Protein AF-0000000065941665 (afdb_homodimer)

Foldseek 3Di:
DPPVVLLVVQADDDDDDDAFPAEFAPQFQQDAQDPVLVVVLVVPDDPVCQPDLDFFVDPLLLVLVVVVVVDDPDDSLQKGKALALLLVLLLVLVLAQEEEEEPVADPVNSNSCSNVVHHYYYHHADPVRADDDDDDAQRYEYEAEACGPPQQHGYDPVRVVVVLVRHHAYEYEDQQCLLQVDDPLVCQVPGQSYKYKYGCRRLVRPVVQRMIMIGGDSVVSVSSVVRGDGSRGDPSSSSSSSSCSVPVVVSSVSSVVLNVLVVVLVVLCVVLPFDWHPHRGQKTWTFDADVLQVVLQVLCVVVRYDWHDDNGGTIGGRHDPVSSVVSSVSVSVSD/DPPVVLLVVQADDDDDDDAFPAEFAPQFQQDAQDPVLVVVLVVVDDPVCQVDLDFFVDPLLLVLVVVVVVDDPDDSLQKGKALALLLVLLLVLVVAQEEEEEPVADPVNSNSCSNVVHHYYYHHAPPVRADDDDDDAQRYEYEAEACGPPQQHGYDPVRVVVVLVRHHAYEYEDQQCLLQVDDPLVCQVPGQSYKYKYGCRRLVRPVVQRMIMIGGDSVVSVSSVVRGDGSRGDPSSSSSSSSCSVVVVVSSVSSVVLNVLVVVLVVLCVVLVFDWHPHSGQKTWTFDADVLQVVLQVLCVVVRYDWHDDNGGTIGGRHDPVSSVVSSVSVSVSD

Sequence (670 aa):
MNPLDLIAKRAYPYETEKRDKTYLALNENPFPFPEDLVDEVFRRLNSDALRIYYDSPDEELIEKILSYLDTDFLSKNNVSVGNGADEIIYVMMLMFDRSVFFPPTYSCYRIFAKAVGAKFLEVPLTKDLRIPEVNVGEGDVVFIPNPNNPTGHVFEREEIERILKTGAFVALDEAYYEFHGESYVDFLKKYENLAVIRTFSKAFSLAAQRVGYVVASEKFIDAYNRVRLPFNVSYVSQMFAKVALDHREIFEERTKFIVEERERMKSALREMGYRITDSRGNFVFVFMEKEEKERLLEHLRTKNVAVRSFREGVRITIGKREENDMILRELEVFKMNPLDLIAKRAYPYETEKRDKTYLALNENPFPFPEDLVDEVFRRLNSDALRIYYDSPDEELIEKILSYLDTDFLSKNNVSVGNGADEIIYVMMLMFDRSVFFPPTYSCYRIFAKAVGAKFLEVPLTKDLRIPEVNVGEGDVVFIPNPNNPTGHVFEREEIERILKTGAFVALDEAYYEFHGESYVDFLKKYENLAVIRTFSKAFSLAAQRVGYVVASEKFIDAYNRVRLPFNVSYVSQMFAKVALDHREIFEERTKFIVEERERMKSALREMGYRITDSRGNFVFVFMEKEEKERLLEHLRTKNVAVRSFREGVRITIGKREENDMILRELEVFK

InterPro domains:
  IPR001917 Aminotransferase, class-II, pyridoxal-phosphate binding site [PS00599] (199-208)
  IPR004839 Aminotransferase, class I/classII, large domain [PF00155] (20-330)
  IPR005861 Histidinol-phosphate aminotransferase family [MF_01023] (3-335)
  IPR005861 Histidinol-phosphate aminotransferase family [TIGR01141] (20-332)
  IPR015421 Pyridoxal phosphate-dependent transferase, major domain [G3DSA:3.40.640.10] (33-247)
  IPR015422 Pyridoxal phosphate-dependent transferase, small domain [G3DSA:3.90.1150.10] (19-325)
  IPR015424 Pyridoxal phosphate-dependent transferase [SSF53383] (13-332)
  IPR050106 Histidinol-phosphate aminotransferase [PTHR43643] (19-332)

Radius of gyration: 25.73 Å; Cα contacts (8 Å, |Δi|>4): 1396; chains: 2; bounding box: 53×85×59 Å

Structure (mmCIF, N/CA/C/O backbone):
data_AF-0000000065941665-model_v1
#
loop_
_entity.id
_entity.type
_entity.pdbx_description
1 polymer 'Histidinol-phosphate aminotransferase'
#
loop_
_atom_site.group_PDB
_atom_site.id
_atom_site.type_symbol
_atom_site.label_atom_id
_atom_site.label_alt_id
_atom_site.label_comp_id
_atom_site.label_asym_id
_atom_site.label_entity_id
_atom_site.label_seq_id
_atom_site.pdbx_PDB_ins_code
_atom_site.Cartn_x
_atom_site.Cartn_y
_atom_site.Cartn_z
_atom_site.occupancy
_atom_site.B_iso_or_equiv
_atom_site.auth_seq_id
_atom_site.auth_comp_id
_atom_site.auth_asym_id
_atom_site.auth_atom_id
_atom_site.pdbx_PDB_model_num
ATOM 1 N N . MET A 1 1 ? -13.898 6.508 -25.453 1 76.81 1 MET A N 1
ATOM 2 C CA . MET A 1 1 ? -12.57 7.051 -25.203 1 76.81 1 MET A CA 1
ATOM 3 C C . MET A 1 1 ? -11.695 6.039 -24.469 1 76.81 1 MET A C 1
ATOM 5 O O . MET A 1 1 ? -12.195 5.281 -23.625 1 76.81 1 MET A O 1
ATOM 9 N N . ASN A 1 2 ? -10.531 5.992 -24.859 1 91.19 2 ASN A N 1
ATOM 10 C CA . ASN A 1 2 ? -9.555 5.117 -24.234 1 91.19 2 ASN A CA 1
ATOM 11 C C . ASN A 1 2 ? -9.422 5.418 -22.734 1 91.19 2 ASN A C 1
ATOM 13 O O . ASN A 1 2 ? -9.273 6.574 -22.344 1 91.19 2 ASN A O 1
ATOM 17 N N . PRO A 1 3 ? -9.586 4.441 -21.906 1 94.62 3 PRO A N 1
ATOM 18 C CA . PRO A 1 3 ? -9.555 4.656 -20.453 1 94.62 3 PRO A CA 1
ATOM 19 C C . PRO A 1 3 ? -8.305 5.406 -20 1 94.62 3 PRO A C 1
ATOM 21 O O . PRO A 1 3 ? -8.375 6.227 -19.078 1 94.62 3 PRO A O 1
ATOM 24 N N . LEU A 1 4 ? -7.203 5.223 -20.594 1 96.12 4 LEU A N 1
ATOM 25 C CA . LEU A 1 4 ? -5.969 5.898 -20.219 1 96.12 4 LEU A CA 1
ATOM 26 C C . LEU A 1 4 ? -6.055 7.395 -20.5 1 96.12 4 LEU A C 1
ATOM 28 O O . LEU A 1 4 ? -5.547 8.203 -19.719 1 96.12 4 LEU A O 1
ATOM 32 N N . ASP A 1 5 ? -6.664 7.688 -21.547 1 95.38 5 ASP A N 1
ATOM 33 C CA . ASP A 1 5 ? -6.855 9.094 -21.891 1 95.38 5 ASP A CA 1
ATOM 34 C C . ASP A 1 5 ? -7.793 9.773 -20.906 1 95.38 5 ASP A C 1
ATOM 36 O O . ASP A 1 5 ? -7.59 10.938 -20.547 1 95.38 5 ASP A O 1
ATOM 40 N N . LEU A 1 6 ? -8.805 9.047 -20.547 1 95.19 6 LEU A N 1
ATOM 41 C CA . LEU A 1 6 ? -9.742 9.586 -19.562 1 95.19 6 LEU A CA 1
ATOM 42 C C . LEU A 1 6 ? -9.047 9.867 -18.234 1 95.19 6 LEU A C 1
ATOM 44 O O . LEU A 1 6 ? -9.305 10.898 -17.609 1 95.19 6 LEU A O 1
ATOM 48 N N . ILE A 1 7 ? -8.156 8.992 -17.828 1 96.5 7 ILE A N 1
ATOM 49 C CA . ILE A 1 7 ? -7.41 9.164 -16.578 1 96.5 7 ILE A CA 1
ATOM 50 C C . ILE A 1 7 ? -6.492 10.383 -16.703 1 96.5 7 ILE A C 1
ATOM 52 O O . ILE A 1 7 ? -6.418 11.195 -15.773 1 96.5 7 ILE A O 1
ATOM 56 N N . ALA A 1 8 ? -5.828 10.531 -17.797 1 93.38 8 ALA A N 1
ATOM 57 C CA . ALA A 1 8 ? -4.918 11.656 -18.016 1 93.38 8 ALA A CA 1
ATOM 58 C C . ALA A 1 8 ? -5.66 12.984 -17.938 1 93.38 8 ALA A C 1
ATOM 60 O O . ALA A 1 8 ? -5.086 14 -17.547 1 93.38 8 ALA A O 1
ATOM 61 N N . LYS A 1 9 ? -6.938 12.922 -18.25 1 93.5 9 LYS A N 1
ATOM 62 C CA . LYS A 1 9 ? -7.742 14.141 -18.266 1 93.5 9 LYS A CA 1
ATOM 63 C C . LYS A 1 9 ? -8.273 14.469 -16.859 1 93.5 9 LYS A C 1
ATOM 65 O O . LYS A 1 9 ? -8.391 15.641 -16.5 1 93.5 9 LYS A O 1
ATOM 70 N N . ARG A 1 10 ? -8.484 13.43 -16.078 1 93.88 10 ARG A N 1
ATOM 71 C CA . ARG A 1 10 ? -9.211 13.68 -14.836 1 93.88 10 ARG A CA 1
ATOM 72 C C . ARG A 1 10 ? -8.266 13.727 -13.641 1 93.88 10 ARG A C 1
ATOM 74 O O . ARG A 1 10 ? -8.539 14.406 -12.648 1 93.88 10 ARG A O 1
ATOM 81 N N . ALA A 1 11 ? -7.199 12.961 -13.797 1 93.62 11 ALA A N 1
ATOM 82 C CA . ALA A 1 11 ? -6.312 12.805 -12.641 1 93.62 11 ALA A CA 1
ATOM 83 C C . ALA A 1 11 ? -4.969 13.477 -12.891 1 93.62 11 ALA A C 1
ATOM 85 O O . ALA A 1 11 ? -4.512 13.57 -14.031 1 93.62 11 ALA A O 1
ATOM 86 N N . TYR A 1 12 ? -4.367 13.938 -11.828 1 88.88 12 TYR A N 1
ATOM 87 C CA . TYR A 1 12 ? -3.037 14.531 -11.898 1 88.88 12 TYR A CA 1
ATOM 88 C C . TYR A 1 12 ? -2.088 13.852 -10.922 1 88.88 12 TYR A C 1
ATOM 90 O O . TYR A 1 12 ? -2.508 13.398 -9.852 1 88.88 12 TYR A O 1
ATOM 98 N N . PRO A 1 13 ? -0.912 13.766 -11.422 1 83.38 13 PRO A N 1
ATOM 99 C CA . PRO A 1 13 ? 0.059 13.156 -10.516 1 83.38 13 PRO A CA 1
ATOM 100 C C . PRO A 1 13 ? 0.325 14 -9.273 1 83.38 13 PRO A C 1
ATOM 102 O O . PRO A 1 13 ? 0.325 15.234 -9.344 1 83.38 13 PRO A O 1
ATOM 105 N N . TYR A 1 14 ? 0.472 13.273 -8.195 1 86.62 14 TYR A N 1
ATOM 106 C CA . TYR A 1 14 ? 0.896 13.984 -6.992 1 86.62 14 TYR A CA 1
ATOM 107 C C . TYR A 1 14 ? 2.311 14.531 -7.152 1 86.62 14 TYR A C 1
ATOM 109 O O . TYR A 1 14 ? 3.238 13.781 -7.473 1 86.62 14 TYR A O 1
ATOM 117 N N . GLU A 1 15 ? 2.438 15.789 -6.977 1 87.12 15 GLU A N 1
ATOM 118 C CA . GLU A 1 15 ? 3.734 16.453 -7.074 1 87.12 15 GLU A CA 1
ATOM 119 C C . GLU A 1 15 ? 4.051 17.234 -5.797 1 87.12 15 GLU A C 1
ATOM 121 O O . GLU A 1 15 ? 3.164 17.844 -5.203 1 87.12 15 GLU A O 1
ATOM 126 N N . THR A 1 16 ? 5.262 17.062 -5.426 1 88.81 16 THR A N 1
ATOM 127 C CA . THR A 1 16 ? 5.734 17.812 -4.266 1 88.81 16 THR A CA 1
ATOM 128 C C . THR A 1 16 ? 6.773 18.859 -4.68 1 88.81 16 THR A C 1
ATOM 130 O O . THR A 1 16 ? 7.215 18.875 -5.828 1 88.81 16 THR A O 1
ATOM 133 N N . GLU A 1 17 ? 7.031 19.766 -3.729 1 90.25 17 GLU A N 1
ATOM 134 C CA . GLU A 1 17 ? 8.141 20.688 -3.953 1 90.25 17 GLU A CA 1
ATOM 135 C C . GLU A 1 17 ? 9.461 19.938 -4.129 1 90.25 17 GLU A C 1
ATOM 137 O O . GLU A 1 17 ? 9.648 18.859 -3.564 1 90.25 17 GLU A O 1
ATOM 142 N N . LYS A 1 18 ? 10.273 20.609 -4.922 1 90.62 18 LYS A N 1
ATOM 143 C CA . LYS A 1 18 ? 11.625 20.047 -5.035 1 90.62 18 LYS A CA 1
ATOM 144 C C . LYS A 1 18 ? 12.352 20.109 -3.695 1 90.62 18 LYS A C 1
ATOM 146 O O . LYS A 1 18 ? 12.289 21.109 -2.988 1 90.62 18 LYS A O 1
ATOM 151 N N . ARG A 1 19 ? 12.891 18.969 -3.406 1 92.81 19 ARG A N 1
ATOM 152 C CA . ARG A 1 19 ? 13.648 18.953 -2.16 1 92.81 19 ARG A CA 1
ATOM 153 C C . ARG A 1 19 ? 14.891 19.844 -2.262 1 92.81 19 ARG A C 1
ATOM 155 O O . ARG A 1 19 ? 15.695 19.672 -3.176 1 92.81 19 ARG A O 1
ATOM 162 N N . ASP A 1 20 ? 14.969 20.812 -1.369 1 92.06 20 ASP A N 1
ATOM 163 C CA . ASP A 1 20 ? 16.094 21.734 -1.289 1 92.06 20 ASP A CA 1
ATOM 164 C C . ASP A 1 20 ? 16.906 21.5 -0.018 1 92.06 20 ASP A C 1
ATOM 166 O O . ASP A 1 20 ? 16.656 20.547 0.723 1 92.06 20 ASP A O 1
ATOM 170 N N . LYS A 1 21 ? 17.906 22.406 0.19 1 93.44 21 LYS A N 1
ATOM 171 C CA . LYS A 1 21 ? 18.75 22.281 1.371 1 93.44 21 LYS A CA 1
ATOM 172 C C . LYS A 1 21 ? 17.922 22.312 2.65 1 93.44 21 LYS A C 1
ATOM 174 O O . LYS A 1 21 ? 18.156 21.516 3.564 1 93.44 21 LYS A O 1
ATOM 179 N N . THR A 1 22 ? 17 23.234 2.684 1 96.19 22 THR A N 1
ATOM 180 C CA . THR A 1 22 ? 16.016 23.297 3.752 1 96.19 22 THR A CA 1
ATOM 181 C C . THR A 1 22 ? 14.617 22.984 3.213 1 96.19 22 THR A C 1
ATOM 183 O O . THR A 1 22 ? 14.094 23.734 2.381 1 96.19 22 THR A O 1
ATOM 186 N N . TYR A 1 23 ? 14.07 21.844 3.672 1 97.06 23 TYR A N 1
ATOM 187 C CA . TYR A 1 23 ? 12.789 21.391 3.135 1 97.06 23 TYR A CA 1
ATOM 188 C C . TYR A 1 23 ? 11.711 21.406 4.211 1 97.06 23 TYR A C 1
ATOM 190 O O . TYR A 1 23 ? 11.664 20.516 5.062 1 97.06 23 TYR A O 1
ATOM 198 N N . LEU A 1 24 ? 10.844 22.312 4.137 1 98.31 24 LEU A N 1
ATOM 199 C CA . LEU A 1 24 ? 9.781 22.531 5.117 1 98.31 24 LEU A CA 1
ATOM 200 C C . LEU A 1 24 ? 8.414 22.547 4.441 1 98.31 24 LEU A C 1
ATOM 202 O O . LEU A 1 24 ? 7.594 23.422 4.715 1 98.31 24 LEU A O 1
ATOM 206 N N . ALA A 1 25 ? 8.195 21.5 3.578 1 97.75 25 ALA A N 1
ATOM 207 C CA . ALA A 1 25 ? 7.012 21.578 2.723 1 97.75 25 ALA A CA 1
ATOM 208 C C . ALA A 1 25 ? 6.043 20.438 3.021 1 97.75 25 ALA A C 1
ATOM 210 O O . ALA A 1 25 ? 4.84 20.547 2.775 1 97.75 25 ALA A O 1
ATOM 211 N N . LEU A 1 26 ? 6.477 19.297 3.598 1 97.56 26 LEU A N 1
ATOM 212 C CA . LEU A 1 26 ? 5.613 18.125 3.66 1 97.56 26 LEU A CA 1
ATOM 213 C C . LEU A 1 26 ? 5.352 17.719 5.109 1 97.56 26 LEU A C 1
ATOM 215 O O . LEU A 1 26 ? 5.031 16.562 5.387 1 97.56 26 LEU A O 1
ATOM 219 N N . ASN A 1 27 ? 5.535 18.578 6.008 1 98.5 27 ASN A N 1
ATOM 220 C CA . ASN A 1 27 ? 5.234 18.359 7.422 1 98.5 27 ASN A CA 1
ATOM 221 C C . ASN A 1 27 ? 5.945 17.125 7.969 1 98.5 27 ASN A C 1
ATOM 223 O O . ASN A 1 27 ? 5.375 16.391 8.766 1 98.5 27 ASN A O 1
ATOM 227 N N . GLU A 1 28 ? 7.176 16.891 7.512 1 98.44 28 GLU A N 1
ATOM 228 C CA . GLU A 1 28 ? 8.016 15.812 8.008 1 98.44 28 GLU A CA 1
ATOM 229 C C . GLU A 1 28 ? 8.609 16.156 9.375 1 98.44 28 GLU A C 1
ATOM 231 O O . GLU A 1 28 ? 8.766 17.328 9.711 1 98.44 28 GLU A O 1
ATOM 236 N N . ASN A 1 29 ? 8.828 15.141 10.148 1 98.62 29 ASN A N 1
ATOM 237 C CA . ASN A 1 29 ? 9.5 15.344 11.43 1 98.62 29 ASN A CA 1
ATOM 238 C C . ASN A 1 29 ? 10.922 15.867 11.234 1 98.62 29 ASN A C 1
ATOM 240 O O . ASN A 1 29 ? 11.664 15.359 10.391 1 98.62 29 ASN A O 1
ATOM 244 N N . PRO A 1 30 ? 11.258 16.922 11.938 1 98.19 30 PRO A N 1
ATOM 245 C CA . PRO A 1 30 ? 12.609 17.453 11.734 1 98.19 30 PRO A CA 1
ATOM 246 C C . PRO A 1 30 ? 13.695 16.516 12.273 1 98.19 30 PRO A C 1
ATOM 248 O O . PRO A 1 30 ? 14.875 16.688 11.945 1 98.19 30 PRO A O 1
ATOM 251 N N . PHE A 1 31 ? 13.367 15.594 13.094 1 98.25 31 PHE A N 1
ATOM 252 C CA . PHE A 1 31 ? 14.344 14.688 13.695 1 98.25 31 PHE A CA 1
ATOM 253 C C . PHE A 1 31 ? 14.297 13.32 13.031 1 98.25 31 PHE A C 1
ATOM 255 O O . PHE A 1 31 ? 13.219 12.797 12.75 1 98.25 31 PHE A O 1
ATOM 262 N N . PRO A 1 32 ? 15.469 12.727 12.766 1 97.94 32 PRO A N 1
ATOM 263 C CA . PRO A 1 32 ? 15.492 11.367 12.227 1 97.94 32 PRO A CA 1
ATOM 264 C C . PRO A 1 32 ? 14.938 10.336 13.203 1 97.94 32 PRO A C 1
ATOM 266 O O . PRO A 1 32 ? 14.898 10.578 14.414 1 97.94 32 PRO A O 1
ATOM 269 N N . PHE A 1 33 ? 14.398 9.25 12.688 1 98.5 33 PHE A N 1
ATOM 270 C CA . PHE A 1 33 ? 14.109 8.125 13.562 1 98.5 33 PHE A CA 1
ATOM 271 C C . PHE A 1 33 ? 15.352 7.691 14.328 1 98.5 33 PHE A C 1
ATOM 273 O O . PHE A 1 33 ? 16.438 7.609 13.75 1 98.5 33 PHE A O 1
ATOM 280 N N . PRO A 1 34 ? 15.281 7.496 15.609 1 98.25 34 PRO A N 1
ATOM 281 C CA . PRO A 1 34 ? 16.484 7.238 16.406 1 98.25 34 PRO A CA 1
ATOM 282 C C . PRO A 1 34 ? 17.25 6.004 15.93 1 98.25 34 PRO A C 1
ATOM 284 O O . PRO A 1 34 ? 16.656 4.941 15.734 1 98.25 34 PRO A O 1
ATOM 287 N N . GLU A 1 35 ? 18.562 6.16 15.789 1 97.5 35 GLU A N 1
ATOM 288 C CA . GLU A 1 35 ? 19.406 5.086 15.289 1 97.5 35 GLU A CA 1
ATOM 289 C C . GLU A 1 35 ? 19.344 3.859 16.188 1 97.5 35 GLU A C 1
ATOM 291 O O . GLU A 1 35 ? 19.359 2.725 15.711 1 97.5 35 GLU A O 1
ATOM 296 N N . ASP A 1 36 ? 19.297 4.094 17.438 1 97.88 36 ASP A N 1
ATOM 297 C CA . ASP A 1 36 ? 19.234 2.98 18.391 1 97.88 36 ASP A CA 1
ATOM 298 C C . ASP A 1 36 ? 17.953 2.17 18.188 1 97.88 36 ASP A C 1
ATOM 300 O O . ASP A 1 36 ? 17.938 0.956 18.391 1 97.88 36 ASP A O 1
ATOM 304 N N . LEU A 1 37 ? 16.859 2.814 17.844 1 98.5 37 LEU A N 1
ATOM 305 C CA . LEU A 1 37 ? 15.602 2.117 17.594 1 98.5 37 LEU A CA 1
ATOM 306 C C . LEU A 1 37 ? 15.648 1.37 16.266 1 98.5 37 LEU A C 1
ATOM 308 O O . LEU A 1 37 ? 15.016 0.321 16.125 1 98.5 37 LEU A O 1
ATOM 312 N N . VAL A 1 38 ? 16.406 1.888 15.281 1 98.19 38 VAL A N 1
ATOM 313 C CA . VAL A 1 38 ? 16.641 1.139 14.055 1 98.19 38 VAL A CA 1
ATOM 314 C C . VAL A 1 38 ? 17.359 -0.174 14.367 1 98.19 38 VAL A C 1
ATOM 316 O O . VAL A 1 38 ? 16.953 -1.236 13.883 1 98.19 38 VAL A O 1
ATOM 319 N N . ASP A 1 39 ? 18.359 -0.045 15.219 1 97.88 39 ASP A N 1
ATOM 320 C CA . ASP A 1 39 ? 19.094 -1.231 15.656 1 97.88 39 ASP A CA 1
ATOM 321 C C . ASP A 1 39 ? 18.156 -2.238 16.328 1 97.88 39 ASP A C 1
ATOM 323 O O . ASP A 1 39 ? 18.234 -3.441 16.062 1 97.88 39 ASP A O 1
ATOM 327 N N . GLU A 1 40 ? 17.312 -1.735 17.156 1 98.38 40 GLU A N 1
ATOM 328 C CA . GLU A 1 40 ? 16.375 -2.604 17.859 1 98.38 40 GLU A CA 1
ATOM 329 C C . GLU A 1 40 ? 15.43 -3.303 16.875 1 98.38 40 GLU A C 1
ATOM 331 O O . GLU A 1 40 ? 15.148 -4.492 17.016 1 98.38 40 GLU A O 1
ATOM 336 N N . VAL A 1 41 ? 14.914 -2.596 15.891 1 98.38 41 VAL A N 1
ATOM 337 C CA . VAL A 1 41 ? 14.039 -3.172 14.875 1 98.38 41 VAL A CA 1
ATOM 338 C C . VAL A 1 41 ? 14.734 -4.355 14.203 1 98.38 41 VAL A C 1
ATOM 340 O O . VAL A 1 41 ? 14.164 -5.449 14.117 1 98.38 41 VAL A O 1
ATOM 343 N N . PHE A 1 42 ? 15.977 -4.168 13.75 1 96.44 42 PHE A N 1
ATOM 344 C CA . PHE A 1 42 ? 16.672 -5.188 12.977 1 96.44 42 PHE A CA 1
ATOM 345 C C . PHE A 1 42 ? 17.094 -6.355 13.859 1 96.44 42 PHE A C 1
ATOM 347 O O . PHE A 1 42 ? 17.125 -7.504 13.414 1 96.44 42 PHE A O 1
ATOM 354 N N . ARG A 1 43 ? 17.328 -6.059 15.133 1 96.75 43 ARG A N 1
ATOM 355 C CA . ARG A 1 43 ? 17.609 -7.133 16.078 1 96.75 43 ARG A CA 1
ATOM 356 C C . ARG A 1 43 ? 16.391 -8.008 16.297 1 96.75 43 ARG A C 1
ATOM 358 O O . ARG A 1 43 ? 16.5 -9.219 16.5 1 96.75 43 ARG A O 1
ATOM 365 N N . ARG A 1 44 ? 15.258 -7.395 16.219 1 97.25 44 ARG A N 1
ATOM 366 C CA . ARG A 1 44 ? 14.008 -8.102 16.5 1 97.25 44 ARG A CA 1
ATOM 367 C C . ARG A 1 44 ? 13.492 -8.82 15.258 1 97.25 44 ARG A C 1
ATOM 369 O O . ARG A 1 44 ? 12.617 -9.68 15.352 1 97.25 44 ARG A O 1
ATOM 376 N N . LEU A 1 45 ? 14.07 -8.5 14.094 1 97 45 LEU A N 1
ATOM 377 C CA . LEU A 1 45 ? 13.555 -9.055 12.852 1 97 45 LEU A CA 1
ATOM 378 C C . LEU A 1 45 ? 13.828 -10.555 12.766 1 97 45 LEU A C 1
ATOM 380 O O . LEU A 1 45 ? 14.898 -11.023 13.156 1 97 45 LEU A O 1
ATOM 384 N N . ASN A 1 46 ? 12.828 -11.305 12.344 1 95.69 46 ASN A N 1
ATOM 385 C CA . ASN A 1 46 ? 12.945 -12.711 11.977 1 95.69 46 ASN A CA 1
ATOM 386 C C . ASN A 1 46 ? 13.047 -12.883 10.461 1 95.69 46 ASN A C 1
ATOM 388 O O . ASN A 1 46 ? 12.062 -12.672 9.742 1 95.69 46 ASN A O 1
ATOM 392 N N . SER A 1 47 ? 14.195 -13.336 10 1 93.81 47 SER A N 1
ATOM 393 C CA . SER A 1 47 ? 14.422 -13.469 8.562 1 93.81 47 SER A CA 1
ATOM 394 C C . SER A 1 47 ? 13.414 -14.414 7.926 1 93.81 47 SER A C 1
ATOM 396 O O . SER A 1 47 ? 13.07 -14.266 6.754 1 93.81 47 SER A O 1
ATOM 398 N N . ASP A 1 48 ? 12.961 -15.383 8.648 1 96.19 48 ASP A N 1
ATOM 399 C CA . ASP A 1 48 ? 11.969 -16.312 8.125 1 96.19 48 ASP A CA 1
ATOM 400 C C . ASP A 1 48 ? 10.633 -15.617 7.879 1 96.19 48 ASP A C 1
ATOM 402 O O . ASP A 1 48 ? 9.883 -16 6.98 1 96.19 48 ASP A O 1
ATOM 406 N N . ALA A 1 49 ? 10.344 -14.57 8.633 1 97.69 49 ALA A N 1
ATOM 407 C CA . ALA A 1 49 ? 9.094 -13.836 8.469 1 97.69 49 ALA A CA 1
ATOM 408 C C . ALA A 1 49 ? 9.094 -13.031 7.172 1 97.69 49 ALA A C 1
ATOM 410 O O . ALA A 1 49 ? 8.031 -12.695 6.641 1 97.69 49 ALA A O 1
ATOM 411 N N . LEU A 1 50 ? 10.273 -12.812 6.617 1 98.5 50 LEU A N 1
ATOM 412 C CA . LEU A 1 50 ? 10.398 -12 5.41 1 98.5 50 LEU A CA 1
ATOM 413 C C . LEU A 1 50 ? 9.844 -12.742 4.199 1 98.5 50 LEU A C 1
ATOM 415 O O . LEU A 1 50 ? 9.398 -12.109 3.232 1 98.5 50 LEU A O 1
ATOM 419 N N . ARG A 1 51 ? 9.82 -14.062 4.211 1 98.06 51 ARG A N 1
ATOM 420 C CA . ARG A 1 51 ? 9.414 -14.836 3.037 1 98.06 51 ARG A CA 1
ATOM 421 C C . ARG A 1 51 ? 7.914 -15.117 3.061 1 98.06 51 ARG A C 1
ATOM 423 O O . ARG A 1 51 ? 7.355 -15.609 2.08 1 98.06 51 ARG A O 1
ATOM 430 N N . ILE A 1 52 ? 7.207 -14.844 4.184 1 97.56 52 ILE A N 1
ATOM 431 C CA . ILE A 1 52 ? 5.812 -15.266 4.285 1 97.56 52 ILE A CA 1
ATOM 432 C C . ILE A 1 52 ? 4.898 -14.055 4.117 1 97.56 52 ILE A C 1
ATOM 434 O O . ILE A 1 52 ? 5.324 -12.914 4.309 1 97.56 52 ILE A O 1
ATOM 438 N N . TYR A 1 53 ? 3.688 -14.258 3.693 1 96.88 53 TYR A N 1
ATOM 439 C CA . TYR A 1 53 ? 2.664 -13.219 3.754 1 96.88 53 TYR A CA 1
ATOM 440 C C . TYR A 1 53 ? 2.264 -12.93 5.195 1 96.88 53 TYR A C 1
ATOM 442 O O . TYR A 1 53 ? 1.501 -13.695 5.797 1 96.88 53 TYR A O 1
ATOM 450 N N . TYR A 1 54 ? 2.752 -11.82 5.676 1 96.56 54 TYR A N 1
ATOM 451 C CA . TYR A 1 54 ? 2.672 -11.469 7.086 1 96.56 54 TYR A CA 1
ATOM 452 C C . TYR A 1 54 ? 1.361 -10.758 7.398 1 96.56 54 TYR A C 1
ATOM 454 O O . TYR A 1 54 ? 0.945 -9.859 6.66 1 96.56 54 TYR A O 1
ATOM 462 N N . ASP A 1 55 ? 0.706 -11.172 8.43 1 95.94 55 ASP A N 1
ATOM 463 C CA . ASP A 1 55 ? -0.575 -10.586 8.812 1 95.94 55 ASP A CA 1
ATOM 464 C C . ASP A 1 55 ? -0.462 -9.07 8.961 1 95.94 55 ASP A C 1
ATOM 466 O O . ASP A 1 55 ? 0.495 -8.562 9.555 1 95.94 55 ASP A O 1
ATOM 470 N N . SER A 1 56 ? -1.37 -8.328 8.484 1 96.75 56 SER A N 1
ATOM 471 C CA . SER A 1 56 ? -1.425 -6.871 8.547 1 96.75 56 SER A CA 1
ATOM 472 C C . SER A 1 56 ? -2.85 -6.379 8.773 1 96.75 56 SER A C 1
ATOM 474 O O . SER A 1 56 ? -3.682 -6.426 7.867 1 96.75 56 SER A O 1
ATOM 476 N N . PRO A 1 57 ? -3.148 -5.895 10.008 1 97.75 57 PRO A N 1
ATOM 477 C CA . PRO A 1 57 ? -2.201 -5.762 11.117 1 97.75 57 PRO A CA 1
ATOM 478 C C . PRO A 1 57 ? -1.938 -7.086 11.828 1 97.75 57 PRO A C 1
ATOM 480 O O . PRO A 1 57 ? -2.814 -7.953 11.867 1 97.75 57 PRO A O 1
ATOM 483 N N . ASP A 1 58 ? -0.673 -7.195 12.297 1 97.62 58 ASP A N 1
ATOM 484 C CA . ASP A 1 58 ? -0.442 -8.352 13.164 1 97.62 58 ASP A CA 1
ATOM 485 C C . ASP A 1 58 ? -0.959 -8.094 14.578 1 97.62 58 ASP A C 1
ATOM 487 O O . ASP A 1 58 ? -1.258 -6.949 14.93 1 97.62 58 ASP A O 1
ATOM 491 N N . GLU A 1 59 ? -1.112 -9.109 15.328 1 97.69 59 GLU A N 1
ATOM 492 C CA . GLU A 1 59 ? -1.763 -9.047 16.641 1 97.69 59 GLU A CA 1
ATOM 493 C C . GLU A 1 59 ? -1.012 -8.125 17.578 1 97.69 59 GLU A C 1
ATOM 495 O O . GLU A 1 59 ? -1.629 -7.363 18.328 1 97.69 59 GLU A O 1
ATOM 500 N N . GLU A 1 60 ? 0.272 -8.18 17.594 1 98.56 60 GLU A N 1
ATOM 501 C CA . GLU A 1 60 ? 1.071 -7.355 18.5 1 98.56 60 GLU A CA 1
ATOM 502 C C . GLU A 1 60 ? 0.889 -5.871 18.188 1 98.56 60 GLU A C 1
ATOM 504 O O . GLU A 1 60 ? 0.775 -5.051 19.109 1 98.56 60 GLU A O 1
ATOM 509 N N . LEU A 1 61 ? 0.904 -5.516 16.922 1 98.81 61 LEU A N 1
ATOM 510 C CA . LEU A 1 61 ? 0.71 -4.117 16.547 1 98.81 61 LEU A CA 1
ATOM 511 C C . LEU A 1 61 ? -0.655 -3.615 17 1 98.81 61 LEU A C 1
ATOM 513 O O . LEU A 1 61 ? -0.772 -2.498 17.5 1 98.81 61 LEU A O 1
ATOM 517 N N . ILE A 1 62 ? -1.692 -4.43 16.828 1 98.62 62 ILE A N 1
ATOM 518 C CA . ILE A 1 62 ? -3.035 -4.066 17.266 1 98.62 62 ILE A CA 1
ATOM 519 C C . ILE A 1 62 ? -3.029 -3.781 18.766 1 98.62 62 ILE A C 1
ATOM 521 O O . ILE A 1 62 ? -3.574 -2.77 19.203 1 98.62 62 ILE A O 1
ATOM 525 N N . GLU A 1 63 ? -2.426 -4.668 19.516 1 98.31 63 GLU A N 1
ATOM 526 C CA . GLU A 1 63 ? -2.369 -4.52 20.969 1 98.31 63 GLU A CA 1
ATOM 527 C C . GLU A 1 63 ? -1.665 -3.225 21.359 1 98.31 63 GLU A C 1
ATOM 529 O O . GLU A 1 63 ? -2.119 -2.518 22.266 1 98.31 63 GLU A O 1
ATOM 534 N N . LYS A 1 64 ? -0.61 -2.941 20.734 1 98.69 64 LYS A N 1
ATOM 535 C CA . LYS A 1 64 ? 0.158 -1.739 21.047 1 98.69 64 LYS A CA 1
ATOM 536 C C . LYS A 1 64 ? -0.615 -0.479 20.672 1 98.69 64 LYS A C 1
ATOM 538 O O . LYS A 1 64 ? -0.538 0.535 21.359 1 98.69 64 LYS A O 1
ATOM 543 N N . ILE A 1 65 ? -1.354 -0.518 19.531 1 98.75 65 ILE A N 1
ATOM 544 C CA . ILE A 1 65 ? -2.178 0.615 19.125 1 98.75 65 ILE A CA 1
ATOM 545 C C . ILE A 1 65 ? -3.289 0.84 20.156 1 98.75 65 ILE A C 1
ATOM 547 O O . ILE A 1 65 ? -3.551 1.977 20.547 1 98.75 65 ILE A O 1
ATOM 551 N N . LEU A 1 66 ? -3.916 -0.22 20.562 1 98.44 66 LEU A N 1
ATOM 552 C CA . LEU A 1 66 ? -4.984 -0.119 21.562 1 98.44 66 LEU A CA 1
ATOM 553 C C . LEU A 1 66 ? -4.465 0.47 22.859 1 98.44 66 LEU A C 1
ATOM 555 O O . LEU A 1 66 ? -5.129 1.308 23.484 1 98.44 66 LEU A O 1
ATOM 559 N N . SER A 1 67 ? -3.303 0.007 23.266 1 98.19 67 SER A N 1
ATOM 560 C CA . SER A 1 67 ? -2.678 0.559 24.469 1 98.19 67 SER A CA 1
ATOM 561 C C . SER A 1 67 ? -2.395 2.049 24.312 1 98.19 67 SER A C 1
ATOM 563 O O . SER A 1 67 ? -2.58 2.826 25.25 1 98.19 67 SER A O 1
ATOM 565 N N . TYR A 1 68 ? -1.945 2.43 23.156 1 98.06 68 TYR A N 1
ATOM 566 C CA . TYR A 1 68 ? -1.617 3.822 22.875 1 98.06 68 TYR A CA 1
ATOM 567 C C . TYR A 1 68 ? -2.869 4.691 22.891 1 98.06 68 TYR A C 1
ATOM 569 O O . TYR A 1 68 ? -2.828 5.848 23.312 1 98.06 68 TYR A O 1
ATOM 577 N N . LEU A 1 69 ? -3.975 4.172 22.328 1 97.06 69 LEU A N 1
ATOM 578 C CA . LEU A 1 69 ? -5.25 4.879 22.328 1 97.06 69 LEU A CA 1
ATOM 579 C C . LEU A 1 69 ? -5.75 5.121 23.75 1 97.06 69 LEU A C 1
ATOM 581 O O . LEU A 1 69 ? -6.496 6.074 23.984 1 97.06 69 LEU A O 1
ATOM 585 N N . ASP A 1 70 ? -5.363 4.289 24.656 1 93.38 70 ASP A N 1
ATOM 586 C CA . ASP A 1 70 ? -5.668 4.41 26.078 1 93.38 70 ASP A CA 1
ATOM 587 C C . ASP A 1 70 ? -7.172 4.547 26.312 1 93.38 70 ASP A C 1
ATOM 589 O O . ASP A 1 70 ? -7.625 5.492 26.969 1 93.38 70 ASP A O 1
ATOM 593 N N . THR A 1 71 ? -7.922 3.729 25.688 1 91.12 71 THR A N 1
ATOM 594 C CA . THR A 1 71 ? -9.375 3.666 25.844 1 91.12 71 THR A CA 1
ATOM 595 C C . THR A 1 71 ? -9.789 2.314 26.422 1 91.12 71 THR A C 1
ATOM 597 O O . THR A 1 71 ? -9.07 1.324 26.281 1 91.12 71 THR A O 1
ATOM 600 N N . ASP A 1 72 ? -10.984 2.256 27.016 1 93.88 72 ASP A N 1
ATOM 601 C CA . ASP A 1 72 ? -11.438 1.029 27.656 1 93.88 72 ASP A CA 1
ATOM 602 C C . ASP A 1 72 ? -12.609 0.412 26.891 1 93.88 72 ASP A C 1
ATOM 604 O O . ASP A 1 72 ? -13.133 -0.63 27.297 1 93.88 72 ASP A O 1
ATOM 608 N N . PHE A 1 73 ? -13 1.002 25.797 1 96.38 73 PHE A N 1
ATOM 609 C CA . PHE A 1 73 ? -14.219 0.517 25.156 1 96.38 73 PHE A CA 1
ATOM 610 C C . PHE A 1 73 ? -13.93 -0.039 23.766 1 96.38 73 PHE A C 1
ATOM 612 O O . PHE A 1 73 ? -14.844 -0.465 23.062 1 96.38 73 PHE A O 1
ATOM 619 N N . LEU A 1 74 ? -12.703 -0.018 23.375 1 97.44 74 LEU A N 1
ATOM 620 C CA . LEU A 1 74 ? -12.312 -0.511 22.062 1 97.44 74 LEU A CA 1
ATOM 621 C C . LEU A 1 74 ? -11.664 -1.886 22.172 1 97.44 74 LEU A C 1
ATOM 623 O O . LEU A 1 74 ? -11.047 -2.209 23.188 1 97.44 74 LEU A O 1
ATOM 627 N N . SER A 1 75 ? -11.875 -2.705 21.219 1 97.81 75 SER A N 1
ATOM 628 C CA . SER A 1 75 ? -11.258 -4.023 21.078 1 97.81 75 SER A CA 1
ATOM 629 C C . SER A 1 75 ? -10.461 -4.137 19.781 1 97.81 75 SER A C 1
ATOM 631 O O . SER A 1 75 ? -10.359 -3.168 19.031 1 97.81 75 SER A O 1
ATOM 633 N N . LYS A 1 76 ? -9.867 -5.312 19.609 1 97.75 76 LYS A N 1
ATOM 634 C CA . LYS A 1 76 ? -9.062 -5.555 18.422 1 97.75 76 LYS A CA 1
ATOM 635 C C . LYS A 1 76 ? -9.891 -5.406 17.156 1 97.75 76 LYS A C 1
ATOM 637 O O . LYS A 1 76 ? -9.367 -5.051 16.094 1 97.75 76 LYS A O 1
ATOM 642 N N . ASN A 1 77 ? -11.195 -5.609 17.203 1 98.12 77 ASN A N 1
ATOM 643 C CA . ASN A 1 77 ? -12.086 -5.562 16.062 1 98.12 77 ASN A CA 1
ATOM 644 C C . ASN A 1 77 ? -12.422 -4.125 15.672 1 98.12 77 ASN A C 1
ATOM 646 O O . ASN A 1 77 ? -13.102 -3.893 14.664 1 98.12 77 ASN A O 1
ATOM 650 N N . ASN A 1 78 ? -11.906 -3.131 16.438 1 98.75 78 ASN A N 1
ATOM 651 C CA . ASN A 1 78 ? -12.156 -1.722 16.156 1 98.75 78 ASN A CA 1
ATOM 652 C C . ASN A 1 78 ? -10.953 -1.056 15.5 1 98.75 78 ASN A C 1
ATOM 654 O O . ASN A 1 78 ? -10.945 0.159 15.289 1 98.75 78 ASN A O 1
ATOM 658 N N . VAL A 1 79 ? -9.906 -1.869 15.211 1 98.75 79 VAL A N 1
ATOM 659 C CA . VAL A 1 79 ? -8.664 -1.276 14.734 1 98.75 79 VAL A CA 1
ATOM 660 C C . VAL A 1 79 ? -8.203 -1.992 13.469 1 98.75 79 VAL A C 1
ATOM 662 O O . VAL A 1 79 ? -8.297 -3.219 13.375 1 98.75 79 VAL A O 1
ATOM 665 N N . SER A 1 80 ? -7.82 -1.271 12.492 1 98.69 80 SER A N 1
ATOM 666 C CA . SER A 1 80 ? -7.113 -1.787 11.32 1 98.69 80 SER A CA 1
ATOM 667 C C . SER A 1 80 ? -5.984 -0.851 10.906 1 98.69 80 SER A C 1
ATOM 669 O O . SER A 1 80 ? -5.738 0.168 11.555 1 98.69 80 SER A O 1
ATOM 671 N N . VAL A 1 81 ? -5.176 -1.271 9.891 1 98.81 81 VAL A N 1
ATOM 672 C CA . VAL A 1 81 ? -4.023 -0.475 9.484 1 98.81 81 VAL A CA 1
ATOM 673 C C . VAL A 1 81 ? -4.078 -0.222 7.977 1 98.81 81 VAL A C 1
ATOM 675 O O . VAL A 1 81 ? -4.863 -0.852 7.266 1 98.81 81 VAL A O 1
ATOM 678 N N . GLY A 1 82 ? -3.35 0.727 7.566 1 98.75 82 GLY A N 1
ATOM 679 C CA . GLY A 1 82 ? -3.172 1.056 6.16 1 98.75 82 GLY A CA 1
ATOM 680 C C . GLY A 1 82 ? -1.739 1.412 5.809 1 98.75 82 GLY A C 1
ATOM 681 O O . GLY A 1 82 ? -0.947 1.76 6.684 1 98.75 82 GLY A O 1
ATOM 682 N N . ASN A 1 83 ? -1.392 1.207 4.52 1 98.56 83 ASN A N 1
ATOM 683 C CA . ASN A 1 83 ? -0.131 1.714 3.988 1 98.56 83 ASN A CA 1
ATOM 684 C C . ASN A 1 83 ? -0.07 3.236 4.043 1 98.56 83 ASN A C 1
ATOM 686 O O . ASN A 1 83 ? -0.138 3.904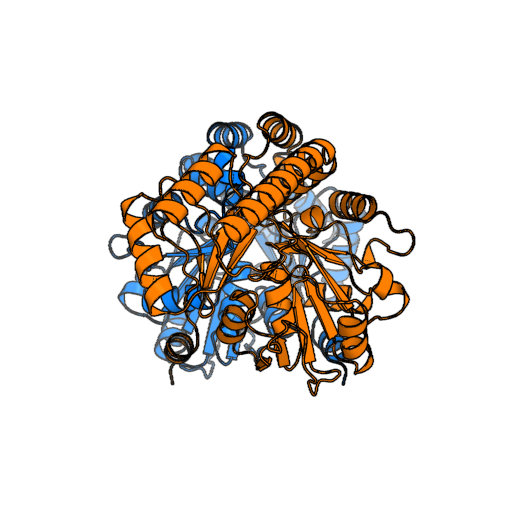 3.01 1 98.56 83 ASN A O 1
ATOM 690 N N . GLY A 1 84 ? 0.189 3.719 5.266 1 98.12 84 GLY A N 1
ATOM 691 C CA . GLY A 1 84 ? -0.059 5.117 5.586 1 98.12 84 GLY A CA 1
ATOM 692 C C . GLY A 1 84 ? -1.532 5.434 5.766 1 98.12 84 GLY A C 1
ATOM 693 O O . GLY A 1 84 ? -2.395 4.625 5.414 1 98.12 84 GLY A O 1
ATOM 694 N N . ALA A 1 85 ? -1.772 6.602 6.348 1 98.5 85 ALA A N 1
ATOM 695 C CA . ALA A 1 85 ? -3.154 7.062 6.449 1 98.5 85 ALA A CA 1
ATOM 696 C C . ALA A 1 85 ? -3.766 7.273 5.066 1 98.5 85 ALA A C 1
ATOM 698 O O . ALA A 1 85 ? -4.977 7.121 4.887 1 98.5 85 ALA A O 1
ATOM 699 N N . ASP A 1 86 ? -2.936 7.52 4.086 1 98 86 ASP A N 1
ATOM 700 C CA . ASP A 1 86 ? -3.391 7.789 2.727 1 98 86 ASP A CA 1
ATOM 701 C C . ASP A 1 86 ? -4.168 6.605 2.158 1 98 86 ASP A C 1
ATOM 703 O O . ASP A 1 86 ? -5.172 6.785 1.468 1 98 86 ASP A O 1
ATOM 707 N N . GLU A 1 87 ? -3.674 5.387 2.449 1 98.56 87 GLU A N 1
ATOM 708 C CA . GLU A 1 87 ? -4.406 4.234 1.933 1 98.56 87 GLU A CA 1
ATOM 709 C C . GLU A 1 87 ? -5.793 4.133 2.564 1 98.56 87 GLU A C 1
ATOM 711 O O . GLU A 1 87 ? -6.758 3.742 1.901 1 98.56 87 GLU A O 1
ATOM 716 N N . ILE A 1 88 ? -5.875 4.422 3.838 1 98.81 88 ILE A N 1
ATOM 717 C CA . ILE A 1 88 ? -7.156 4.379 4.531 1 98.81 88 ILE A CA 1
ATOM 718 C C . ILE A 1 88 ? -8.133 5.352 3.873 1 98.81 88 ILE A C 1
ATOM 720 O O . ILE A 1 88 ? -9.273 4.992 3.578 1 98.81 88 ILE A O 1
ATOM 724 N N . ILE A 1 89 ? -7.688 6.586 3.607 1 98.75 89 ILE A N 1
ATOM 725 C CA . ILE A 1 89 ? -8.492 7.617 2.957 1 98.75 89 ILE A CA 1
ATOM 726 C C . ILE A 1 89 ? -8.891 7.152 1.557 1 98.75 89 ILE A C 1
ATOM 728 O O . ILE A 1 89 ? -10.062 7.227 1.182 1 98.75 89 ILE A O 1
ATOM 732 N N . TYR A 1 90 ? -7.922 6.645 0.849 1 98.38 90 TYR A N 1
ATOM 733 C CA . TYR A 1 90 ? -8.102 6.152 -0.512 1 98.38 90 TYR A CA 1
ATOM 734 C C . TYR A 1 90 ? -9.18 5.074 -0.562 1 98.38 90 TYR A C 1
ATOM 736 O O . TYR A 1 90 ? -10.102 5.145 -1.374 1 98.38 90 TYR A O 1
ATOM 744 N N . VAL A 1 91 ? -9.102 4.086 0.32 1 98.5 91 VAL A N 1
ATOM 745 C CA . VAL A 1 91 ? -10.039 2.973 0.38 1 98.5 91 VAL A CA 1
ATOM 746 C C . VAL A 1 91 ? -11.422 3.482 0.772 1 98.5 91 VAL A C 1
ATOM 748 O O . VAL A 1 91 ? -12.438 3.033 0.228 1 98.5 91 VAL A O 1
ATOM 751 N N . MET A 1 92 ? -11.508 4.441 1.674 1 98.56 92 MET A N 1
ATOM 752 C CA . MET A 1 92 ? -12.789 4.988 2.105 1 98.56 92 MET A CA 1
ATOM 753 C C . MET A 1 92 ? -13.516 5.656 0.943 1 98.56 92 MET A C 1
ATOM 755 O O . MET A 1 92 ? -14.742 5.617 0.869 1 98.56 92 MET A O 1
ATOM 759 N N . MET A 1 93 ? -12.812 6.258 0.053 1 98 93 MET A N 1
ATOM 760 C CA . MET A 1 93 ? -13.438 6.91 -1.095 1 98 93 MET A CA 1
ATOM 761 C C . MET A 1 93 ? -14.109 5.887 -2 1 98 93 MET A C 1
ATOM 763 O O . MET A 1 93 ? -15.078 6.211 -2.693 1 98 93 MET A O 1
ATOM 767 N N . LEU A 1 94 ? -13.617 4.652 -1.959 1 97.88 94 LEU A N 1
ATOM 768 C CA . LEU A 1 94 ? -14.188 3.574 -2.756 1 97.88 94 LEU A CA 1
ATOM 769 C C . LEU A 1 94 ? -15.391 2.951 -2.047 1 97.88 94 LEU A C 1
ATOM 771 O O . LEU A 1 94 ? -16.203 2.264 -2.674 1 97.88 94 LEU A O 1
ATOM 775 N N . MET A 1 95 ? -15.508 3.158 -0.78 1 98.12 95 MET A N 1
ATOM 776 C CA . MET A 1 95 ? -16.5 2.482 0.045 1 98.12 95 MET A CA 1
ATOM 777 C C . MET A 1 95 ? -17.828 3.236 0.024 1 98.12 95 MET A C 1
ATOM 779 O O . MET A 1 95 ? -18.891 2.656 0.286 1 98.12 95 MET A O 1
ATOM 783 N N . PHE A 1 96 ? -17.797 4.539 -0.26 1 98.31 96 PHE A N 1
ATOM 784 C CA . PHE A 1 96 ? -18.984 5.367 -0.15 1 98.31 96 PHE A CA 1
ATOM 785 C C . PHE A 1 96 ? -19.375 5.945 -1.507 1 98.31 96 PHE A C 1
ATOM 787 O O . PHE A 1 96 ? -18.609 5.855 -2.467 1 98.31 96 PHE A O 1
ATOM 794 N N . ASP A 1 97 ? -20.578 6.582 -1.573 1 97.25 97 ASP A N 1
ATOM 795 C CA . ASP A 1 97 ? -21.109 7.078 -2.836 1 97.25 97 ASP A CA 1
ATOM 796 C C . ASP A 1 97 ? -20.484 8.422 -3.213 1 97.25 97 ASP A C 1
ATOM 798 O O . ASP A 1 97 ? -20.328 8.727 -4.395 1 97.25 97 ASP A O 1
ATOM 802 N N . ARG A 1 98 ? -20.219 9.18 -2.229 1 98 98 ARG A N 1
ATOM 803 C CA . ARG A 1 98 ? -19.734 10.539 -2.459 1 98 98 ARG A CA 1
ATOM 804 C C . ARG A 1 98 ? -18.828 11 -1.32 1 98 98 ARG A C 1
ATOM 806 O O . ARG A 1 98 ? -19.141 10.766 -0.148 1 98 98 ARG A O 1
ATOM 813 N N . SER A 1 99 ? -17.641 11.562 -1.674 1 98.69 99 SER A N 1
ATOM 814 C CA . SER A 1 99 ? -16.734 12.164 -0.708 1 98.69 99 SER A CA 1
ATOM 815 C C . SER A 1 99 ? -16.984 13.664 -0.569 1 98.69 99 SER A C 1
ATOM 817 O O . SER A 1 99 ? -17.234 14.344 -1.562 1 98.69 99 SER A O 1
ATOM 819 N N . VAL A 1 100 ? -16.922 14.133 0.688 1 98.81 100 VAL A N 1
ATOM 820 C CA . VAL A 1 100 ? -17.141 15.555 0.954 1 98.81 100 VAL A CA 1
ATOM 821 C C . VAL A 1 100 ? -15.969 16.094 1.774 1 98.81 100 VAL A C 1
ATOM 823 O O . VAL A 1 100 ? -15.531 15.469 2.736 1 98.81 100 VAL A O 1
ATOM 826 N N . PHE A 1 101 ? -15.414 17.188 1.42 1 98.44 101 PHE A N 1
ATOM 827 C CA . PHE A 1 101 ? -14.367 17.828 2.207 1 98.44 101 PHE A CA 1
ATOM 828 C C . PHE A 1 101 ? -14.422 19.344 2.047 1 98.44 101 PHE A C 1
ATOM 830 O O . PHE A 1 101 ? -15.18 19.859 1.227 1 98.44 101 PHE A O 1
ATOM 837 N N . PHE A 1 102 ? -13.664 20.172 2.855 1 98.56 102 PHE A N 1
ATOM 838 C CA . PHE A 1 102 ? -13.867 21.594 3.053 1 98.56 102 PHE A CA 1
ATOM 839 C C . PHE A 1 102 ? -12.578 22.359 2.818 1 98.56 102 PHE A C 1
ATOM 841 O O . PHE A 1 102 ? -11.844 22.656 3.764 1 98.56 102 PHE A O 1
ATOM 848 N N . PRO A 1 103 ? -12.312 22.828 1.61 1 97.94 103 PRO A N 1
ATOM 849 C CA . PRO A 1 103 ? -11.086 23.578 1.371 1 97.94 103 PRO A CA 1
ATOM 850 C C . PRO A 1 103 ? -11.102 24.953 2.049 1 97.94 103 PRO A C 1
ATOM 852 O O . PRO A 1 103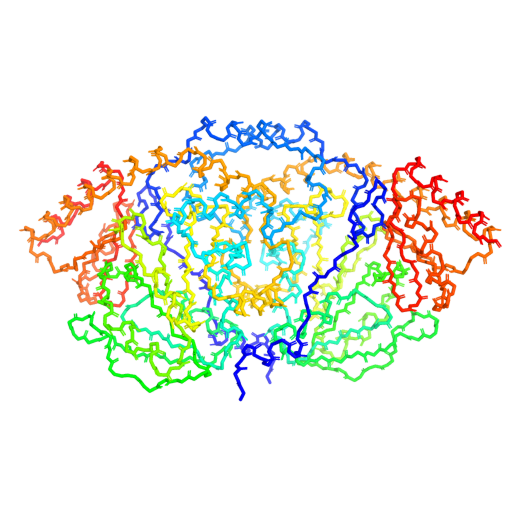 ? -12.164 25.547 2.229 1 97.94 103 PRO A O 1
ATOM 855 N N . PRO A 1 104 ? -9.875 25.547 2.346 1 97.81 104 PRO A N 1
ATOM 856 C CA . PRO A 1 104 ? -8.602 24.844 2.221 1 97.81 104 PRO A CA 1
ATOM 857 C C . PRO A 1 104 ? -8.5 23.641 3.152 1 97.81 104 PRO A C 1
ATOM 859 O O . PRO A 1 104 ? -8.906 23.719 4.316 1 97.81 104 PRO A O 1
ATOM 862 N N . THR A 1 105 ? -8.102 22.516 2.65 1 98.12 105 THR A N 1
ATOM 863 C CA . THR A 1 105 ? -7.938 21.266 3.387 1 98.12 105 THR A CA 1
ATOM 864 C C . THR A 1 105 ? -6.84 20.422 2.762 1 98.12 105 THR A C 1
ATOM 866 O O . THR A 1 105 ? -6.074 20.891 1.92 1 98.12 105 THR A O 1
ATOM 869 N N . TYR A 1 106 ? -6.684 19.266 3.258 1 97.75 106 TYR A N 1
ATOM 870 C CA . TYR A 1 106 ? -5.66 18.359 2.75 1 97.75 106 TYR A CA 1
ATOM 871 C C . TYR A 1 106 ? -5.844 18.109 1.258 1 97.75 106 TYR A C 1
ATOM 873 O O . TYR A 1 106 ? -6.871 17.578 0.834 1 97.75 106 TYR A O 1
ATOM 881 N N . SER A 1 107 ? -4.863 18.375 0.424 1 95.38 107 SER A N 1
ATOM 882 C CA . SER A 1 107 ? -4.945 18.391 -1.033 1 95.38 107 SER A CA 1
ATOM 883 C C . SER A 1 107 ? -5.188 16.984 -1.583 1 95.38 107 SER A C 1
ATOM 885 O O . SER A 1 107 ? -5.816 16.828 -2.631 1 95.38 107 SER A O 1
ATOM 887 N N . CYS A 1 108 ? -4.754 15.977 -0.848 1 96 108 CYS A N 1
ATOM 888 C CA . CYS A 1 108 ? -4.82 14.617 -1.367 1 96 108 CYS A CA 1
ATOM 889 C C . CYS A 1 108 ? -6.262 14.117 -1.396 1 96 108 CYS A C 1
ATOM 891 O O . CYS A 1 108 ? -6.582 13.172 -2.119 1 96 108 CYS A O 1
ATOM 893 N N . TYR A 1 109 ? -7.184 14.719 -0.635 1 97.81 109 TYR A N 1
ATOM 894 C CA . TYR A 1 109 ? -8.578 14.312 -0.73 1 97.81 109 TYR A CA 1
ATOM 895 C C . TYR A 1 109 ? -9.094 14.445 -2.158 1 97.81 109 TYR A C 1
ATOM 897 O O . TYR A 1 109 ? -9.633 13.492 -2.725 1 97.81 109 TYR A O 1
ATOM 905 N N . ARG A 1 110 ? -8.852 15.617 -2.721 1 97.06 110 ARG A N 1
ATOM 906 C CA . ARG A 1 110 ? -9.289 15.859 -4.094 1 97.06 110 ARG A CA 1
ATOM 907 C C . ARG A 1 110 ? -8.492 15.008 -5.074 1 97.06 110 ARG A C 1
ATOM 909 O O . ARG A 1 110 ? -9.055 14.445 -6.02 1 97.06 110 ARG A O 1
ATOM 916 N N . ILE A 1 111 ? -7.23 14.906 -4.855 1 96.75 111 ILE A N 1
ATOM 917 C CA . ILE A 1 111 ? -6.344 14.172 -5.746 1 96.75 111 ILE A CA 1
ATOM 918 C C . ILE A 1 111 ? -6.777 12.703 -5.809 1 96.75 111 ILE A C 1
ATOM 920 O O . ILE A 1 111 ? -6.91 12.141 -6.898 1 96.75 111 ILE A O 1
ATOM 924 N N . PHE A 1 112 ? -7.055 12.094 -4.633 1 97.62 112 PHE A N 1
ATOM 925 C CA . PHE A 1 112 ? -7.461 10.695 -4.578 1 97.62 112 PHE A CA 1
ATOM 926 C C . PHE A 1 112 ? -8.844 10.508 -5.188 1 97.62 112 PHE A C 1
ATOM 928 O O . PHE A 1 112 ? -9.086 9.523 -5.895 1 97.62 112 PHE A O 1
ATOM 935 N N . ALA A 1 113 ? -9.773 11.414 -4.91 1 97.88 113 ALA A N 1
ATOM 936 C CA . ALA A 1 113 ? -11.109 11.32 -5.484 1 97.88 113 ALA A CA 1
ATOM 937 C C . ALA A 1 113 ? -11.055 11.312 -7.012 1 97.88 113 ALA A C 1
ATOM 939 O O . ALA A 1 113 ? -11.688 10.477 -7.656 1 97.88 113 ALA A O 1
ATOM 940 N N . LYS A 1 114 ? -10.227 12.211 -7.559 1 97.44 114 LYS A N 1
ATOM 941 C CA . LYS A 1 114 ? -10.07 12.297 -9.008 1 97.44 114 LYS A CA 1
ATOM 942 C C . LYS A 1 114 ? -9.375 11.062 -9.555 1 97.44 114 LYS A C 1
ATOM 944 O O . LYS A 1 114 ? -9.727 10.562 -10.633 1 97.44 114 LYS A O 1
ATOM 949 N N . ALA A 1 115 ? -8.438 10.578 -8.844 1 96.38 115 ALA A N 1
ATOM 950 C CA . ALA A 1 115 ? -7.664 9.414 -9.266 1 96.38 115 ALA A CA 1
ATOM 951 C C . ALA A 1 115 ? -8.562 8.195 -9.445 1 96.38 115 ALA A C 1
ATOM 953 O O . ALA A 1 115 ? -8.484 7.508 -10.461 1 96.38 115 ALA A O 1
ATOM 954 N N . VAL A 1 116 ? -9.453 7.945 -8.477 1 95.12 116 VAL A N 1
ATOM 955 C CA . VAL A 1 116 ? -10.25 6.723 -8.5 1 95.12 116 VAL A CA 1
ATOM 956 C C . VAL A 1 116 ? -11.57 6.98 -9.211 1 95.12 116 VAL A C 1
ATOM 958 O O . VAL A 1 116 ? -12.398 6.07 -9.352 1 95.12 116 VAL A O 1
ATOM 961 N N . GLY A 1 117 ? -11.852 8.195 -9.586 1 94.69 117 GLY A N 1
ATOM 962 C CA . GLY A 1 117 ? -13.078 8.547 -10.273 1 94.69 117 GLY A CA 1
ATOM 963 C C . GLY A 1 117 ? -14.281 8.625 -9.352 1 94.69 117 GLY A C 1
ATOM 964 O O . GLY A 1 117 ? -15.414 8.414 -9.781 1 94.69 117 GLY A O 1
ATOM 965 N N . ALA A 1 118 ? -14.023 8.891 -8.109 1 94.81 118 ALA A N 1
ATOM 966 C CA . ALA A 1 118 ? -15.102 9 -7.129 1 94.81 118 ALA A CA 1
ATOM 967 C C . ALA A 1 118 ? -15.812 10.352 -7.25 1 94.81 118 ALA A C 1
ATOM 969 O O . ALA A 1 118 ? -15.18 11.367 -7.555 1 94.81 118 ALA A O 1
ATOM 970 N N . LYS A 1 119 ? -17.172 10.359 -7.066 1 97.12 119 LYS A N 1
ATOM 971 C CA . LYS A 1 119 ? -17.891 11.625 -6.898 1 97.12 119 LYS A CA 1
ATOM 972 C C . LYS A 1 119 ? -17.438 12.352 -5.641 1 97.12 119 LYS A C 1
ATOM 974 O O . LYS A 1 119 ? -17.172 11.727 -4.609 1 97.12 119 LYS A O 1
ATOM 979 N N . PHE A 1 120 ? -17.234 13.625 -5.754 1 98.12 120 PHE A N 1
ATOM 980 C CA . PHE A 1 120 ? -16.875 14.383 -4.562 1 98.12 120 PHE A CA 1
ATOM 981 C C . PHE A 1 120 ? -17.484 15.781 -4.602 1 98.12 120 PHE A C 1
ATOM 983 O O . PHE A 1 120 ? -17.891 16.25 -5.66 1 98.12 120 PHE A O 1
ATOM 990 N N . LEU A 1 121 ? -17.672 16.359 -3.422 1 98.31 121 LEU A N 1
ATOM 991 C CA . LEU A 1 121 ? -18.188 17.703 -3.211 1 98.31 121 LEU A CA 1
ATOM 992 C C . LEU A 1 121 ? -17.234 18.516 -2.344 1 98.31 121 LEU A C 1
ATOM 994 O O . LEU A 1 121 ? -16.844 18.078 -1.256 1 98.31 121 LEU A O 1
ATOM 998 N N . GLU A 1 122 ? -16.797 19.641 -2.854 1 98.12 122 GLU A N 1
ATOM 999 C CA . GLU A 1 122 ? -16.016 20.609 -2.086 1 98.12 122 GLU A CA 1
ATOM 1000 C C . GLU A 1 122 ? -16.875 21.766 -1.613 1 98.12 122 GLU A C 1
ATOM 1002 O O . GLU A 1 122 ? -17.547 22.438 -2.42 1 98.12 122 GLU A O 1
ATOM 1007 N N . VAL A 1 123 ? -16.922 21.953 -0.366 1 98.38 123 VAL A N 1
ATOM 1008 C CA . VAL A 1 123 ? -17.609 23.078 0.239 1 98.38 123 VAL A CA 1
ATOM 1009 C C . VAL A 1 123 ? -16.625 23.938 1.028 1 98.38 123 VAL A C 1
ATOM 1011 O O . VAL A 1 123 ? -16.25 23.578 2.15 1 98.38 123 VAL A O 1
ATOM 1014 N N . PRO A 1 124 ? -16.281 25.094 0.526 1 98 124 PRO A N 1
ATOM 1015 C CA . PRO A 1 124 ? -15.25 25.891 1.191 1 98 124 PRO A CA 1
ATOM 1016 C C . PRO A 1 124 ? -15.625 26.266 2.623 1 98 124 PRO A C 1
ATOM 1018 O O . PRO A 1 124 ? -16.797 26.547 2.904 1 98 124 PRO A O 1
ATOM 1021 N N . LEU A 1 125 ? -14.648 26.25 3.449 1 98.25 125 LEU A N 1
ATOM 1022 C CA . LEU A 1 125 ? -14.836 26.75 4.809 1 98.25 125 LEU A CA 1
ATOM 1023 C C . LEU A 1 125 ? -15.336 28.188 4.801 1 98.25 125 LEU A C 1
ATOM 1025 O O . LEU A 1 125 ? -15.109 28.922 3.838 1 98.25 125 LEU A O 1
ATOM 1029 N N . THR A 1 126 ? -15.992 28.625 5.902 1 97.69 126 THR A N 1
ATOM 1030 C CA . THR A 1 126 ? -16.391 30.016 6.062 1 97.69 126 THR A CA 1
ATOM 1031 C C . THR A 1 126 ? -15.156 30.906 6.246 1 97.69 126 THR A C 1
ATOM 1033 O O . THR A 1 126 ? -14.047 30.406 6.422 1 97.69 126 THR A O 1
ATOM 1036 N N . LYS A 1 127 ? -15.367 32.156 6.242 1 95.25 127 LYS A N 1
ATOM 1037 C CA . LYS A 1 127 ? -14.273 33.125 6.391 1 95.25 127 LYS A CA 1
ATOM 1038 C C . LYS A 1 127 ? -13.562 32.938 7.727 1 95.25 127 LYS A C 1
ATOM 1040 O O . LYS A 1 127 ? -12.359 33.188 7.84 1 95.25 127 LYS A O 1
ATOM 1045 N N . ASP A 1 128 ? -14.312 32.469 8.664 1 96 128 ASP A N 1
ATOM 1046 C CA . ASP A 1 128 ? -13.742 32.25 9.992 1 96 128 ASP A CA 1
ATOM 1047 C C . ASP A 1 128 ? -13.227 30.812 10.148 1 96 128 ASP A C 1
ATOM 1049 O O . ASP A 1 128 ? -13 30.359 11.266 1 96 128 ASP A O 1
ATOM 1053 N N . LEU A 1 129 ? -13.102 30.078 9.078 1 97.5 129 LEU A N 1
ATOM 1054 C CA . LEU A 1 129 ? -12.523 28.75 9.016 1 97.5 129 LEU A CA 1
ATOM 1055 C C . LEU A 1 129 ? -13.375 27.734 9.781 1 97.5 129 LEU A C 1
ATOM 1057 O O . LEU A 1 129 ? -12.844 26.891 10.508 1 97.5 129 LEU A O 1
ATOM 1061 N N . ARG A 1 130 ? -14.68 27.906 9.609 1 97.88 130 ARG A N 1
ATOM 1062 C CA . ARG A 1 130 ? -15.625 26.953 10.18 1 97.88 130 ARG A CA 1
ATOM 1063 C C . ARG A 1 130 ? -16.281 26.109 9.094 1 97.88 130 ARG A C 1
ATOM 1065 O O . ARG A 1 130 ? -16.297 26.5 7.926 1 97.88 130 ARG A O 1
ATOM 1072 N N . ILE A 1 131 ? -16.781 24.953 9.531 1 98.19 131 ILE A N 1
ATOM 1073 C CA . ILE A 1 131 ? -17.484 24.094 8.594 1 98.19 131 ILE A CA 1
ATOM 1074 C C . ILE A 1 131 ? -18.875 24.672 8.305 1 98.19 131 ILE A C 1
ATOM 1076 O O . ILE A 1 131 ? -19.672 24.859 9.219 1 98.19 131 ILE A O 1
ATOM 1080 N N . PRO A 1 132 ? -19.172 24.953 7.062 1 97.75 132 PRO A N 1
ATOM 1081 C CA . PRO A 1 132 ? -20.5 25.484 6.73 1 97.75 132 PRO A CA 1
ATOM 1082 C C . PRO A 1 132 ? -21.594 24.422 6.801 1 97.75 132 PRO A C 1
ATOM 1084 O O . PRO A 1 132 ? -21.297 23.234 7.023 1 97.75 132 PRO A O 1
ATOM 1087 N N . GLU A 1 133 ? -22.828 24.922 6.676 1 95.69 133 GLU A N 1
ATOM 1088 C CA . GLU A 1 133 ? -23.922 23.969 6.488 1 95.69 133 GLU A CA 1
ATOM 1089 C C . GLU A 1 133 ? -23.766 23.219 5.172 1 95.69 133 GLU A C 1
ATOM 1091 O O . GLU A 1 133 ? -23.406 23.797 4.148 1 95.69 133 GLU A O 1
ATOM 1096 N N . VAL A 1 134 ? -23.891 21.922 5.289 1 96.06 134 VAL A N 1
ATOM 1097 C CA . VAL A 1 134 ? -23.719 21.094 4.102 1 96.06 134 VAL A CA 1
ATOM 1098 C C . VAL A 1 134 ? -24.797 20 4.082 1 96.06 134 VAL A C 1
ATOM 1100 O O . VAL A 1 134 ? -25.156 19.469 5.125 1 96.06 134 VAL A O 1
ATOM 1103 N N . ASN A 1 135 ? -25.391 19.688 2.924 1 96.75 135 ASN A N 1
ATOM 1104 C CA . ASN A 1 135 ? -26.375 18.625 2.744 1 96.75 135 ASN A CA 1
ATOM 1105 C C . ASN A 1 135 ? -25.688 17.281 2.494 1 96.75 135 ASN A C 1
ATOM 1107 O O . ASN A 1 135 ? -25.25 17 1.379 1 96.75 135 ASN A O 1
ATOM 1111 N N . VAL A 1 136 ? -25.625 16.438 3.541 1 98 136 VAL A N 1
ATOM 1112 C CA . VAL A 1 136 ? -25 15.133 3.467 1 98 136 VAL A CA 1
ATOM 1113 C C . VAL A 1 136 ? -25.875 14.086 4.16 1 98 136 VAL A C 1
ATOM 1115 O O . VAL A 1 136 ? -26.797 14.438 4.891 1 98 136 VAL A O 1
ATOM 1118 N N . GLY A 1 137 ? -25.609 12.773 3.805 1 97.5 137 GLY A N 1
ATOM 1119 C CA . GLY A 1 137 ? -26.344 11.656 4.375 1 97.5 137 GLY A CA 1
ATOM 1120 C C . GLY A 1 137 ? -25.578 10.344 4.328 1 97.5 137 GLY A C 1
ATOM 1121 O O . GLY A 1 137 ? -24.344 10.344 4.188 1 97.5 137 GLY A O 1
ATOM 1122 N N . GLU A 1 138 ? -26.234 9.219 4.48 1 96.25 138 GLU A N 1
ATOM 1123 C CA . GLU A 1 138 ? -25.656 7.891 4.703 1 96.25 138 GLU A CA 1
ATOM 1124 C C . GLU A 1 138 ? -24.734 7.488 3.553 1 96.25 138 GLU A C 1
ATOM 1126 O O . GLU A 1 138 ? -23.781 6.738 3.75 1 96.25 138 GLU A O 1
ATOM 1131 N N . GLY A 1 139 ? -24.875 7.98 2.447 1 97.56 139 GLY A N 1
ATOM 1132 C CA . GLY A 1 139 ? -24.062 7.613 1.297 1 97.56 139 GLY A CA 1
ATOM 1133 C C . GLY A 1 139 ? -22.797 8.43 1.182 1 97.56 139 GLY A C 1
ATOM 1134 O O . GLY A 1 139 ? -21.906 8.094 0.39 1 97.56 139 GLY A O 1
ATOM 1135 N N . ASP A 1 140 ? -22.641 9.398 2.117 1 98.56 140 ASP A N 1
ATOM 1136 C CA . ASP A 1 140 ? -21.516 10.336 2.021 1 98.56 140 ASP A CA 1
ATOM 1137 C C . ASP A 1 140 ? -20.453 10.031 3.074 1 98.56 140 ASP A C 1
ATOM 1139 O O . ASP A 1 140 ? -20.781 9.609 4.188 1 98.56 140 ASP A O 1
ATOM 1143 N N . VAL A 1 141 ? -19.203 10.141 2.711 1 98.81 141 VAL A N 1
ATOM 1144 C CA . VAL A 1 141 ? -18.109 10.203 3.674 1 98.81 141 VAL A CA 1
ATOM 1145 C C . VAL A 1 141 ? -17.531 11.617 3.705 1 98.81 141 VAL A C 1
ATOM 1147 O O . VAL A 1 141 ? -17.172 12.164 2.666 1 98.81 141 VAL A O 1
ATOM 1150 N N . VAL A 1 142 ? -17.531 12.203 4.859 1 98.88 142 VAL A N 1
ATOM 1151 C CA . VAL A 1 142 ? -17.047 13.562 5.059 1 98.88 142 VAL A CA 1
ATOM 1152 C C . VAL A 1 142 ? -15.664 13.523 5.711 1 98.88 142 VAL A C 1
ATOM 1154 O O . VAL A 1 142 ? -15.516 13.062 6.848 1 98.88 142 VAL A O 1
ATOM 1157 N N . PHE A 1 143 ? -14.633 14.023 5 1 98.88 143 PHE A N 1
ATOM 1158 C CA . PHE A 1 143 ? -13.273 14.055 5.512 1 98.88 143 PHE A CA 1
ATOM 1159 C C . PHE A 1 143 ? -13.008 15.359 6.254 1 98.88 143 PHE A C 1
ATOM 1161 O O . PHE A 1 143 ? -13.164 16.453 5.691 1 98.88 143 PHE A O 1
ATOM 1168 N N . ILE A 1 144 ? -12.555 15.234 7.48 1 98.75 144 ILE A N 1
ATOM 1169 C CA . ILE A 1 144 ? -12.273 16.391 8.32 1 98.75 144 ILE A CA 1
ATOM 1170 C C . ILE A 1 144 ? -10.93 16.203 9.023 1 98.75 144 ILE A C 1
ATOM 1172 O O . ILE A 1 144 ? -10.852 15.555 10.07 1 98.75 144 ILE A O 1
ATOM 1176 N N . PRO A 1 145 ? -9.891 16.766 8.484 1 98.69 145 PRO A N 1
ATOM 1177 C CA . PRO A 1 145 ? -8.641 16.781 9.242 1 98.69 145 PRO A CA 1
ATOM 1178 C C . PRO A 1 145 ? -8.711 17.688 10.469 1 98.69 145 PRO A C 1
ATOM 1180 O O . PRO A 1 145 ? -9.156 18.844 10.367 1 98.69 145 PRO A O 1
ATOM 1183 N N . ASN A 1 146 ? -8.305 17.219 11.555 1 98.38 146 ASN A N 1
ATOM 1184 C CA . ASN A 1 146 ? -8.359 17.969 12.812 1 98.38 146 ASN A CA 1
ATOM 1185 C C . ASN A 1 146 ? -7.16 17.656 13.695 1 98.38 146 ASN A C 1
ATOM 1187 O O . ASN A 1 146 ? -7.188 16.688 14.469 1 98.38 146 ASN A O 1
ATOM 1191 N N . PRO A 1 147 ? -6.117 18.531 13.742 1 98.44 147 PRO A N 1
ATOM 1192 C CA . PRO A 1 147 ? -6.004 19.859 13.156 1 98.44 147 PRO A CA 1
ATOM 1193 C C . PRO A 1 147 ? -6.078 19.844 11.625 1 98.44 147 PRO A C 1
ATOM 1195 O O . PRO A 1 147 ? -5.613 18.891 10.992 1 98.44 147 PRO A O 1
ATOM 1198 N N . ASN A 1 148 ? -6.668 20.922 11.094 1 98.62 148 ASN A N 1
ATOM 1199 C CA . ASN A 1 148 ? -6.891 21 9.656 1 98.62 148 ASN A CA 1
ATOM 1200 C C . ASN A 1 148 ? -5.59 21.266 8.898 1 98.62 148 ASN A C 1
ATOM 1202 O O . ASN A 1 148 ? -4.855 22.188 9.234 1 98.62 148 ASN A O 1
ATOM 1206 N N . ASN A 1 149 ? -5.211 20.453 7.996 1 98.31 149 ASN A N 1
ATOM 1207 C CA . ASN A 1 149 ? -4.176 20.719 7.004 1 98.31 149 ASN A CA 1
ATOM 1208 C C . ASN A 1 149 ? -4.738 21.453 5.785 1 98.31 149 ASN A C 1
ATOM 1210 O O . ASN A 1 149 ? -5.602 20.906 5.086 1 98.31 149 ASN A O 1
ATOM 1214 N N . PRO A 1 150 ? -4.332 22.672 5.551 1 98.25 150 PRO A N 1
ATOM 1215 C CA . PRO A 1 150 ? -3.023 23.25 5.859 1 98.25 150 PRO A CA 1
ATOM 1216 C C . PRO A 1 150 ? -3.094 24.328 6.938 1 98.25 150 PRO A C 1
ATOM 1218 O O . PRO A 1 150 ? -2.064 24.891 7.332 1 98.25 150 PRO A O 1
ATOM 1221 N N . THR A 1 151 ? -4.285 24.609 7.445 1 98.38 151 THR A N 1
ATOM 1222 C CA . THR A 1 151 ? -4.438 25.812 8.242 1 98.38 151 THR A CA 1
ATOM 1223 C C . THR A 1 151 ? -4.078 25.547 9.703 1 98.38 151 THR A C 1
ATOM 1225 O O . THR A 1 151 ? -3.857 26.484 10.469 1 98.38 151 THR A O 1
ATOM 1228 N N . GLY A 1 152 ? -4.148 24.328 10.07 1 98.5 152 GLY A N 1
ATOM 1229 C CA . GLY A 1 152 ? -3.693 23.922 11.391 1 98.5 152 GLY A CA 1
ATOM 1230 C C . GLY A 1 152 ? -4.711 24.188 12.484 1 98.5 152 GLY A C 1
ATOM 1231 O O . GLY A 1 152 ? -4.543 23.75 13.617 1 98.5 152 GLY A O 1
ATOM 1232 N N . HIS A 1 153 ? -5.762 24.953 12.172 1 98 153 HIS A N 1
ATOM 1233 C CA . HIS A 1 153 ? -6.77 25.219 13.195 1 98 153 HIS A CA 1
ATOM 1234 C C . HIS A 1 153 ? -7.57 23.969 13.523 1 98 153 HIS A C 1
ATOM 1236 O O . HIS A 1 153 ? -7.516 22.984 12.789 1 98 153 HIS A O 1
ATOM 1242 N N . VAL A 1 154 ? -8.289 23.984 14.641 1 97.88 154 VAL A N 1
ATOM 1243 C CA . VAL A 1 154 ? -9.078 22.844 15.102 1 97.88 154 VAL A CA 1
ATOM 1244 C C . VAL A 1 154 ? -10.562 23.141 14.961 1 97.88 154 VAL A C 1
ATOM 1246 O O . VAL A 1 154 ? -11 24.266 15.234 1 97.88 154 VAL A O 1
ATOM 1249 N N . PHE A 1 155 ? -11.297 22.203 14.461 1 97.94 155 PHE A N 1
ATOM 1250 C CA . PHE A 1 155 ? -12.758 22.297 14.438 1 97.94 155 PHE A CA 1
ATOM 1251 C C . PHE A 1 155 ? -13.344 21.922 15.789 1 97.94 155 PHE A C 1
ATOM 1253 O O . PHE A 1 155 ? -12.852 21 16.453 1 97.94 155 PHE A O 1
ATOM 1260 N N . GLU A 1 156 ? -14.383 22.625 16.125 1 95.25 156 GLU A N 1
ATOM 1261 C CA . GLU A 1 156 ? -15.039 22.359 17.406 1 95.25 156 GLU A CA 1
ATOM 1262 C C . GLU A 1 156 ? -15.789 21.031 17.375 1 95.25 156 GLU A C 1
ATOM 1264 O O . GLU A 1 156 ? -16.219 20.578 16.312 1 95.25 156 GLU A O 1
ATOM 1269 N N . ARG A 1 157 ? -15.938 20.453 18.547 1 96.5 157 ARG A N 1
ATOM 1270 C CA . ARG A 1 157 ? -16.656 19.188 18.672 1 96.5 157 ARG A CA 1
ATOM 1271 C C . ARG A 1 157 ? -18.062 19.281 18.094 1 96.5 157 ARG A C 1
ATOM 1273 O O . ARG A 1 157 ? -18.531 18.359 17.422 1 96.5 157 ARG A O 1
ATOM 1280 N N . GLU A 1 158 ? -18.672 20.391 18.328 1 96.56 158 GLU A N 1
ATOM 1281 C CA . GLU A 1 158 ? -20.047 20.594 17.891 1 96.56 158 GLU A CA 1
ATOM 1282 C C . GLU A 1 158 ? -20.156 20.562 16.375 1 96.56 158 GLU A C 1
ATOM 1284 O O . GLU A 1 158 ? -21.156 20.109 15.812 1 96.56 158 GLU A O 1
ATOM 1289 N N . GLU A 1 159 ? -19.141 21.062 15.703 1 97.19 159 GLU A N 1
ATOM 1290 C CA . GLU A 1 159 ? -19.125 21.062 14.25 1 97.19 159 GLU A CA 1
ATOM 1291 C C . GLU A 1 159 ? -19.109 19.641 13.695 1 97.19 159 GLU A C 1
ATOM 1293 O O . GLU A 1 159 ? -19.828 19.312 12.75 1 97.19 159 GLU A O 1
ATOM 1298 N N . ILE A 1 160 ? -18.344 18.828 14.359 1 97.56 160 ILE A N 1
ATOM 1299 C CA . ILE A 1 160 ? -18.203 17.438 13.93 1 97.56 160 ILE A CA 1
ATOM 1300 C C . ILE A 1 160 ? -19.484 16.672 14.258 1 97.56 160 ILE A C 1
ATOM 1302 O O . ILE A 1 160 ? -19.984 15.906 13.422 1 97.56 160 ILE A O 1
ATOM 1306 N N . GLU A 1 161 ? -20 16.875 15.422 1 97.62 161 GLU A N 1
ATOM 1307 C CA . GLU A 1 161 ? -21.203 16.188 15.859 1 97.62 161 GLU A CA 1
ATOM 1308 C C . GLU A 1 161 ? -22.391 16.516 14.953 1 97.62 161 GLU A C 1
ATOM 1310 O O . GLU A 1 161 ? -23.219 15.656 14.672 1 97.62 161 GLU A O 1
ATOM 1315 N N . ARG A 1 162 ? -22.453 17.766 14.562 1 97.88 162 ARG A N 1
ATOM 1316 C CA . ARG A 1 162 ? -23.531 18.188 13.656 1 97.88 162 ARG A CA 1
ATOM 1317 C C . ARG A 1 162 ? -23.531 17.344 12.383 1 97.88 162 ARG A C 1
ATOM 1319 O O . ARG A 1 162 ? -24.578 16.969 11.883 1 97.88 162 ARG A O 1
ATOM 1326 N N . ILE A 1 163 ? -22.406 17.047 11.836 1 98.44 163 ILE A N 1
ATOM 1327 C CA . ILE A 1 163 ? -22.312 16.25 10.609 1 98.44 163 ILE A CA 1
ATOM 1328 C C . ILE A 1 163 ? -22.656 14.797 10.906 1 98.44 163 ILE A C 1
ATOM 1330 O O . ILE A 1 163 ? -23.375 14.156 10.141 1 98.44 163 ILE A O 1
ATOM 1334 N N . LEU A 1 164 ? -22.156 14.312 12.062 1 98.38 164 LEU A N 1
ATOM 1335 C CA . LEU A 1 164 ? -22.438 12.938 12.469 1 98.38 164 LEU A CA 1
ATOM 1336 C C . LEU A 1 164 ? -23.938 12.695 12.578 1 98.38 164 LEU A C 1
ATOM 1338 O O . LEU A 1 164 ? -24.438 11.633 12.203 1 98.38 164 LEU A O 1
ATOM 1342 N N . LYS A 1 165 ? -24.656 13.664 13.008 1 98.06 165 LYS A N 1
ATOM 1343 C CA . LYS A 1 165 ? -26.078 13.555 13.266 1 98.06 165 LYS A CA 1
ATOM 1344 C C . LYS A 1 165 ? -26.875 13.469 11.953 1 98.06 165 LYS A C 1
ATOM 1346 O O . LYS A 1 165 ? -28.031 13.047 11.945 1 98.06 165 LYS A O 1
ATOM 1351 N N . THR A 1 166 ? -26.281 13.812 10.82 1 98.06 166 THR A N 1
ATOM 1352 C CA . THR A 1 166 ? -26.953 13.742 9.523 1 98.06 166 THR A CA 1
ATOM 1353 C C . THR A 1 166 ? -27.016 12.305 9.016 1 98.06 166 THR A C 1
ATOM 1355 O O . THR A 1 166 ? -27.75 11.992 8.078 1 98.06 166 THR A O 1
ATOM 1358 N N . GLY A 1 167 ? -26.156 11.43 9.617 1 97.81 167 GLY A N 1
ATOM 1359 C CA . GLY A 1 167 ? -26.047 10.062 9.141 1 97.81 167 GLY A CA 1
ATOM 1360 C C . GLY A 1 167 ? -24.891 9.844 8.195 1 97.81 167 GLY A C 1
ATOM 1361 O O . GLY A 1 167 ? -24.516 8.703 7.902 1 97.81 167 GLY A O 1
ATOM 1362 N N . ALA A 1 168 ? -24.234 10.922 7.77 1 98.5 168 ALA A N 1
ATOM 1363 C CA . ALA A 1 168 ? -23.031 10.797 6.949 1 98.5 168 ALA A CA 1
ATOM 1364 C C . ALA A 1 168 ? -21.891 10.188 7.75 1 98.5 168 ALA A C 1
ATOM 1366 O O . ALA A 1 168 ? -21.844 10.312 8.977 1 98.5 168 ALA A O 1
ATOM 1367 N N . PHE A 1 169 ? -21.109 9.438 7.062 1 98.69 169 PHE A N 1
ATOM 1368 C CA . PHE A 1 169 ? -19.906 8.906 7.699 1 98.69 169 PHE A CA 1
ATOM 1369 C C . PHE A 1 169 ? -18.828 9.984 7.816 1 98.69 169 PHE A C 1
ATOM 1371 O O . PHE A 1 169 ? -18.609 10.742 6.871 1 98.69 169 PHE A O 1
ATOM 1378 N N . VAL A 1 170 ? -18.25 10.148 8.984 1 98.81 170 VAL A N 1
ATOM 1379 C CA . VAL A 1 170 ? -17.203 11.141 9.188 1 98.81 170 VAL A CA 1
ATOM 1380 C C . VAL A 1 170 ? -15.852 10.453 9.305 1 98.81 170 VAL A C 1
ATOM 1382 O O . VAL A 1 170 ? -15.672 9.562 10.148 1 98.81 170 VAL A O 1
ATOM 1385 N N . ALA A 1 171 ? -14.945 10.734 8.461 1 98.88 171 ALA A N 1
ATOM 1386 C CA . ALA A 1 171 ? -13.531 10.391 8.602 1 98.88 171 ALA A CA 1
ATOM 1387 C C . ALA A 1 171 ? -12.758 11.523 9.273 1 98.88 171 ALA A C 1
ATOM 1389 O O . ALA A 1 171 ? -12.375 12.5 8.625 1 98.88 171 ALA A O 1
ATOM 1390 N N . LEU A 1 172 ? -12.594 11.398 10.5 1 98.75 172 LEU A N 1
ATOM 1391 C CA . LEU A 1 172 ? -11.836 12.375 11.266 1 98.75 172 LEU A CA 1
ATOM 1392 C C . LEU A 1 172 ? -10.336 12.086 11.195 1 98.75 172 LEU A C 1
ATOM 1394 O O . LEU A 1 172 ? -9.852 11.156 11.844 1 98.75 172 LEU A O 1
ATOM 1398 N N . ASP A 1 173 ? -9.625 12.883 10.438 1 98.69 173 ASP A N 1
ATOM 1399 C CA . ASP A 1 173 ? -8.195 12.703 10.195 1 98.69 173 ASP A CA 1
ATOM 1400 C C . ASP A 1 173 ? -7.371 13.383 11.281 1 98.69 173 ASP A C 1
ATOM 1402 O O . ASP A 1 173 ? -7.203 14.609 11.266 1 98.69 173 ASP A O 1
ATOM 1406 N N . GLU A 1 174 ? -6.777 12.578 12.125 1 98.69 174 GLU A N 1
ATOM 1407 C CA . GLU A 1 174 ? -6.008 13.07 13.258 1 98.69 174 GLU A CA 1
ATOM 1408 C C . GLU A 1 174 ? -4.512 12.828 13.062 1 98.69 174 GLU A C 1
ATOM 1410 O O . GLU A 1 174 ? -3.814 12.422 13.992 1 98.69 174 GLU A O 1
ATOM 1415 N N . ALA A 1 175 ? -4.039 13.086 11.836 1 98.62 175 ALA A N 1
ATOM 1416 C CA . ALA A 1 175 ? -2.631 12.914 11.492 1 98.62 175 ALA A CA 1
ATOM 1417 C C . ALA A 1 175 ? -1.733 13.727 12.414 1 98.62 175 ALA A C 1
ATOM 1419 O O . ALA A 1 175 ? -0.571 13.375 12.633 1 98.62 175 ALA A O 1
ATOM 1420 N N . TYR A 1 176 ? -2.295 14.797 13.023 1 98.69 176 TYR A N 1
ATOM 1421 C CA . TYR A 1 176 ? -1.475 15.711 13.812 1 98.69 176 TYR A CA 1
ATOM 1422 C C . TYR A 1 176 ? -1.894 15.695 15.273 1 98.69 176 TYR A C 1
ATOM 1424 O O . TYR A 1 176 ? -1.638 16.656 16.016 1 98.69 176 TYR A O 1
ATOM 1432 N N . TYR A 1 177 ? -2.479 14.578 15.695 1 97.56 177 TYR A N 1
ATOM 1433 C CA . TYR A 1 177 ? -3.016 14.414 17.047 1 97.56 177 TYR A CA 1
ATOM 1434 C C . TYR A 1 177 ? -1.944 14.688 18.094 1 97.56 177 TYR A C 1
ATOM 1436 O O . TYR A 1 177 ? -2.199 15.375 19.078 1 97.56 177 TYR A O 1
ATOM 1444 N N . GLU A 1 178 ? -0.773 14.219 17.891 1 98.56 178 GLU A N 1
ATOM 1445 C CA . GLU A 1 178 ? 0.271 14.273 18.906 1 98.56 178 GLU A CA 1
ATOM 1446 C C . GLU A 1 178 ? 0.688 15.719 19.203 1 98.56 178 GLU A C 1
ATOM 1448 O O . GLU A 1 178 ? 1.131 16.031 20.297 1 98.56 178 GLU A O 1
ATOM 1453 N N . PHE A 1 179 ? 0.487 16.562 18.234 1 98.69 179 PHE A N 1
ATOM 1454 C CA . PHE A 1 179 ? 0.902 17.953 18.375 1 98.69 179 PHE A CA 1
ATOM 1455 C C . PHE A 1 179 ? -0.192 18.781 19.031 1 98.69 179 PHE A C 1
ATOM 1457 O O . PHE A 1 179 ? 0.075 19.859 19.578 1 98.69 179 PHE A O 1
ATOM 1464 N N . HIS A 1 180 ? -1.422 18.344 18.875 1 97.12 180 HIS A N 1
ATOM 1465 C CA . HIS A 1 180 ? -2.607 19 19.406 1 97.12 180 HIS A CA 1
ATOM 1466 C C . HIS A 1 180 ? -2.986 18.438 20.781 1 97.12 180 HIS A C 1
ATOM 1468 O O . HIS A 1 180 ? -3.387 19.188 21.672 1 97.12 180 HIS A O 1
ATOM 1474 N N . GLY A 1 181 ? -3.014 17.141 20.922 1 94.94 181 GLY A N 1
ATOM 1475 C CA . GLY A 1 181 ? -3.207 16.469 22.203 1 94.94 181 GLY A CA 1
ATOM 1476 C C . GLY A 1 181 ? -4.66 16.141 22.484 1 94.94 181 GLY A C 1
ATOM 1477 O O . GLY A 1 181 ? -4.969 15.5 23.484 1 94.94 181 GLY A O 1
ATOM 1478 N N . GLU A 1 182 ? -5.539 16.531 21.609 1 94.31 182 GLU A N 1
ATOM 1479 C CA . GLU A 1 182 ? -6.949 16.203 21.797 1 94.31 182 GLU A CA 1
ATOM 1480 C C . GLU A 1 182 ? -7.48 15.344 20.641 1 94.31 182 GLU A C 1
ATOM 1482 O O . GLU A 1 182 ? -7.184 15.609 19.484 1 94.31 182 GLU A O 1
ATOM 1487 N N . SER A 1 183 ? -8.164 14.289 21.062 1 95.06 183 SER A N 1
ATOM 1488 C CA . SER A 1 183 ? -8.789 13.391 20.094 1 95.06 183 SER A CA 1
ATOM 1489 C C . SER A 1 183 ? -10.297 13.289 20.328 1 95.06 183 SER A C 1
ATOM 1491 O O . SER A 1 183 ? -10.781 13.594 21.422 1 95.06 183 SER A O 1
ATOM 1493 N N . TYR A 1 184 ? -10.977 12.945 19.297 1 94.81 184 TYR A N 1
ATOM 1494 C CA . TYR A 1 184 ? -12.422 12.766 19.422 1 94.81 184 TYR A CA 1
ATOM 1495 C C . TYR A 1 184 ? -12.805 11.297 19.297 1 94.81 184 TYR A C 1
ATOM 1497 O O . TYR A 1 184 ? -13.914 10.977 18.859 1 94.81 184 TYR A O 1
ATOM 1505 N N . VAL A 1 185 ? -11.906 10.422 19.641 1 96.56 185 VAL A N 1
ATOM 1506 C CA . VAL A 1 185 ? -12.109 8.977 19.578 1 96.56 185 VAL A CA 1
ATOM 1507 C C . VAL A 1 185 ? -13.289 8.586 20.469 1 96.56 185 VAL A C 1
ATOM 1509 O O . VAL A 1 185 ? -14 7.625 20.172 1 96.56 185 VAL A O 1
ATOM 1512 N N . ASP A 1 186 ? -13.547 9.352 21.516 1 96.56 186 ASP A N 1
ATOM 1513 C CA . ASP A 1 186 ? -14.617 9.062 22.453 1 96.56 186 ASP A CA 1
ATOM 1514 C C . ASP A 1 186 ? -15.984 9.188 21.797 1 96.56 186 ASP A C 1
ATOM 1516 O O . ASP A 1 186 ? -16.969 8.641 22.297 1 96.56 186 ASP A O 1
ATOM 1520 N N . PHE A 1 187 ? -16.094 9.922 20.672 1 97.5 187 PHE A N 1
ATOM 1521 C CA . PHE A 1 187 ? -17.328 10.016 19.922 1 97.5 187 PHE A CA 1
ATOM 1522 C C . PHE A 1 187 ? -17.781 8.648 19.438 1 97.5 187 PHE A C 1
ATOM 1524 O O . PHE A 1 187 ? -18.953 8.438 19.141 1 97.5 187 PHE A O 1
ATOM 1531 N N . LEU A 1 188 ? -16.875 7.676 19.391 1 97.88 188 LEU A N 1
ATOM 1532 C CA . LEU A 1 188 ? -17.188 6.332 18.906 1 97.88 188 LEU A CA 1
ATOM 1533 C C . LEU A 1 188 ? -18.125 5.617 19.891 1 97.88 188 LEU A C 1
ATOM 1535 O O . LEU A 1 188 ? -18.766 4.621 19.531 1 97.88 188 LEU A O 1
ATOM 1539 N N . LYS A 1 189 ? -18.234 6.086 21.125 1 97.31 189 LYS A N 1
ATOM 1540 C CA . LYS A 1 189 ? -19.172 5.531 22.094 1 97.31 189 LYS A CA 1
ATOM 1541 C C . LYS A 1 189 ? -20.625 5.801 21.688 1 97.31 189 LYS A C 1
ATOM 1543 O O . LYS A 1 189 ? -21.531 5.047 22.047 1 97.31 189 LYS A O 1
ATOM 1548 N N . LYS A 1 190 ? -20.766 6.883 20.922 1 97.19 190 LYS A N 1
ATOM 1549 C CA . LYS A 1 190 ? -22.109 7.348 20.609 1 97.19 190 LYS A CA 1
ATOM 1550 C C . LYS A 1 190 ? -22.406 7.203 19.125 1 97.19 190 LYS A C 1
ATOM 1552 O O . LYS A 1 190 ? -23.562 7.02 18.719 1 97.19 190 LYS A O 1
ATOM 1557 N N . TYR A 1 191 ? -21.422 7.266 18.266 1 98.06 191 TYR A N 1
ATOM 1558 C CA . TYR A 1 191 ? -21.625 7.332 16.828 1 98.06 191 TYR A CA 1
ATOM 1559 C C . TYR A 1 191 ? -20.875 6.215 16.125 1 98.06 191 TYR A C 1
ATOM 1561 O O . TYR A 1 191 ? -19.641 6.195 16.109 1 98.06 191 TYR A O 1
ATOM 1569 N N . GLU A 1 192 ? -21.609 5.379 15.398 1 97.81 192 GLU A N 1
ATOM 1570 C CA . GLU A 1 192 ? -21 4.281 14.656 1 97.81 192 GLU A CA 1
ATOM 1571 C C . GLU A 1 192 ? -20.5 4.75 13.289 1 97.81 192 GLU A C 1
ATOM 1573 O O . GLU A 1 192 ? -19.719 4.051 12.633 1 97.81 192 GLU A O 1
ATOM 1578 N N . ASN A 1 193 ? -20.984 5.914 12.883 1 98.56 193 ASN A N 1
ATOM 1579 C CA . ASN A 1 193 ? -20.609 6.449 11.578 1 98.56 193 ASN A CA 1
ATOM 1580 C C . ASN A 1 193 ? -19.406 7.398 11.688 1 98.56 193 ASN A C 1
ATOM 1582 O O . ASN A 1 193 ? -19.406 8.469 11.078 1 98.56 193 ASN A O 1
ATOM 1586 N N . LEU A 1 194 ? -18.406 7.031 12.516 1 98.69 194 LEU A N 1
ATOM 1587 C CA . LEU A 1 194 ? -17.156 7.762 12.703 1 98.69 194 LEU A CA 1
ATOM 1588 C C . LEU A 1 194 ? -15.953 6.84 12.516 1 98.69 194 LEU A C 1
ATOM 1590 O O . LEU A 1 194 ? -15.961 5.703 12.992 1 98.69 194 LEU A O 1
ATOM 1594 N N . ALA A 1 195 ? -14.969 7.309 11.828 1 98.81 195 ALA A N 1
ATOM 1595 C CA . ALA A 1 195 ? -13.641 6.707 11.82 1 98.81 195 ALA A CA 1
ATOM 1596 C C . ALA A 1 195 ? -12.57 7.742 12.172 1 98.81 195 ALA A C 1
ATOM 1598 O O . ALA A 1 195 ? -12.586 8.859 11.648 1 98.81 195 ALA A O 1
ATOM 1599 N N . VAL A 1 196 ? -11.734 7.379 13.094 1 98.81 196 VAL A N 1
ATOM 1600 C CA . VAL A 1 196 ? -10.578 8.203 13.438 1 98.81 196 VAL A CA 1
ATOM 1601 C C . VAL A 1 196 ? -9.328 7.633 12.766 1 98.81 196 VAL A C 1
ATOM 1603 O O . VAL A 1 196 ? -9 6.461 12.953 1 98.81 196 VAL A O 1
ATOM 1606 N N . ILE A 1 197 ? -8.664 8.445 11.969 1 98.88 197 ILE A N 1
ATOM 1607 C CA . ILE A 1 197 ? -7.496 8.031 11.203 1 98.88 197 ILE A CA 1
ATOM 1608 C C . ILE A 1 197 ? -6.242 8.68 11.781 1 98.88 197 ILE A C 1
ATOM 1610 O O . ILE A 1 197 ? -6.215 9.891 12.016 1 98.88 197 ILE A O 1
ATOM 1614 N N . ARG A 1 198 ? -5.195 7.914 12.031 1 98.81 198 ARG A N 1
ATOM 1615 C CA . ARG A 1 198 ? -3.918 8.422 12.516 1 98.81 198 ARG A CA 1
ATOM 1616 C C . ARG A 1 198 ? -2.756 7.836 11.719 1 98.81 198 ARG A C 1
ATOM 1618 O O . ARG A 1 198 ? -2.961 7.008 10.828 1 98.81 198 ARG A O 1
ATOM 1625 N N . THR A 1 199 ? -1.542 8.375 11.93 1 98.69 199 THR A N 1
ATOM 1626 C CA . THR A 1 199 ? -0.386 7.988 11.133 1 98.69 199 THR A CA 1
ATOM 1627 C C . THR A 1 199 ? 0.881 7.977 11.984 1 98.69 199 THR A C 1
ATOM 1629 O O . THR A 1 199 ? 0.927 8.602 13.047 1 98.69 199 THR A O 1
ATOM 1632 N N . PHE A 1 200 ? 1.837 7.254 11.539 1 98.88 200 PHE A N 1
ATOM 1633 C CA . PHE A 1 200 ? 3.16 7.273 12.148 1 98.88 200 PHE A CA 1
ATOM 1634 C C . PHE A 1 200 ? 4.098 8.195 11.383 1 98.88 200 PHE A C 1
ATOM 1636 O O . PHE A 1 200 ? 5.277 8.312 11.719 1 98.88 200 PHE A O 1
ATOM 1643 N N . SER A 1 201 ? 3.617 8.898 10.406 1 98.62 201 SER A N 1
ATOM 1644 C CA . SER A 1 201 ? 4.434 9.641 9.453 1 98.62 201 SER A CA 1
ATOM 1645 C C . SER A 1 201 ? 4.969 10.93 10.07 1 98.62 201 SER A C 1
ATOM 1647 O O . SER A 1 201 ? 6.008 11.438 9.648 1 98.62 201 SER A O 1
ATOM 1649 N N . LYS A 1 202 ? 4.191 11.508 11.016 1 98.75 202 LYS A N 1
ATOM 1650 C CA . LYS A 1 202 ? 4.488 12.852 11.492 1 98.75 202 LYS A CA 1
ATOM 1651 C C . LYS A 1 202 ? 5.234 12.812 12.82 1 98.75 202 LYS A C 1
ATOM 1653 O O . LYS A 1 202 ? 6.465 12.742 12.844 1 98.75 202 LYS A O 1
ATOM 1658 N N . ALA A 1 203 ? 4.555 12.531 13.883 1 98.75 203 ALA A N 1
ATOM 1659 C CA . ALA A 1 203 ? 5.137 12.594 15.219 1 98.75 203 ALA A CA 1
ATOM 1660 C C . ALA A 1 203 ? 6.207 11.516 15.398 1 98.75 203 ALA A C 1
ATOM 1662 O O . ALA A 1 203 ? 7.188 11.727 16.125 1 98.75 203 ALA A O 1
ATOM 1663 N N . PHE A 1 204 ? 6.082 10.383 14.703 1 98.81 204 PHE A N 1
ATOM 1664 C CA . PHE A 1 204 ? 6.922 9.227 14.984 1 98.81 204 PHE A CA 1
ATOM 1665 C C . PHE A 1 204 ? 8.062 9.125 13.977 1 98.81 204 PHE A C 1
ATOM 1667 O O . PHE A 1 204 ? 8.844 8.172 14.008 1 98.81 204 PHE A O 1
ATOM 1674 N N . SER A 1 205 ? 8.172 10.039 13.031 1 98.69 205 SER A N 1
ATOM 1675 C CA . SER A 1 205 ? 9.281 10.125 12.094 1 98.69 205 SER A CA 1
ATOM 1676 C C . SER A 1 205 ? 9.352 8.883 11.211 1 98.69 205 SER A C 1
ATOM 1678 O O . SER A 1 205 ? 10.438 8.352 10.961 1 98.69 205 SER A O 1
ATOM 1680 N N . LEU A 1 206 ? 8.211 8.422 10.766 1 98.81 206 LEU A N 1
ATOM 1681 C CA . LEU A 1 206 ? 8.188 7.211 9.953 1 98.81 206 LEU A CA 1
ATOM 1682 C C . LEU A 1 206 ? 7.41 7.434 8.664 1 98.81 206 LEU A C 1
ATOM 1684 O O . LEU A 1 206 ? 6.691 6.543 8.203 1 98.81 206 LEU A O 1
ATOM 1688 N N . ALA A 1 207 ? 7.547 8.656 8.117 1 98.69 207 ALA A N 1
ATOM 1689 C CA . ALA A 1 207 ? 6.844 8.953 6.875 1 98.69 207 ALA A CA 1
ATOM 1690 C C . ALA A 1 207 ? 7.211 7.949 5.781 1 98.69 207 ALA A C 1
ATOM 1692 O O . ALA A 1 207 ? 6.359 7.547 4.988 1 98.69 207 ALA A O 1
ATOM 1693 N N . ALA A 1 208 ? 8.43 7.465 5.777 1 98.56 208 ALA A N 1
ATOM 1694 C CA . ALA A 1 208 ? 8.945 6.605 4.715 1 98.56 208 ALA A CA 1
ATOM 1695 C C . ALA A 1 208 ? 8.445 5.172 4.875 1 98.56 208 ALA A C 1
ATOM 1697 O O . ALA A 1 208 ? 8.555 4.363 3.953 1 98.56 208 ALA A O 1
ATOM 1698 N N . GLN A 1 209 ? 7.898 4.809 5.996 1 98.38 209 GLN A N 1
ATOM 1699 C CA . GLN A 1 209 ? 7.535 3.424 6.273 1 98.38 209 GLN A CA 1
ATOM 1700 C C . GLN A 1 209 ? 6.062 3.168 5.973 1 98.38 209 GLN A C 1
ATOM 1702 O O . GLN A 1 209 ? 5.625 2.018 5.922 1 98.38 209 GLN A O 1
ATOM 1707 N N . ARG A 1 210 ? 5.352 4.211 5.77 1 98.06 210 ARG A N 1
ATOM 1708 C CA . ARG A 1 210 ? 3.967 4.121 5.32 1 98.06 210 ARG A CA 1
ATOM 1709 C C . ARG A 1 210 ? 3.139 3.256 6.262 1 98.06 210 ARG A C 1
ATOM 1711 O O . ARG A 1 210 ? 2.629 2.207 5.863 1 98.06 210 ARG A O 1
ATOM 1718 N N . VAL A 1 211 ? 2.922 3.689 7.48 1 98.75 211 VAL A N 1
ATOM 1719 C CA . VAL A 1 211 ? 2.061 2.998 8.43 1 98.75 211 VAL A CA 1
ATOM 1720 C C . VAL A 1 211 ? 1.059 3.982 9.031 1 98.75 211 VAL A C 1
ATOM 1722 O O . VAL A 1 211 ? 1.447 5.012 9.586 1 98.75 211 VAL A O 1
ATOM 1725 N N . GLY A 1 212 ? -0.157 3.775 8.859 1 98.81 212 GLY A N 1
ATOM 1726 C CA . GLY A 1 212 ? -1.274 4.449 9.5 1 98.81 212 GLY A CA 1
ATOM 1727 C C . GLY A 1 212 ? -2.283 3.486 10.102 1 98.81 212 GLY A C 1
ATOM 1728 O O . GLY A 1 212 ? -2.16 2.271 9.945 1 98.81 212 GLY A O 1
ATOM 1729 N N . TYR A 1 213 ? -3.205 4.004 10.852 1 98.88 213 TYR A N 1
ATOM 1730 C CA . TYR A 1 213 ? -4.227 3.125 11.406 1 98.88 213 TYR A CA 1
ATOM 1731 C C . TYR A 1 213 ? -5.562 3.85 11.531 1 98.88 213 TYR A C 1
ATOM 1733 O O . TYR A 1 213 ? -5.613 5.082 11.484 1 98.88 213 TYR A O 1
ATOM 1741 N N . VAL A 1 214 ? -6.625 3.104 11.57 1 98.88 214 VAL A N 1
ATOM 1742 C CA . VAL A 1 214 ? -7.988 3.609 11.664 1 98.88 214 VAL A CA 1
ATOM 1743 C C . VAL A 1 214 ? -8.711 2.934 12.828 1 98.88 214 VAL A C 1
ATOM 1745 O O . VAL A 1 214 ? -8.523 1.738 13.07 1 98.88 214 VAL A O 1
ATOM 1748 N N . VAL A 1 215 ? -9.367 3.713 13.609 1 98.88 215 VAL A N 1
ATOM 1749 C CA . VAL A 1 215 ? -10.195 3.279 14.727 1 98.88 215 VAL A CA 1
ATOM 1750 C C . VAL A 1 215 ? -11.656 3.605 14.445 1 98.88 215 VAL A C 1
ATOM 1752 O O . VAL A 1 215 ? -12 4.762 14.18 1 98.88 215 VAL A O 1
ATOM 1755 N N . ALA A 1 216 ? -12.547 2.65 14.469 1 98.81 216 ALA A N 1
ATOM 1756 C CA . ALA A 1 216 ? -13.953 2.828 14.102 1 98.81 216 ALA A CA 1
ATOM 1757 C C . ALA A 1 216 ? -14.805 1.681 14.633 1 98.81 216 ALA A C 1
ATOM 1759 O O . ALA A 1 216 ? -14.336 0.865 15.43 1 98.81 216 ALA A O 1
ATOM 1760 N N . SER A 1 217 ? -16.109 1.727 14.273 1 98.5 217 SER A N 1
ATOM 1761 C CA . SER A 1 217 ? -17 0.634 14.641 1 98.5 217 SER A CA 1
ATOM 1762 C C . SER A 1 217 ? -16.547 -0.684 14.023 1 98.5 217 SER A C 1
ATOM 1764 O O . SER A 1 217 ? -15.852 -0.692 13.008 1 98.5 217 SER A O 1
ATOM 1766 N N . GLU A 1 218 ? -16.953 -1.79 14.695 1 98.12 218 GLU A N 1
ATOM 1767 C CA . GLU A 1 218 ? -16.609 -3.113 14.18 1 98.12 218 GLU A CA 1
ATOM 1768 C C . GLU A 1 218 ? -17.156 -3.311 12.766 1 98.12 218 GLU A C 1
ATOM 1770 O O . GLU A 1 218 ? -16.5 -3.92 11.922 1 98.12 218 GLU A O 1
ATOM 1775 N N . LYS A 1 219 ? -18.328 -2.764 12.531 1 97.75 219 LYS A N 1
ATOM 1776 C CA . LYS A 1 219 ? -18.969 -2.881 11.227 1 97.75 219 LYS A CA 1
ATOM 1777 C C . LYS A 1 219 ? -18.125 -2.199 10.148 1 97.75 219 LYS A C 1
ATOM 1779 O O . LYS A 1 219 ? -17.938 -2.756 9.062 1 97.75 219 LYS A O 1
ATOM 1784 N N . PHE A 1 220 ? -17.688 -1.009 10.414 1 98.5 220 PHE A N 1
ATOM 1785 C CA . PHE A 1 220 ? -16.844 -0.296 9.461 1 98.5 220 PHE A CA 1
ATOM 1786 C C . PHE A 1 220 ? -15.547 -1.053 9.211 1 98.5 220 PHE A C 1
ATOM 1788 O O . PHE A 1 220 ? -15.125 -1.206 8.062 1 98.5 220 PHE A O 1
ATOM 1795 N N . ILE A 1 221 ? -14.891 -1.526 10.297 1 98.5 221 ILE A N 1
ATOM 1796 C CA . ILE A 1 221 ? -13.594 -2.186 10.18 1 98.5 221 ILE A CA 1
ATOM 1797 C C . ILE A 1 221 ? -13.734 -3.449 9.336 1 98.5 221 ILE A C 1
ATOM 1799 O O . ILE A 1 221 ? -12.883 -3.734 8.492 1 98.5 221 ILE A O 1
ATOM 1803 N N . ASP A 1 222 ? -14.773 -4.164 9.555 1 97.81 222 ASP A N 1
ATOM 1804 C CA . ASP A 1 222 ? -15.023 -5.352 8.742 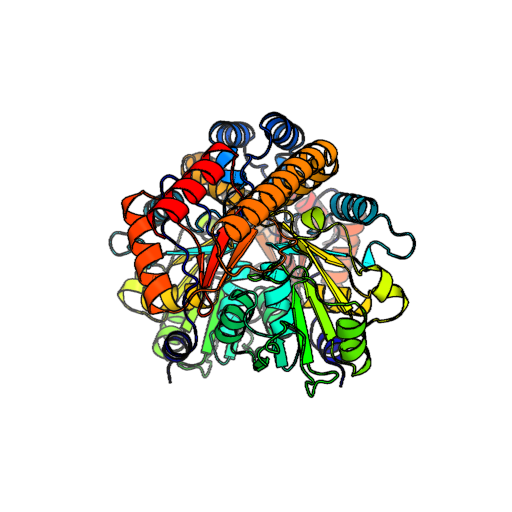1 97.81 222 ASP A CA 1
ATOM 1805 C C . ASP A 1 222 ? -15.148 -4.992 7.266 1 97.81 222 ASP A C 1
ATOM 1807 O O . ASP A 1 222 ? -14.539 -5.641 6.41 1 97.81 222 ASP A O 1
ATOM 1811 N N . ALA A 1 223 ? -15.922 -3.965 6.953 1 98.19 223 ALA A N 1
ATOM 1812 C CA . ALA A 1 223 ? -16.094 -3.518 5.574 1 98.19 223 ALA A CA 1
ATOM 1813 C C . ALA A 1 223 ? -14.781 -3.039 4.98 1 98.19 223 ALA A C 1
ATOM 1815 O O . ALA A 1 223 ? -14.438 -3.393 3.85 1 98.19 223 ALA A O 1
ATOM 1816 N N . TYR A 1 224 ? -14.047 -2.273 5.793 1 98.25 224 TYR A N 1
ATOM 1817 C CA . TYR A 1 224 ? -12.758 -1.761 5.355 1 98.25 224 TYR A CA 1
ATOM 1818 C C . TYR A 1 224 ? -11.805 -2.9 5.004 1 98.25 224 TYR A C 1
ATOM 1820 O O . TYR A 1 224 ? -11.141 -2.863 3.967 1 98.25 224 TYR A O 1
ATOM 1828 N N . ASN A 1 225 ? -11.789 -3.918 5.82 1 97.56 225 ASN A N 1
ATOM 1829 C CA . ASN A 1 225 ? -10.891 -5.051 5.625 1 97.56 225 ASN A CA 1
ATOM 1830 C C . ASN A 1 225 ? -11.266 -5.859 4.391 1 97.56 225 ASN A C 1
ATOM 1832 O O . ASN A 1 225 ? -10.422 -6.543 3.805 1 97.56 225 ASN A O 1
ATOM 1836 N N . ARG A 1 226 ? -12.5 -5.82 3.984 1 97.56 226 ARG A N 1
ATOM 1837 C CA . ARG A 1 226 ? -12.953 -6.512 2.783 1 97.56 226 ARG A CA 1
ATOM 1838 C C . ARG A 1 226 ? -12.539 -5.754 1.526 1 97.56 226 ARG A C 1
ATOM 1840 O O . ARG A 1 226 ? -12.414 -6.344 0.451 1 97.56 226 ARG A O 1
ATOM 1847 N N . VAL A 1 227 ? -12.266 -4.43 1.695 1 98.06 227 VAL A N 1
ATOM 1848 C CA . VAL A 1 227 ? -12.008 -3.596 0.526 1 98.06 227 VAL A CA 1
ATOM 1849 C C . VAL A 1 227 ? -10.508 -3.371 0.372 1 98.06 227 VAL A C 1
ATOM 1851 O O . VAL A 1 227 ? -9.977 -3.408 -0.742 1 98.06 227 VAL A O 1
ATOM 1854 N N . ARG A 1 228 ? -9.836 -3.178 1.484 1 97.25 228 ARG A N 1
ATOM 1855 C CA . ARG A 1 228 ? -8.406 -2.914 1.398 1 97.25 228 ARG A CA 1
ATOM 1856 C C . ARG A 1 228 ? -7.648 -4.148 0.917 1 97.25 228 ARG A C 1
ATOM 1858 O O . ARG A 1 228 ? -8.172 -5.262 0.971 1 97.25 228 ARG A O 1
ATOM 1865 N N . LEU A 1 229 ? -6.426 -3.93 0.42 1 95.75 229 LEU A N 1
ATOM 1866 C CA . LEU A 1 229 ? -5.562 -5.027 0.008 1 95.75 229 LEU A CA 1
ATOM 1867 C C . LEU A 1 229 ? -5.199 -5.91 1.198 1 95.75 229 LEU A C 1
ATOM 1869 O O . LEU A 1 229 ? -4.98 -5.41 2.303 1 95.75 229 LEU A O 1
ATOM 1873 N N . PRO A 1 230 ? -5.121 -7.215 0.985 1 95.19 230 PRO A N 1
ATOM 1874 C CA . PRO A 1 230 ? -4.535 -8.062 2.023 1 95.19 230 PRO A CA 1
ATOM 1875 C C . PRO A 1 230 ? -3.039 -7.832 2.207 1 95.19 230 PRO A C 1
ATOM 1877 O O . PRO A 1 230 ? -2.34 -7.5 1.245 1 95.19 230 PRO A O 1
ATOM 1880 N N . PHE A 1 231 ? -2.529 -7.934 3.406 1 97.19 231 PHE A N 1
ATOM 1881 C CA . PHE A 1 231 ? -1.109 -7.816 3.713 1 97.19 231 PHE A CA 1
ATOM 1882 C C . PHE A 1 231 ? -0.574 -6.457 3.279 1 97.19 231 PHE A C 1
ATOM 1884 O O . PHE A 1 231 ? 0.529 -6.359 2.736 1 97.19 231 PHE A O 1
ATOM 1891 N N . ASN A 1 232 ? -1.382 -5.445 3.539 1 97.88 232 ASN A N 1
ATOM 1892 C CA . ASN A 1 232 ? -1.188 -4.137 2.926 1 97.88 232 ASN A CA 1
ATOM 1893 C C . ASN A 1 232 ? -0.046 -3.371 3.588 1 97.88 232 ASN A C 1
ATOM 1895 O O . ASN A 1 232 ? 0.417 -2.357 3.059 1 97.88 232 ASN A O 1
ATOM 1899 N N . VAL A 1 233 ? 0.427 -3.738 4.738 1 98.75 233 VAL A N 1
ATOM 1900 C CA . VAL A 1 233 ? 1.561 -3.105 5.406 1 98.75 233 VAL A CA 1
ATOM 1901 C C . VAL A 1 233 ? 2.67 -4.133 5.625 1 98.75 233 VAL A C 1
ATOM 1903 O O . VAL A 1 233 ? 2.42 -5.227 6.137 1 98.75 233 VAL A O 1
ATOM 1906 N N . SER A 1 234 ? 3.879 -3.811 5.234 1 98.62 234 SER A N 1
ATOM 1907 C CA . SER A 1 234 ? 4.977 -4.77 5.258 1 98.62 234 SER A CA 1
ATOM 1908 C C . SER A 1 234 ? 5.332 -5.172 6.684 1 98.62 234 SER A C 1
ATOM 1910 O O . SER A 1 234 ? 5.055 -4.434 7.629 1 98.62 234 SER A O 1
ATOM 1912 N N . TYR A 1 235 ? 5.922 -6.309 6.801 1 98.69 235 TYR A N 1
ATOM 1913 C CA . TYR A 1 235 ? 6.398 -6.844 8.07 1 98.69 235 TYR A CA 1
ATOM 1914 C C . TYR A 1 235 ? 7.348 -5.863 8.75 1 98.69 235 TYR A C 1
ATOM 1916 O O . TYR A 1 235 ? 7.18 -5.551 9.938 1 98.69 235 TYR A O 1
ATOM 1924 N N . VAL A 1 236 ? 8.258 -5.316 8.031 1 98.81 236 VAL A N 1
ATOM 1925 C CA . VAL A 1 236 ? 9.281 -4.453 8.609 1 98.81 236 VAL A CA 1
ATOM 1926 C C . VAL A 1 236 ? 8.664 -3.109 8.992 1 98.81 236 VAL A C 1
ATOM 1928 O O . VAL A 1 236 ? 9.039 -2.516 10.008 1 98.81 236 VAL A O 1
ATOM 1931 N N . SER A 1 237 ? 7.758 -2.607 8.172 1 98.81 237 SER A N 1
ATOM 1932 C CA . SER A 1 237 ? 7.07 -1.371 8.523 1 98.81 237 SER A CA 1
ATOM 1933 C C . SER A 1 237 ? 6.297 -1.526 9.836 1 98.81 237 SER A C 1
ATOM 1935 O O . SER A 1 237 ? 6.309 -0.63 10.68 1 98.81 237 SER A O 1
ATOM 1937 N N . GLN A 1 238 ? 5.609 -2.662 10.008 1 98.88 238 GLN A N 1
ATOM 1938 C CA . GLN A 1 238 ? 4.895 -2.906 11.25 1 98.88 238 GLN A CA 1
ATOM 1939 C C . GLN A 1 238 ? 5.855 -2.99 12.43 1 98.88 238 GLN A C 1
ATOM 1941 O O . GLN A 1 238 ? 5.547 -2.518 13.531 1 98.88 238 GLN A O 1
ATOM 1946 N N . MET A 1 239 ? 7.043 -3.58 12.211 1 98.81 239 MET A N 1
ATOM 1947 C CA . MET A 1 239 ? 8.047 -3.668 13.266 1 98.81 239 MET A CA 1
ATOM 1948 C C . MET A 1 239 ? 8.508 -2.277 13.695 1 98.81 239 MET A C 1
ATOM 1950 O O . MET A 1 239 ? 8.656 -2.012 14.891 1 98.81 239 MET A O 1
ATOM 1954 N N . PHE A 1 240 ? 8.695 -1.386 12.727 1 98.88 240 PHE A N 1
ATOM 1955 C CA . PHE A 1 240 ? 9.062 -0.014 13.062 1 98.88 240 PHE A CA 1
ATOM 1956 C C . PHE A 1 240 ? 7.984 0.646 13.914 1 98.88 240 PHE A C 1
ATOM 1958 O O . PHE A 1 240 ? 8.289 1.314 14.898 1 98.88 240 PHE A O 1
ATOM 1965 N N . ALA A 1 241 ? 6.73 0.473 13.531 1 98.94 241 ALA A N 1
ATOM 1966 C CA . ALA A 1 241 ? 5.621 1.057 14.281 1 98.94 241 ALA A CA 1
ATOM 1967 C C . ALA A 1 241 ? 5.574 0.511 15.703 1 98.94 241 ALA A C 1
ATOM 1969 O O . ALA A 1 241 ? 5.391 1.268 16.656 1 98.94 241 ALA A O 1
ATOM 1970 N N . LYS A 1 242 ? 5.77 -0.822 15.891 1 98.88 242 LYS A N 1
ATOM 1971 C CA . LYS A 1 242 ? 5.746 -1.463 17.203 1 98.88 242 LYS A CA 1
ATOM 1972 C C . LYS A 1 242 ? 6.852 -0.916 18.109 1 98.88 242 LYS A C 1
ATOM 1974 O O . LYS A 1 242 ? 6.598 -0.558 19.25 1 98.88 242 LYS A O 1
ATOM 1979 N N . VAL A 1 243 ? 8.039 -0.849 17.516 1 98.88 243 VAL A N 1
ATOM 1980 C CA . VAL A 1 243 ? 9.18 -0.367 18.281 1 98.88 243 VAL A CA 1
ATOM 1981 C C . VAL A 1 243 ? 8.977 1.104 18.641 1 98.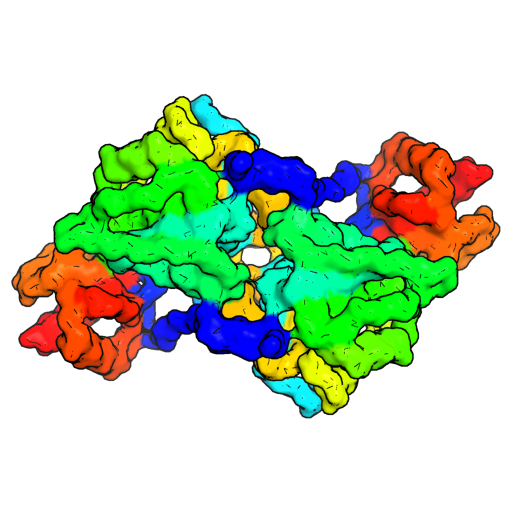88 243 VAL A C 1
ATOM 1983 O O . VAL A 1 243 ? 9.305 1.526 19.75 1 98.88 243 VAL A O 1
ATOM 1986 N N . ALA A 1 244 ? 8.453 1.932 17.734 1 98.88 244 ALA A N 1
ATOM 1987 C CA . ALA A 1 244 ? 8.156 3.332 18.016 1 98.88 244 ALA A CA 1
ATOM 1988 C C . ALA A 1 244 ? 7.188 3.457 19.188 1 98.88 244 ALA A C 1
ATOM 1990 O O . ALA A 1 244 ? 7.379 4.293 20.078 1 98.88 244 ALA A O 1
ATOM 1991 N N . LEU A 1 245 ? 6.184 2.619 19.203 1 98.81 245 LEU A N 1
ATOM 1992 C CA . LEU A 1 245 ? 5.184 2.658 20.266 1 98.81 245 LEU A CA 1
ATOM 1993 C C . LEU A 1 245 ? 5.785 2.209 21.594 1 98.81 245 LEU A C 1
ATOM 1995 O O . LEU A 1 245 ? 5.402 2.709 22.656 1 98.81 245 LEU A O 1
ATOM 1999 N N . ASP A 1 246 ? 6.707 1.245 21.578 1 98.69 246 ASP A N 1
ATOM 2000 C CA . ASP A 1 246 ? 7.391 0.783 22.781 1 98.69 246 ASP A CA 1
ATOM 2001 C C . ASP A 1 246 ? 8.219 1.904 23.406 1 98.69 246 ASP A C 1
ATOM 2003 O O . ASP A 1 246 ? 8.492 1.882 24.609 1 98.69 246 ASP A O 1
ATOM 2007 N N . HIS A 1 247 ? 8.664 2.844 22.609 1 98.62 247 HIS A N 1
ATOM 2008 C CA . HIS A 1 247 ? 9.523 3.934 23.062 1 98.62 247 HIS A CA 1
ATOM 2009 C C . HIS A 1 247 ? 8.875 5.289 22.812 1 98.62 247 HIS A C 1
ATOM 2011 O O . HIS A 1 247 ? 9.539 6.234 22.391 1 98.62 247 HIS A O 1
ATOM 2017 N N . ARG A 1 248 ? 7.578 5.355 23 1 98 248 ARG A N 1
ATOM 2018 C CA . ARG A 1 248 ? 6.801 6.527 22.609 1 98 248 ARG A CA 1
ATOM 2019 C C . ARG A 1 248 ? 7.297 7.777 23.328 1 98 248 ARG A C 1
ATOM 2021 O O . ARG A 1 248 ? 7.172 8.891 22.812 1 98 248 ARG A O 1
ATOM 2028 N N . GLU A 1 249 ? 7.965 7.645 24.484 1 98.25 249 GLU A N 1
ATOM 2029 C CA . GLU A 1 249 ? 8.422 8.781 25.281 1 98.25 249 GLU A CA 1
ATOM 2030 C C . GLU A 1 249 ? 9.445 9.609 24.516 1 98.25 249 GLU A C 1
ATOM 2032 O O . GLU A 1 249 ? 9.5 10.836 24.672 1 98.25 249 GLU A O 1
ATOM 2037 N N . ILE A 1 250 ? 10.281 8.977 23.703 1 98.56 250 ILE A N 1
ATOM 2038 C CA . ILE A 1 250 ? 11.273 9.672 22.906 1 98.56 250 ILE A CA 1
ATOM 2039 C C . ILE A 1 250 ? 10.578 10.609 21.922 1 98.56 250 ILE A C 1
ATOM 2041 O O . ILE A 1 250 ? 10.977 11.766 21.766 1 98.56 250 ILE A O 1
ATOM 2045 N N . PHE A 1 251 ? 9.531 10.141 21.344 1 98.69 251 PHE A N 1
ATOM 2046 C CA . PHE A 1 251 ? 8.805 10.914 20.328 1 98.69 251 PHE A CA 1
ATOM 2047 C C . PHE A 1 251 ? 7.949 11.984 21 1 98.69 251 PHE A C 1
ATOM 2049 O O . PHE A 1 251 ? 7.75 13.062 20.422 1 98.69 251 PHE A O 1
ATOM 2056 N N . GLU A 1 252 ? 7.426 11.711 22.172 1 98.38 252 GLU A N 1
ATOM 2057 C CA . GLU A 1 252 ? 6.676 12.711 22.922 1 98.38 252 GLU A CA 1
ATOM 2058 C C . GLU A 1 252 ? 7.551 13.914 23.266 1 98.38 252 GLU A C 1
ATOM 2060 O O . GLU A 1 252 ? 7.098 15.055 23.172 1 98.38 252 GLU A O 1
ATOM 2065 N N . GLU A 1 253 ? 8.789 13.664 23.609 1 98.56 253 GLU A N 1
ATOM 2066 C CA . GLU A 1 253 ? 9.719 14.75 23.891 1 98.56 253 GLU A CA 1
ATOM 2067 C C . GLU A 1 253 ? 10 15.578 22.641 1 98.56 253 GLU A C 1
ATOM 2069 O O . GLU A 1 253 ? 10.047 16.812 22.703 1 98.56 253 GLU A O 1
ATOM 2074 N N . ARG A 1 254 ? 10.188 14.945 21.562 1 98.62 254 ARG A N 1
ATOM 2075 C CA . ARG A 1 254 ? 10.422 15.625 20.297 1 98.62 254 ARG A CA 1
ATOM 2076 C C . ARG A 1 254 ? 9.203 16.438 19.875 1 98.62 254 ARG A C 1
ATOM 2078 O O . ARG A 1 254 ? 9.344 17.547 19.344 1 98.62 254 ARG A O 1
ATOM 2085 N N . THR A 1 255 ? 8.055 15.859 20.125 1 98.75 255 THR A N 1
ATOM 2086 C CA . THR A 1 255 ? 6.809 16.562 19.828 1 98.75 255 THR A CA 1
ATOM 2087 C C . THR A 1 255 ? 6.699 17.828 20.672 1 98.75 255 THR A C 1
ATOM 2089 O O . THR A 1 255 ? 6.254 18.875 20.188 1 98.75 255 THR A O 1
ATOM 2092 N N . LYS A 1 256 ? 7.098 17.766 21.922 1 98.62 256 LYS A N 1
ATOM 2093 C CA . LYS A 1 256 ? 7.098 18.953 22.797 1 98.62 256 LYS A CA 1
ATOM 2094 C C . LYS A 1 256 ? 7.984 20.047 22.219 1 98.62 256 LYS A C 1
ATOM 2096 O O . LYS A 1 256 ? 7.602 21.219 22.219 1 98.62 256 LYS A O 1
ATOM 2101 N N . PHE A 1 257 ? 9.141 19.641 21.781 1 98.69 257 PHE A N 1
ATOM 2102 C CA . PHE A 1 257 ? 10.047 20.594 21.141 1 98.69 257 PHE A CA 1
ATOM 2103 C C . PHE A 1 257 ? 9.383 21.25 19.938 1 98.69 257 PHE A C 1
ATOM 2105 O O . PHE A 1 257 ? 9.438 22.469 19.781 1 98.69 257 PHE A O 1
ATOM 2112 N N . ILE A 1 258 ? 8.773 20.438 19.094 1 98.88 258 ILE A N 1
ATOM 2113 C CA . ILE A 1 258 ? 8.148 20.922 17.859 1 98.88 258 ILE A CA 1
ATOM 2114 C C . ILE A 1 258 ? 7.023 21.891 18.203 1 98.88 258 ILE A C 1
ATOM 2116 O O . ILE A 1 258 ? 6.871 22.938 17.562 1 98.88 258 ILE A O 1
ATOM 2120 N N . VAL A 1 259 ? 6.27 21.578 19.234 1 98.81 259 VAL A N 1
ATOM 2121 C CA . VAL A 1 259 ? 5.176 22.438 19.672 1 98.81 259 VAL A CA 1
ATOM 2122 C C . VAL A 1 259 ? 5.73 23.75 20.203 1 98.81 259 VAL A C 1
ATOM 2124 O O . VAL A 1 259 ? 5.188 24.828 19.906 1 98.81 259 VAL A O 1
ATOM 2127 N N . GLU A 1 260 ? 6.789 23.672 20.953 1 98.75 260 GLU A N 1
ATOM 2128 C CA . GLU A 1 260 ? 7.43 24.891 21.453 1 98.75 260 GLU A CA 1
ATOM 2129 C C . GLU A 1 260 ? 7.918 25.766 20.297 1 98.75 260 GLU A C 1
ATOM 2131 O O . GLU A 1 260 ? 7.738 26.984 20.328 1 98.75 260 GLU A O 1
ATOM 2136 N N . GLU A 1 261 ? 8.547 25.125 19.328 1 98.81 261 GLU A N 1
ATOM 2137 C CA . GLU A 1 261 ? 9.031 25.859 18.172 1 98.81 261 GLU A CA 1
ATOM 2138 C C . GLU A 1 261 ? 7.871 26.438 17.359 1 98.81 261 GLU A C 1
ATOM 2140 O O . GLU A 1 261 ? 7.984 27.531 16.797 1 98.81 261 GLU A O 1
ATOM 2145 N N . ARG A 1 262 ? 6.789 25.719 17.234 1 98.81 262 ARG A N 1
ATOM 2146 C CA . ARG A 1 262 ? 5.598 26.219 16.562 1 98.81 262 ARG A CA 1
ATOM 2147 C C . ARG A 1 262 ? 5.102 27.5 17.203 1 98.81 262 ARG A C 1
ATOM 2149 O O . ARG A 1 262 ? 4.805 28.469 16.516 1 98.81 262 ARG A O 1
ATOM 2156 N N . GLU A 1 263 ? 5.02 27.5 18.531 1 98.75 263 GLU A N 1
ATOM 2157 C CA . GLU A 1 263 ? 4.547 28.688 19.266 1 98.75 263 GLU A CA 1
ATOM 2158 C C . GLU A 1 263 ? 5.5 29.859 19.078 1 98.75 263 GLU A C 1
ATOM 2160 O O . GLU A 1 263 ? 5.062 31 18.938 1 98.75 263 GLU A O 1
ATOM 2165 N N . ARG A 1 264 ? 6.777 29.516 19.094 1 98.75 264 ARG A N 1
ATOM 2166 C CA . ARG A 1 264 ? 7.773 30.562 18.844 1 98.75 264 ARG A CA 1
ATOM 2167 C C . ARG A 1 264 ? 7.605 31.172 17.469 1 98.75 264 ARG A C 1
ATOM 2169 O O . ARG A 1 264 ? 7.645 32.406 17.312 1 98.75 264 ARG A O 1
ATOM 2176 N N . MET A 1 265 ? 7.445 30.359 16.484 1 98.69 265 MET A N 1
ATOM 2177 C CA . MET A 1 265 ? 7.258 30.812 15.102 1 98.69 265 MET A CA 1
ATOM 2178 C C . MET A 1 265 ? 5.988 31.656 14.969 1 98.69 265 MET A C 1
ATOM 2180 O O . MET A 1 265 ? 5.992 32.688 14.312 1 98.69 265 MET A O 1
ATOM 2184 N N . LYS A 1 266 ? 4.898 31.156 15.562 1 98.69 266 LYS A N 1
ATOM 2185 C CA . LYS A 1 266 ? 3.643 31.891 15.508 1 98.69 266 LYS A CA 1
ATOM 2186 C C . LYS A 1 266 ? 3.809 33.281 16.094 1 98.69 266 LYS A C 1
ATOM 2188 O O . LYS A 1 266 ? 3.354 34.281 15.508 1 98.69 266 LYS A O 1
ATOM 2193 N N . SER A 1 267 ? 4.402 33.344 17.234 1 98.62 267 SER A N 1
ATOM 2194 C CA . SER A 1 267 ? 4.621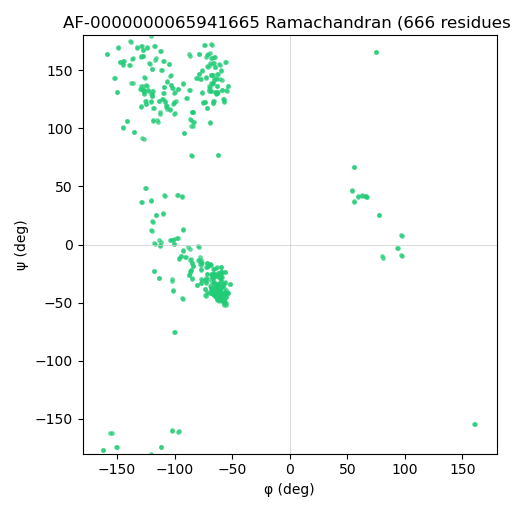 34.625 17.891 1 98.62 267 SER A CA 1
ATOM 2195 C C . SER A 1 267 ? 5.449 35.562 17.016 1 98.62 267 SER A C 1
ATOM 2197 O O . SER A 1 267 ? 5.102 36.719 16.859 1 98.62 267 SER A O 1
ATOM 2199 N N . ALA A 1 268 ? 6.504 35.062 16.453 1 98.56 268 ALA A N 1
ATOM 2200 C CA . ALA A 1 268 ? 7.383 35.875 15.602 1 98.56 268 ALA A CA 1
ATOM 2201 C C . ALA A 1 268 ? 6.645 36.344 14.367 1 98.56 268 ALA A C 1
ATOM 2203 O O . ALA A 1 268 ? 6.793 37.531 13.969 1 98.56 268 ALA A O 1
ATOM 2204 N N . LEU A 1 269 ? 5.93 35.531 13.727 1 98.5 269 LEU A N 1
ATOM 2205 C CA . LEU A 1 269 ? 5.199 35.906 12.516 1 98.5 269 LEU A CA 1
ATOM 2206 C C . LEU A 1 269 ? 4.152 36.969 12.805 1 98.5 269 LEU A C 1
ATOM 2208 O O . LEU A 1 269 ? 3.961 37.875 12.008 1 98.5 269 LEU A O 1
ATOM 2212 N N . ARG A 1 270 ? 3.477 36.812 13.961 1 97.94 270 ARG A N 1
ATOM 2213 C CA . ARG A 1 270 ? 2.508 37.812 14.375 1 97.94 270 ARG A CA 1
ATOM 2214 C C . ARG A 1 270 ? 3.184 39.188 14.602 1 97.94 270 ARG A C 1
ATOM 2216 O O . ARG A 1 270 ? 2.66 40.219 14.195 1 97.94 270 ARG A O 1
ATOM 2223 N N . GLU A 1 271 ? 4.262 39.094 15.227 1 97.75 271 GLU A N 1
ATOM 2224 C CA . GLU A 1 271 ? 5.008 40.312 15.5 1 97.75 271 GLU A CA 1
ATOM 2225 C C . GLU A 1 271 ? 5.441 41 14.211 1 97.75 271 GLU A C 1
ATOM 2227 O O . GLU A 1 271 ? 5.5 42.25 14.141 1 97.75 271 GLU A O 1
ATOM 2232 N N . MET A 1 272 ? 5.738 40.219 13.195 1 97.25 272 MET A N 1
ATOM 2233 C CA . MET A 1 272 ? 6.152 40.75 11.906 1 97.25 272 MET A CA 1
ATOM 2234 C C . MET A 1 272 ? 4.953 41.25 11.125 1 97.25 272 MET A C 1
ATOM 2236 O O . MET A 1 272 ? 5.113 41.906 10.094 1 97.25 272 MET A O 1
ATOM 2240 N N . GLY A 1 273 ? 3.715 40.938 11.594 1 96.94 273 GLY A N 1
ATOM 2241 C CA . GLY A 1 273 ? 2.51 41.469 10.977 1 96.94 273 GLY A CA 1
ATOM 2242 C C . GLY A 1 273 ? 1.88 40.531 9.977 1 96.94 273 GLY A C 1
ATOM 2243 O O . GLY A 1 273 ? 0.966 40.906 9.242 1 96.94 273 GLY A O 1
ATOM 2244 N N . TYR A 1 274 ? 2.355 39.312 9.891 1 97.31 274 TYR A N 1
ATOM 2245 C CA . TYR A 1 274 ? 1.757 38.312 8.984 1 97.31 274 TYR A CA 1
ATOM 2246 C C . TYR A 1 274 ? 0.413 37.844 9.523 1 97.31 274 TYR A C 1
ATOM 2248 O O . TYR A 1 274 ? 0.233 37.719 10.734 1 97.31 274 TYR A O 1
ATOM 2256 N N . ARG A 1 275 ? -0.47 37.625 8.602 1 97.19 275 ARG A N 1
ATOM 2257 C CA . ARG A 1 275 ? -1.738 37 8.945 1 97.19 275 ARG A CA 1
ATOM 2258 C C . ARG A 1 275 ? -1.599 35.469 8.984 1 97.19 275 ARG A C 1
ATOM 2260 O O . ARG A 1 275 ? -1.36 34.844 7.949 1 97.19 275 ARG A O 1
ATOM 2267 N N . ILE A 1 276 ? -1.767 34.906 10.203 1 97.94 276 ILE A N 1
ATOM 2268 C CA . ILE A 1 276 ? -1.553 33.469 10.336 1 97.94 276 ILE A CA 1
ATOM 2269 C C . ILE A 1 276 ? -2.75 32.844 11.039 1 97.94 276 ILE A C 1
ATOM 2271 O O . ILE A 1 276 ? -3.541 33.531 11.68 1 97.94 276 ILE A O 1
ATOM 2275 N N . THR A 1 277 ? -2.879 31.547 10.898 1 96.94 277 THR A N 1
ATOM 2276 C CA . THR A 1 277 ? -3.865 30.766 11.648 1 96.94 277 THR A CA 1
ATOM 2277 C C . THR A 1 277 ? -3.301 30.328 13 1 96.94 277 THR A C 1
ATOM 2279 O O . THR A 1 277 ? -2.098 30.453 13.242 1 96.94 277 THR A O 1
ATOM 2282 N N . ASP A 1 278 ? -4.203 29.953 13.859 1 97.06 278 ASP A N 1
ATOM 2283 C CA . ASP A 1 278 ? -3.781 29.328 15.117 1 97.06 278 ASP A CA 1
ATOM 2284 C C . ASP A 1 278 ? -3.547 27.828 14.938 1 97.06 278 ASP A C 1
ATOM 2286 O O . ASP A 1 278 ? -4.312 27.016 15.453 1 97.06 278 ASP A O 1
ATOM 2290 N N . SER A 1 279 ? -2.453 27.547 14.352 1 98.38 279 SER A N 1
ATOM 2291 C CA . SER A 1 279 ? -2.137 26.172 13.992 1 98.38 279 SER A CA 1
ATOM 2292 C C . SER A 1 279 ? -1.893 25.312 15.234 1 98.38 279 SER A C 1
ATOM 2294 O O . SER A 1 279 ? -1.26 25.766 16.188 1 98.38 279 SER A O 1
ATOM 2296 N N . ARG A 1 280 ? -2.43 24.094 15.164 1 98.69 280 ARG A N 1
ATOM 2297 C CA . ARG A 1 280 ? -2.203 23.109 16.219 1 98.69 280 ARG A CA 1
ATOM 2298 C C . ARG A 1 280 ? -1.52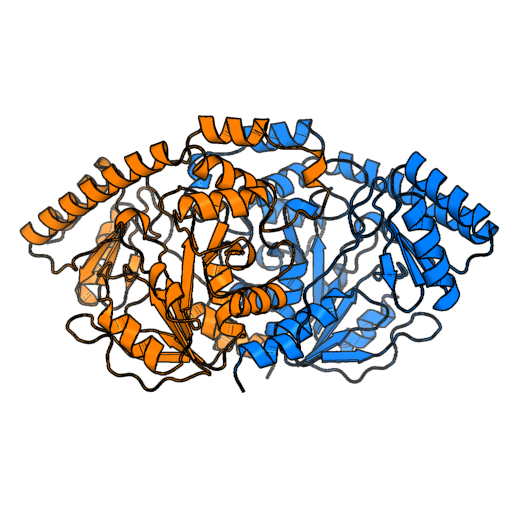4 21.859 15.672 1 98.69 280 ARG A C 1
ATOM 2300 O O . ARG A 1 280 ? -1.52 20.812 16.328 1 98.69 280 ARG A O 1
ATOM 2307 N N . GLY A 1 281 ? -0.997 21.859 14.453 1 98.62 281 GLY A N 1
ATOM 2308 C CA . GLY A 1 281 ? -0.184 20.812 13.867 1 98.62 281 GLY A CA 1
ATOM 2309 C C . GLY A 1 281 ? 1.306 21.078 13.977 1 98.62 281 GLY A C 1
ATOM 2310 O O . GLY A 1 281 ? 1.743 21.859 14.82 1 98.62 281 GLY A O 1
ATOM 2311 N N . ASN A 1 282 ? 2.119 20.422 13.172 1 98.88 282 ASN A N 1
ATOM 2312 C CA . ASN A 1 282 ? 3.555 20.688 13.156 1 98.88 282 ASN A CA 1
ATOM 2313 C C . ASN A 1 282 ? 3.938 21.641 12.031 1 98.88 282 ASN A C 1
ATOM 2315 O O . ASN A 1 282 ? 4.926 21.422 11.328 1 98.88 282 ASN A O 1
ATOM 2319 N N . PHE A 1 283 ? 3.148 22.656 11.859 1 98.94 283 PHE A N 1
ATOM 2320 C CA . PHE A 1 283 ? 3.322 23.656 10.812 1 98.94 283 PHE A CA 1
ATOM 2321 C C . PHE A 1 283 ? 2.609 24.953 11.172 1 98.94 283 PHE A C 1
ATOM 2323 O O . PHE A 1 283 ? 1.801 24.984 12.102 1 98.94 283 PHE A O 1
ATOM 2330 N N . VAL A 1 284 ? 2.934 26.031 10.492 1 98.81 284 VAL A N 1
ATOM 2331 C CA . VAL A 1 284 ? 2.199 27.281 10.531 1 98.81 284 VAL A CA 1
ATOM 2332 C C . VAL A 1 284 ? 1.691 27.641 9.133 1 98.81 284 VAL A C 1
ATOM 2334 O O . VAL A 1 284 ? 2.244 27.172 8.133 1 98.81 284 VAL A O 1
ATOM 2337 N N . PHE A 1 285 ? 0.619 28.328 9.094 1 98.75 285 PHE A N 1
ATOM 2338 C CA . PHE A 1 285 ? 0.034 28.734 7.828 1 98.75 285 PHE A CA 1
ATOM 2339 C C . PHE A 1 285 ? -0.057 30.25 7.742 1 98.75 285 PHE A C 1
ATOM 2341 O O . PHE A 1 285 ? -0.666 30.891 8.602 1 98.75 285 PHE A O 1
ATOM 2348 N N . VAL A 1 286 ? 0.529 30.875 6.746 1 98.44 286 VAL A N 1
ATOM 2349 C CA . VAL A 1 286 ? 0.523 32.312 6.508 1 98.44 286 VAL A CA 1
ATOM 2350 C C . VAL A 1 286 ? -0.399 32.656 5.336 1 98.44 286 VAL A C 1
ATOM 2352 O O . VAL A 1 286 ? -0.149 32.219 4.207 1 98.44 286 VAL A O 1
ATOM 2355 N N . PHE A 1 287 ? -1.442 33.406 5.609 1 97.75 287 PHE A N 1
ATOM 2356 C CA . PHE A 1 287 ? -2.318 33.844 4.539 1 97.75 287 PHE A CA 1
ATOM 2357 C C . PHE A 1 287 ? -1.605 34.875 3.662 1 97.75 287 PHE A C 1
ATOM 2359 O O . PHE A 1 287 ? -0.953 35.781 4.172 1 97.75 287 PHE A O 1
ATOM 2366 N N . MET A 1 288 ? -1.735 34.656 2.402 1 96.88 288 MET A N 1
ATOM 2367 C CA . MET A 1 288 ? -1.091 35.562 1.462 1 96.88 288 MET A CA 1
ATOM 2368 C C . MET A 1 288 ? -1.828 35.594 0.127 1 96.88 288 MET A C 1
ATOM 2370 O O . MET A 1 288 ? -2.283 34.531 -0.35 1 96.88 288 MET A O 1
ATOM 2374 N N . GLU A 1 289 ? -1.87 36.781 -0.479 1 96.38 289 GLU A N 1
ATOM 2375 C CA . GLU A 1 289 ? -2.422 36.875 -1.826 1 96.38 289 GLU A CA 1
ATOM 2376 C C . GLU A 1 289 ? -1.477 36.281 -2.861 1 96.38 289 GLU A C 1
ATOM 2378 O O . GLU A 1 289 ? -0.278 36.156 -2.609 1 96.38 289 GLU A O 1
ATOM 2383 N N . LYS A 1 290 ? -2.027 36 -3.963 1 96.69 290 LYS A N 1
ATOM 2384 C CA . LYS A 1 290 ? -1.331 35.25 -4.992 1 96.69 290 LYS A CA 1
ATOM 2385 C C . LYS A 1 290 ? -0.01 35.906 -5.371 1 96.69 290 LYS A C 1
ATOM 2387 O O . LYS A 1 290 ? 1.04 35.281 -5.363 1 96.69 290 LYS A O 1
ATOM 2392 N N . GLU A 1 291 ? -0.036 37.156 -5.695 1 96.88 291 GLU A N 1
ATOM 2393 C CA . GLU A 1 291 ? 1.158 37.875 -6.164 1 96.88 291 GLU A CA 1
ATOM 2394 C C . GLU A 1 291 ? 2.244 37.875 -5.094 1 96.88 291 GLU A C 1
ATOM 2396 O O . GLU A 1 291 ? 3.416 37.625 -5.387 1 96.88 291 GLU A O 1
ATOM 2401 N N . GLU A 1 292 ? 1.841 38.219 -3.924 1 96.81 292 GLU A N 1
ATOM 2402 C CA . GLU A 1 292 ? 2.785 38.25 -2.811 1 96.81 292 GLU A CA 1
ATOM 2403 C C . GLU A 1 292 ? 3.355 36.844 -2.555 1 96.81 292 GLU A C 1
ATOM 2405 O O . GLU A 1 292 ? 4.555 36.688 -2.301 1 96.81 292 GLU A O 1
ATOM 2410 N N . LYS A 1 293 ? 2.5 35.844 -2.566 1 97.31 293 LYS A N 1
ATOM 2411 C CA . LYS A 1 293 ? 2.898 34.469 -2.342 1 97.31 293 LYS A CA 1
ATOM 2412 C C . LYS A 1 293 ? 3.943 34.031 -3.363 1 97.31 293 LYS A C 1
ATOM 2414 O O . LYS A 1 293 ? 4.949 33.406 -3.002 1 97.31 293 LYS A O 1
ATOM 2419 N N . GLU A 1 294 ? 3.695 34.312 -4.613 1 97.31 294 GLU A N 1
ATOM 2420 C CA . GLU A 1 294 ? 4.617 33.938 -5.68 1 97.31 294 GLU A CA 1
ATOM 2421 C C . GLU A 1 294 ? 5.98 34.594 -5.492 1 97.31 294 GLU A C 1
ATOM 2423 O O . GLU A 1 294 ? 7.016 33.969 -5.715 1 97.31 294 GLU A O 1
ATOM 2428 N N . ARG A 1 295 ? 5.965 35.844 -5.09 1 97.75 295 ARG A N 1
ATOM 2429 C CA . ARG A 1 295 ? 7.215 36.562 -4.824 1 97.75 295 ARG A CA 1
ATOM 2430 C C . ARG A 1 295 ? 7.969 35.906 -3.66 1 97.75 295 ARG A C 1
ATOM 2432 O O . ARG A 1 295 ? 9.195 35.781 -3.699 1 97.75 295 ARG A O 1
ATOM 2439 N N . LEU A 1 296 ? 7.238 35.625 -2.652 1 97.69 296 LEU A N 1
ATOM 2440 C CA . LEU A 1 296 ? 7.863 34.969 -1.499 1 97.69 296 LEU A CA 1
ATOM 2441 C C . LEU A 1 296 ? 8.484 33.656 -1.888 1 97.69 296 LEU A C 1
ATOM 2443 O O . LEU A 1 296 ? 9.609 33.344 -1.476 1 97.69 296 LEU A O 1
ATOM 2447 N N . LEU A 1 297 ? 7.754 32.812 -2.625 1 97.38 297 LEU A N 1
ATOM 2448 C CA . LEU A 1 297 ? 8.242 31.516 -3.039 1 97.38 297 LEU A CA 1
ATOM 2449 C C . LEU A 1 297 ? 9.516 31.641 -3.863 1 97.38 297 LEU A C 1
ATOM 2451 O O . LEU A 1 297 ? 10.453 30.859 -3.703 1 97.38 297 LEU A O 1
ATOM 2455 N N . GLU A 1 298 ? 9.547 32.562 -4.734 1 97.12 298 GLU A N 1
ATOM 2456 C CA . GLU A 1 298 ? 10.75 32.812 -5.523 1 97.12 298 GLU A CA 1
ATOM 2457 C C . GLU A 1 298 ? 11.914 33.219 -4.629 1 97.12 298 GLU A C 1
ATOM 2459 O O . GLU A 1 298 ? 13.039 32.75 -4.812 1 97.12 298 GLU A O 1
ATOM 2464 N N . HIS A 1 299 ? 11.633 34.094 -3.729 1 97.44 299 HIS A N 1
ATOM 2465 C CA . HIS A 1 299 ? 12.656 34.531 -2.781 1 97.44 299 HIS A CA 1
ATOM 2466 C C . HIS A 1 299 ? 13.227 33.344 -1.999 1 97.44 299 HIS A C 1
ATOM 2468 O O . HIS A 1 299 ? 14.445 33.188 -1.896 1 97.44 299 HIS A O 1
ATOM 2474 N N . LEU A 1 300 ? 12.344 32.531 -1.45 1 97.38 300 LEU A N 1
ATOM 2475 C CA . LEU A 1 300 ? 12.773 31.375 -0.664 1 97.38 300 LEU A CA 1
ATOM 2476 C C . LEU A 1 300 ? 13.555 30.391 -1.526 1 97.38 300 LEU A C 1
ATOM 2478 O O . LEU A 1 300 ? 14.508 29.766 -1.056 1 97.38 300 LEU A O 1
ATOM 2482 N N . ARG A 1 301 ? 13.109 30.203 -2.723 1 95.75 301 ARG A N 1
ATOM 2483 C CA . ARG A 1 301 ? 13.805 29.312 -3.652 1 95.75 301 ARG A CA 1
ATOM 2484 C C . ARG A 1 301 ? 15.25 29.75 -3.85 1 95.75 301 ARG A C 1
ATOM 2486 O O . ARG A 1 301 ? 16.156 28.906 -3.918 1 95.75 301 ARG A O 1
ATOM 2493 N N . THR A 1 302 ? 15.547 31.047 -4 1 96.56 302 THR A N 1
ATOM 2494 C CA . THR A 1 302 ? 16.891 31.578 -4.18 1 96.56 302 THR A CA 1
ATOM 2495 C C . THR A 1 302 ? 17.75 31.297 -2.951 1 96.56 302 THR A C 1
ATOM 2497 O O . THR A 1 302 ? 18.984 31.344 -3.025 1 96.56 302 THR A O 1
ATOM 2500 N N . LYS A 1 303 ? 17.078 31.031 -1.87 1 96.19 303 LYS A N 1
ATOM 2501 C CA . LYS A 1 303 ? 17.781 30.719 -0.627 1 96.19 303 LYS A CA 1
ATOM 2502 C C . LYS A 1 303 ? 17.797 29.219 -0.36 1 96.19 303 LYS A C 1
ATOM 2504 O O . LYS A 1 303 ? 18.188 28.781 0.727 1 96.19 303 LYS A O 1
ATOM 2509 N N . ASN A 1 304 ? 17.312 28.391 -1.21 1 96.44 304 ASN A N 1
ATOM 2510 C CA . ASN A 1 304 ? 17.266 26.922 -1.125 1 96.44 304 ASN A CA 1
ATOM 2511 C C . ASN A 1 304 ? 16.359 26.453 0.003 1 96.44 304 ASN A C 1
ATOM 2513 O O . ASN A 1 304 ? 16.734 25.594 0.795 1 96.44 304 ASN A O 1
ATOM 2517 N N . VAL A 1 305 ? 15.227 27.141 0.099 1 97.06 305 VAL A N 1
ATOM 2518 C CA . VAL A 1 305 ? 14.203 26.766 1.069 1 97.06 305 VAL A CA 1
ATOM 2519 C C . VAL A 1 305 ? 12.898 26.422 0.342 1 97.06 305 VAL A C 1
ATOM 2521 O O . VAL A 1 305 ? 12.438 27.188 -0.503 1 97.06 305 VAL A O 1
ATOM 2524 N N . ALA A 1 306 ? 12.352 25.25 0.648 1 97.69 306 ALA A N 1
ATOM 2525 C CA . ALA A 1 306 ? 11.078 24.844 0.061 1 97.69 306 ALA A CA 1
ATOM 2526 C C . ALA A 1 306 ? 9.969 24.844 1.106 1 97.69 306 ALA A C 1
ATOM 2528 O O . ALA A 1 306 ? 10.141 24.297 2.201 1 97.69 306 ALA A O 1
ATOM 2529 N N . VAL A 1 307 ? 8.906 25.531 0.865 1 98.12 307 VAL A N 1
ATOM 2530 C CA . VAL A 1 307 ? 7.68 25.516 1.656 1 98.12 307 VAL A CA 1
ATOM 2531 C C . VAL A 1 307 ? 6.492 25.156 0.763 1 98.12 307 VAL A C 1
ATOM 2533 O O . VAL A 1 307 ? 6.625 25.094 -0.461 1 98.12 307 VAL A O 1
ATOM 2536 N N . ARG A 1 308 ? 5.398 24.906 1.349 1 97.44 308 ARG A N 1
ATOM 2537 C CA . ARG A 1 308 ? 4.254 24.422 0.58 1 97.44 308 ARG A CA 1
ATOM 2538 C C . ARG A 1 308 ? 3.311 25.562 0.234 1 97.44 308 ARG A C 1
ATOM 2540 O O . ARG A 1 308 ? 2.945 26.359 1.104 1 97.44 308 ARG A O 1
ATOM 2547 N N . SER A 1 309 ? 2.914 25.562 -1.039 1 96.69 309 SER A N 1
ATOM 2548 C CA . SER A 1 309 ? 2.051 26.625 -1.554 1 96.69 309 SER A CA 1
ATOM 2549 C C . SER A 1 309 ? 0.604 26.141 -1.657 1 96.69 309 SER A C 1
ATOM 2551 O O . SER A 1 309 ? 0.34 25.016 -2.086 1 96.69 309 SER A O 1
ATOM 2553 N N . PHE A 1 310 ? -0.289 26.969 -1.209 1 96.31 310 PHE A N 1
ATOM 2554 C CA . PHE A 1 310 ? -1.726 26.797 -1.39 1 96.31 310 PHE A CA 1
ATOM 2555 C C . PHE A 1 310 ? -2.35 28.047 -1.994 1 96.31 310 PHE A C 1
ATOM 2557 O O . PHE A 1 310 ? -1.7 29.078 -2.082 1 96.31 310 PHE A O 1
ATOM 2564 N N . ARG A 1 311 ? -3.574 27.891 -2.436 1 95.06 311 ARG A N 1
ATOM 2565 C CA . ARG A 1 311 ? -4.27 29.031 -3.023 1 95.06 311 ARG A CA 1
ATOM 2566 C C . ARG A 1 311 ? -4.352 30.188 -2.039 1 95.06 311 ARG A C 1
ATOM 2568 O O . ARG A 1 311 ? -4.191 31.359 -2.424 1 95.06 311 ARG A O 1
ATOM 2575 N N . GLU A 1 312 ? -4.48 29.844 -0.761 1 96.44 312 GLU A N 1
ATOM 2576 C CA . GLU A 1 312 ? -4.777 30.844 0.258 1 96.44 312 GLU A CA 1
ATOM 2577 C C . GLU A 1 312 ? -3.498 31.359 0.918 1 96.44 312 GLU A C 1
ATOM 2579 O O . GLU A 1 312 ? -3.523 32.344 1.654 1 96.44 312 GLU A O 1
ATOM 2584 N N . GLY A 1 313 ? -2.396 30.703 0.618 1 97.56 313 GLY A N 1
ATOM 2585 C CA . GLY A 1 313 ? -1.174 31.109 1.29 1 97.56 313 GLY A CA 1
ATOM 2586 C C . GLY A 1 313 ? -0.089 30.047 1.261 1 97.56 313 GLY A C 1
ATOM 2587 O O . GLY A 1 313 ? 0.011 29.281 0.301 1 97.56 313 GLY A O 1
ATOM 2588 N N . VAL A 1 314 ? 0.805 30.156 2.295 1 98.12 314 VAL A N 1
ATOM 2589 C CA . VAL A 1 314 ? 1.957 29.266 2.371 1 98.12 314 VAL A CA 1
ATOM 2590 C C . VAL A 1 314 ? 1.946 28.516 3.705 1 98.12 314 VAL A C 1
ATOM 2592 O O . VAL A 1 314 ? 1.635 29.109 4.746 1 98.12 314 VAL A O 1
ATOM 2595 N N . ARG A 1 315 ? 2.145 27.25 3.627 1 98.69 315 ARG A N 1
ATOM 2596 C CA . ARG A 1 315 ? 2.33 26.438 4.828 1 98.69 315 ARG A CA 1
ATOM 2597 C C . ARG A 1 315 ? 3.807 26.141 5.07 1 98.69 315 ARG A C 1
ATOM 2599 O O . ARG A 1 315 ? 4.52 25.719 4.156 1 98.69 315 ARG A O 1
ATOM 2606 N N . ILE A 1 316 ? 4.25 26.375 6.254 1 98.75 316 ILE A N 1
ATOM 2607 C CA . ILE A 1 316 ? 5.648 26.172 6.625 1 98.75 316 ILE A CA 1
ATOM 2608 C C . ILE A 1 316 ? 5.746 25.109 7.723 1 98.75 316 ILE A C 1
ATOM 2610 O O . ILE A 1 316 ? 5.258 25.312 8.836 1 98.75 316 ILE A O 1
ATOM 2614 N N . THR A 1 317 ? 6.402 24.031 7.434 1 98.81 317 THR A N 1
ATOM 2615 C CA . THR A 1 317 ? 6.645 22.984 8.414 1 98.81 317 THR A CA 1
ATOM 2616 C C . THR A 1 317 ? 7.582 23.469 9.516 1 98.81 317 THR A C 1
ATOM 2618 O O . THR A 1 317 ? 8.547 24.188 9.242 1 98.81 317 THR A O 1
ATOM 2621 N N . ILE A 1 318 ? 7.277 23.109 10.727 1 98.88 318 ILE A N 1
ATOM 2622 C CA . ILE A 1 318 ? 8.203 23.422 11.812 1 98.88 318 ILE A CA 1
ATOM 2623 C C . ILE A 1 318 ? 9.445 22.531 11.711 1 98.88 318 ILE A C 1
ATOM 2625 O O . ILE A 1 318 ? 9.344 21.312 11.75 1 98.88 318 ILE A O 1
ATOM 2629 N N . GLY A 1 319 ? 10.602 23.125 11.508 1 98.31 319 GLY A N 1
ATOM 2630 C CA . GLY A 1 319 ? 11.859 22.406 11.414 1 98.31 319 GLY A CA 1
ATOM 2631 C C . GLY A 1 319 ? 12.688 22.5 12.688 1 98.31 319 GLY A C 1
ATOM 2632 O O . GLY A 1 319 ? 12.133 22.641 13.781 1 98.31 319 GLY A O 1
ATOM 2633 N N . LYS A 1 320 ? 13.922 22.25 12.586 1 97.81 320 LYS A N 1
ATOM 2634 C CA . LYS A 1 320 ? 14.852 22.531 13.68 1 97.81 320 LYS A CA 1
ATOM 2635 C C . LYS A 1 320 ? 14.953 24.031 13.953 1 97.81 320 LYS A C 1
ATOM 2637 O O . LYS A 1 320 ? 14.547 24.844 13.125 1 97.81 320 LYS A O 1
ATOM 2642 N N . ARG A 1 321 ? 15.461 24.297 15.164 1 98 321 ARG A N 1
ATOM 2643 C CA . ARG A 1 321 ? 15.531 25.688 15.57 1 98 321 ARG A CA 1
ATOM 2644 C C . ARG A 1 321 ? 16.266 26.531 14.539 1 98 321 ARG A C 1
ATOM 2646 O O . ARG A 1 321 ? 15.812 27.625 14.188 1 98 321 ARG A O 1
ATOM 2653 N N . GLU A 1 322 ? 17.391 26 13.984 1 97.88 322 GLU A N 1
ATOM 2654 C CA . GLU A 1 322 ? 18.188 26.734 13.016 1 97.88 322 GLU A CA 1
ATOM 2655 C C . GLU A 1 322 ? 17.422 26.953 11.719 1 97.88 322 GLU A C 1
ATOM 2657 O O . GLU A 1 322 ? 17.562 28 11.07 1 97.88 322 GLU A O 1
ATOM 2662 N N . GLU A 1 323 ? 16.688 25.969 11.297 1 97.94 323 GLU A N 1
ATOM 2663 C CA . GLU A 1 323 ? 15.859 26.094 10.094 1 97.94 323 GLU A CA 1
ATOM 2664 C C . GLU A 1 323 ? 14.75 27.109 10.297 1 97.94 323 GLU A C 1
ATOM 2666 O O . GLU A 1 323 ? 14.469 27.922 9.406 1 97.94 323 GLU A O 1
ATOM 2671 N N . ASN A 1 324 ? 14.125 27.078 11.492 1 98.12 324 ASN A N 1
ATOM 2672 C CA . ASN A 1 324 ? 13.078 28.047 11.828 1 98.12 324 ASN A CA 1
ATOM 2673 C C . ASN A 1 324 ? 13.633 29.469 11.859 1 98.12 324 ASN A C 1
ATOM 2675 O O . ASN A 1 324 ? 12.992 30.391 11.352 1 98.12 324 ASN A O 1
ATOM 2679 N N . ASP A 1 325 ? 14.797 29.594 12.461 1 97.94 325 ASP A N 1
ATOM 2680 C CA . ASP A 1 325 ? 15.438 30.906 12.516 1 97.94 325 ASP A CA 1
ATOM 2681 C C . ASP A 1 325 ? 15.719 31.438 11.109 1 97.94 325 ASP A C 1
ATOM 2683 O O . ASP A 1 325 ? 15.523 32.625 10.844 1 97.94 325 ASP A O 1
ATOM 2687 N N . MET A 1 326 ? 16.203 30.562 10.281 1 96.88 326 MET A N 1
ATOM 2688 C CA . MET A 1 326 ? 16.516 30.953 8.914 1 96.88 326 MET A CA 1
ATOM 2689 C C . MET A 1 326 ? 15.273 31.438 8.18 1 96.88 326 MET A C 1
ATOM 2691 O O . MET A 1 326 ? 15.305 32.5 7.531 1 96.88 326 MET A O 1
ATOM 2695 N N . ILE A 1 327 ? 14.18 30.75 8.281 1 96.94 327 ILE A N 1
ATOM 2696 C CA . ILE A 1 327 ? 12.961 31.125 7.57 1 96.94 327 ILE A CA 1
ATOM 2697 C C . ILE A 1 327 ? 12.422 32.438 8.133 1 96.94 327 ILE A C 1
ATOM 2699 O O . ILE A 1 327 ? 11.906 33.281 7.387 1 96.94 327 ILE A O 1
ATOM 2703 N N . LEU A 1 328 ? 12.477 32.656 9.438 1 97.5 328 LEU A N 1
ATOM 2704 C CA . LEU A 1 328 ? 12.016 33.906 10.055 1 97.5 328 LEU A CA 1
ATOM 2705 C C . LEU A 1 328 ? 12.836 35.094 9.562 1 97.5 328 LEU A C 1
ATOM 2707 O O . LEU A 1 328 ? 12.289 36.156 9.289 1 97.5 328 LEU A O 1
ATOM 2711 N N . ARG A 1 329 ? 14.133 34.875 9.445 1 97.38 329 ARG A N 1
ATOM 2712 C CA . ARG A 1 329 ? 15 35.906 8.93 1 97.38 329 ARG A CA 1
ATOM 2713 C C . ARG A 1 329 ? 14.625 36.281 7.5 1 97.38 329 ARG A C 1
ATOM 2715 O O . ARG A 1 329 ? 14.547 37.469 7.152 1 97.38 329 ARG A O 1
ATOM 2722 N N . GLU A 1 330 ? 14.406 35.25 6.684 1 97 330 GLU A N 1
ATOM 2723 C CA . GLU A 1 330 ? 14.07 35.5 5.285 1 97 330 GLU A CA 1
ATOM 2724 C C . GLU A 1 330 ? 12.711 36.188 5.152 1 97 330 GLU A C 1
ATOM 2726 O O . GLU A 1 330 ? 12.5 37 4.25 1 97 330 GLU A O 1
ATOM 2731 N N . LEU A 1 331 ? 11.789 35.875 6.051 1 96.81 331 LEU A N 1
ATOM 2732 C CA . LEU A 1 331 ? 10.469 36.5 6.035 1 96.81 331 LEU A CA 1
ATOM 2733 C C . LEU A 1 331 ? 10.547 37.938 6.496 1 96.81 331 LEU A C 1
ATOM 2735 O O . LEU A 1 331 ? 9.781 38.781 6.031 1 96.81 331 LEU A O 1
ATOM 2739 N N . GLU A 1 332 ? 11.445 38.188 7.375 1 95.69 332 GLU A N 1
ATOM 2740 C CA . GLU A 1 332 ? 11.664 39.562 7.82 1 95.69 332 GLU A CA 1
ATOM 2741 C C . GLU A 1 332 ? 12.219 40.438 6.691 1 95.69 332 GLU A C 1
ATOM 2743 O O . GLU A 1 332 ? 11.766 41.562 6.48 1 95.69 332 GLU A O 1
ATOM 2748 N N . VAL A 1 333 ? 13.172 39.844 5.949 1 94.56 333 VAL A N 1
ATOM 2749 C CA . VAL A 1 333 ? 13.781 40.531 4.824 1 94.56 333 VAL A CA 1
ATOM 2750 C C . VAL A 1 333 ? 12.75 40.75 3.721 1 94.56 333 VAL A C 1
ATOM 2752 O O . VAL A 1 333 ? 12.719 41.812 3.076 1 94.56 333 VAL A O 1
ATOM 2755 N N . PHE A 1 334 ? 11.961 39.812 3.523 1 94.12 334 PHE A N 1
ATOM 2756 C CA . PHE A 1 334 ? 10.961 39.812 2.467 1 94.12 334 PHE A CA 1
ATOM 2757 C C . PHE A 1 334 ? 9.914 40.906 2.736 1 94.12 334 PHE A C 1
ATOM 2759 O O . PHE A 1 334 ? 9.383 41.5 1.802 1 94.12 334 PHE A O 1
ATOM 2766 N N . LYS A 1 335 ? 9.656 41.125 3.969 1 86.25 335 LYS A N 1
ATOM 2767 C CA . LYS A 1 335 ? 8.664 42.125 4.336 1 86.25 335 LYS A CA 1
ATOM 2768 C C . LYS A 1 335 ? 9.188 43.531 4.086 1 86.25 335 LYS A C 1
ATOM 2770 O O . LYS A 1 335 ? 8.43 44.438 3.705 1 86.25 335 LYS A O 1
ATOM 2775 N N . MET B 1 1 ? -29.562 1.888 0.635 1 76.75 1 MET B N 1
ATOM 2776 C CA . MET B 1 1 ? -28.891 0.949 1.525 1 76.75 1 MET B CA 1
ATOM 2777 C C . MET B 1 1 ? -27.562 1.53 2.023 1 76.75 1 MET B C 1
ATOM 2779 O O . MET B 1 1 ? -26.891 2.248 1.293 1 76.75 1 MET B O 1
ATOM 2783 N N . ASN B 1 2 ? -27.328 1.313 3.201 1 91.25 2 ASN B N 1
ATOM 2784 C CA . ASN B 1 2 ? -26.078 1.749 3.824 1 91.25 2 ASN B CA 1
ATOM 2785 C C . ASN B 1 2 ? -24.859 1.178 3.104 1 91.25 2 ASN B C 1
ATOM 2787 O O . ASN B 1 2 ? -24.812 -0.021 2.824 1 91.25 2 ASN B O 1
ATOM 2791 N N . PRO B 1 3 ? -23.953 2 2.686 1 94.69 3 PRO B N 1
ATOM 2792 C CA . PRO B 1 3 ? -22.797 1.546 1.913 1 94.69 3 PRO B CA 1
ATOM 2793 C C . PRO B 1 3 ? -22.047 0.396 2.586 1 94.69 3 PRO B C 1
ATOM 2795 O O . PRO B 1 3 ? -21.562 -0.512 1.907 1 94.69 3 PRO B O 1
ATOM 2798 N N . LEU B 1 4 ? -21.984 0.343 3.846 1 96.12 4 LEU B N 1
ATOM 2799 C CA . LEU B 1 4 ? -21.281 -0.717 4.562 1 96.12 4 LEU B CA 1
ATOM 2800 C C . LEU B 1 4 ? -21.984 -2.053 4.391 1 96.12 4 LEU B C 1
ATOM 2802 O O . LEU B 1 4 ? -21.344 -3.096 4.266 1 96.12 4 LEU B O 1
ATOM 2806 N N . ASP B 1 5 ? -23.25 -1.969 4.402 1 95.44 5 ASP B N 1
ATOM 2807 C CA . ASP B 1 5 ? -24.031 -3.18 4.188 1 95.44 5 ASP B CA 1
ATOM 2808 C C . ASP B 1 5 ? -23.844 -3.713 2.77 1 95.44 5 ASP B C 1
ATOM 2810 O O . ASP B 1 5 ? -23.797 -4.926 2.559 1 95.44 5 ASP B O 1
ATOM 2814 N N . LEU B 1 6 ? -23.812 -2.789 1.857 1 95.19 6 LEU B N 1
ATOM 2815 C CA . LEU B 1 6 ? -23.609 -3.182 0.468 1 95.19 6 LEU B CA 1
ATOM 2816 C C . LEU B 1 6 ? -22.25 -3.873 0.294 1 95.19 6 LEU B C 1
ATOM 2818 O O . LEU B 1 6 ? -22.156 -4.871 -0.423 1 95.19 6 LEU B O 1
ATOM 2822 N N . ILE B 1 7 ? -21.234 -3.379 0.964 1 96.5 7 ILE B N 1
ATOM 2823 C CA . ILE B 1 7 ? -19.891 -3.963 0.895 1 96.5 7 ILE B CA 1
ATOM 2824 C C . ILE B 1 7 ? -19.906 -5.359 1.512 1 96.5 7 ILE B C 1
ATOM 2826 O O . ILE B 1 7 ? -19.344 -6.301 0.952 1 96.5 7 ILE B O 1
ATOM 2830 N N . ALA B 1 8 ? -20.562 -5.508 2.619 1 93.44 8 ALA B N 1
ATOM 2831 C CA . ALA B 1 8 ? -20.641 -6.793 3.305 1 93.44 8 ALA B CA 1
ATOM 2832 C C . ALA B 1 8 ? -21.312 -7.844 2.422 1 93.44 8 ALA B C 1
ATOM 2834 O O . ALA B 1 8 ? -21.016 -9.031 2.518 1 93.44 8 ALA B O 1
ATOM 2835 N N . LYS B 1 9 ? -22.172 -7.363 1.538 1 93.56 9 LYS B N 1
ATOM 2836 C CA . LYS B 1 9 ? -22.906 -8.273 0.672 1 93.56 9 LYS B CA 1
ATOM 2837 C C . LYS B 1 9 ? -22.094 -8.641 -0.564 1 93.56 9 LYS B C 1
ATOM 2839 O O . LYS B 1 9 ? -22.172 -9.773 -1.049 1 93.56 9 LYS B O 1
ATOM 2844 N N . ARG B 1 10 ? -21.234 -7.73 -0.982 1 93.94 10 ARG B N 1
ATOM 2845 C CA . ARG B 1 10 ? -20.625 -7.945 -2.287 1 93.94 10 ARG B CA 1
ATOM 2846 C C . ARG B 1 10 ? -19.203 -8.469 -2.143 1 93.94 10 ARG B C 1
ATOM 2848 O O . ARG B 1 10 ? -18.703 -9.188 -3.014 1 93.94 10 ARG B O 1
ATOM 2855 N N . ALA B 1 11 ? -18.578 -8.039 -1.055 1 93.81 11 ALA B N 1
ATOM 2856 C CA . ALA B 1 11 ? -17.156 -8.336 -0.901 1 93.81 11 ALA B CA 1
ATOM 2857 C C . ALA B 1 11 ? -16.938 -9.328 0.234 1 93.81 11 ALA B C 1
ATOM 2859 O O . ALA B 1 11 ? -17.703 -9.375 1.194 1 93.81 11 ALA B O 1
ATOM 2860 N N . TYR B 1 12 ? -15.891 -10.102 0.093 1 89.06 12 TYR B N 1
ATOM 2861 C CA . TYR B 1 12 ? -15.492 -11.039 1.141 1 89.06 12 TYR B CA 1
ATOM 2862 C C . TYR B 1 12 ? -14.031 -10.844 1.515 1 89.06 12 TYR B C 1
ATOM 2864 O O . TYR B 1 12 ? -13.211 -10.469 0.672 1 89.06 12 TYR B O 1
ATOM 2872 N N . PRO B 1 13 ? -13.852 -11.031 2.779 1 83.44 13 PRO B N 1
ATOM 2873 C CA . PRO B 1 13 ? -12.461 -10.891 3.205 1 83.44 13 PRO B CA 1
ATOM 2874 C C . PRO B 1 13 ? -11.547 -11.969 2.629 1 83.44 13 PRO B C 1
ATOM 2876 O O . PRO B 1 13 ? -11.977 -13.117 2.465 1 83.44 13 PRO B O 1
ATOM 2879 N N . TYR B 1 14 ? -10.367 -11.516 2.303 1 86.56 14 TYR B N 1
ATOM 2880 C CA . TYR B 1 14 ? -9.375 -12.508 1.905 1 86.56 14 TYR B CA 1
ATOM 2881 C C . TYR B 1 14 ? -9 -13.398 3.082 1 86.56 14 TYR B C 1
ATOM 2883 O O . TYR B 1 14 ? -8.594 -12.906 4.137 1 86.56 14 TYR B O 1
ATOM 2891 N N . GLU B 1 15 ? -9.164 -14.648 2.896 1 86.94 15 GLU B N 1
ATOM 2892 C CA . GLU B 1 15 ? -8.828 -15.633 3.918 1 86.94 15 GLU B CA 1
ATOM 2893 C C . GLU B 1 15 ? -7.852 -16.672 3.375 1 86.94 15 GLU B C 1
ATOM 2895 O O . GLU B 1 15 ? -7.973 -17.109 2.225 1 86.94 15 GLU B O 1
ATOM 2900 N N . THR B 1 16 ? -6.926 -16.938 4.207 1 88.69 16 THR B N 1
ATOM 2901 C CA . THR B 1 16 ? -5.961 -17.969 3.857 1 88.69 16 THR B CA 1
ATOM 2902 C C . THR B 1 16 ? -6.117 -19.188 4.77 1 88.69 16 THR B C 1
ATOM 2904 O O . THR B 1 16 ? -6.879 -19.141 5.738 1 88.69 16 THR B O 1
ATOM 2907 N N . GLU B 1 17 ? -5.473 -20.266 4.328 1 90.06 17 GLU B N 1
ATOM 2908 C CA . GLU B 1 17 ? -5.406 -21.422 5.215 1 90.06 17 GLU B CA 1
ATOM 2909 C C . GLU B 1 17 ? -4.719 -21.078 6.531 1 90.06 17 GLU B C 1
ATOM 2911 O O . GLU B 1 17 ? -3.852 -20.203 6.57 1 90.06 17 GLU B O 1
ATOM 2916 N N . LYS B 1 18 ? -5.188 -21.812 7.52 1 90.62 18 LYS B N 1
ATOM 2917 C CA . LYS B 1 18 ? -4.484 -21.672 8.789 1 90.62 18 LYS B CA 1
ATOM 2918 C C . LYS B 1 18 ? -3.041 -22.156 8.68 1 90.62 18 LYS B C 1
ATOM 2920 O O . LYS B 1 18 ? -2.777 -23.203 8.086 1 90.62 18 LYS B O 1
ATOM 2925 N N . ARG B 1 19 ? -2.219 -21.297 9.148 1 92.81 19 ARG B N 1
ATOM 2926 C CA . ARG B 1 19 ? -0.817 -21.703 9.117 1 92.81 19 ARG B CA 1
ATOM 2927 C C . ARG B 1 19 ? -0.57 -22.875 10.062 1 92.81 19 ARG B C 1
ATOM 2929 O O . ARG B 1 19 ? -0.91 -22.812 11.242 1 92.81 19 ARG B O 1
ATOM 2936 N N . ASP B 1 20 ? -0.073 -23.953 9.492 1 92.12 20 ASP B N 1
ATOM 2937 C CA . ASP B 1 20 ? 0.262 -25.156 10.242 1 92.12 20 ASP B CA 1
ATOM 2938 C C . ASP B 1 20 ? 1.771 -25.391 10.273 1 92.12 20 ASP B C 1
ATOM 2940 O O . ASP B 1 20 ? 2.541 -24.531 9.82 1 92.12 20 ASP B O 1
ATOM 2944 N N . LYS B 1 21 ? 2.15 -26.578 10.852 1 93.44 21 LYS B N 1
ATOM 2945 C CA . LYS B 1 21 ? 3.57 -26.891 10.953 1 93.44 21 LYS B CA 1
ATOM 2946 C C . LYS B 1 21 ? 4.234 -26.891 9.578 1 93.44 21 LYS B C 1
ATOM 2948 O O . LYS B 1 21 ? 5.332 -26.359 9.406 1 93.44 21 LYS B O 1
ATOM 2953 N N . THR B 1 22 ? 3.57 -27.5 8.641 1 96.19 22 THR B N 1
ATOM 2954 C CA . THR B 1 22 ? 3.969 -27.453 7.242 1 96.19 22 THR B CA 1
ATOM 2955 C C . THR B 1 22 ? 2.949 -26.672 6.414 1 96.19 22 THR B C 1
ATOM 2957 O O . THR B 1 22 ? 1.794 -27.078 6.297 1 96.19 22 THR B O 1
ATOM 2960 N N . TYR B 1 23 ? 3.402 -25.5 5.914 1 97.06 23 TYR B N 1
ATOM 2961 C CA . TYR B 1 23 ? 2.486 -24.609 5.215 1 97.06 23 TYR B CA 1
ATOM 2962 C C . TYR B 1 23 ? 2.867 -24.484 3.744 1 97.06 23 TYR B C 1
ATOM 2964 O O . TYR B 1 23 ? 3.809 -23.766 3.4 1 97.06 23 TYR B O 1
ATOM 2972 N N . LEU B 1 24 ? 2.129 -25.094 2.904 1 98.31 24 LEU B N 1
ATOM 2973 C CA . LEU B 1 24 ? 2.381 -25.141 1.469 1 98.31 24 LEU B CA 1
ATOM 2974 C C . LEU B 1 24 ? 1.169 -24.641 0.688 1 98.31 24 LEU B C 1
ATOM 2976 O O . LEU B 1 24 ? 0.753 -25.266 -0.289 1 98.31 24 LEU B O 1
ATOM 2980 N N . ALA B 1 25 ? 0.653 -23.438 1.142 1 97.75 25 ALA B N 1
ATOM 2981 C CA . ALA B 1 25 ? -0.64 -23.031 0.602 1 97.75 25 ALA B CA 1
ATOM 2982 C C . ALA B 1 25 ? -0.521 -21.719 -0.168 1 97.75 25 ALA B C 1
ATOM 2984 O O . ALA B 1 25 ? -1.334 -21.438 -1.049 1 97.75 25 ALA B O 1
ATOM 2985 N N . LEU B 1 26 ? 0.494 -20.859 0.072 1 97.56 26 LEU B N 1
ATOM 2986 C CA . LEU B 1 26 ? 0.485 -19.516 -0.484 1 97.56 26 LEU B CA 1
ATOM 2987 C C . LEU B 1 26 ? 1.681 -19.297 -1.406 1 97.56 26 LEU B C 1
ATOM 2989 O O . LEU B 1 26 ? 2.102 -18.156 -1.626 1 97.56 26 LEU B O 1
ATOM 2993 N N . ASN B 1 27 ? 2.262 -20.312 -1.869 1 98.5 27 ASN B N 1
ATOM 2994 C CA . ASN B 1 27 ? 3.354 -20.266 -2.836 1 98.5 27 ASN B CA 1
ATOM 2995 C C . ASN B 1 27 ? 4.508 -19.406 -2.334 1 98.5 27 ASN B C 1
ATOM 2997 O O . ASN B 1 27 ? 5.121 -18.672 -3.107 1 98.5 27 ASN B O 1
ATOM 3001 N N . GLU B 1 28 ? 4.77 -19.469 -1.026 1 98.44 28 GLU B N 1
ATOM 3002 C CA . GLU B 1 28 ? 5.898 -18.781 -0.41 1 98.44 28 GLU B CA 1
ATOM 3003 C C . GLU B 1 28 ? 7.211 -19.5 -0.698 1 98.44 28 GLU B C 1
ATOM 3005 O O . GLU B 1 28 ? 7.219 -20.703 -0.942 1 98.44 28 GLU B O 1
ATOM 3010 N N . ASN B 1 29 ? 8.266 -18.734 -0.762 1 98.62 29 ASN B N 1
ATOM 3011 C CA . ASN B 1 29 ? 9.586 -19.328 -0.913 1 98.62 29 ASN B CA 1
ATOM 3012 C C . ASN B 1 29 ? 9.945 -20.203 0.285 1 98.62 29 ASN B C 1
ATOM 3014 O O . ASN B 1 29 ? 9.742 -19.812 1.433 1 98.62 29 ASN B O 1
ATOM 3018 N N . PRO B 1 30 ? 10.383 -21.406 0.022 1 98.25 30 PRO B N 1
ATOM 3019 C CA . PRO B 1 30 ? 10.695 -22.266 1.166 1 98.25 30 PRO B CA 1
ATOM 3020 C C . PRO B 1 30 ? 11.922 -21.797 1.941 1 98.25 30 PRO B C 1
ATOM 3022 O O . PRO B 1 30 ? 12.156 -22.25 3.066 1 98.25 30 PRO B O 1
ATOM 3025 N N . PHE B 1 31 ? 12.719 -20.969 1.394 1 98.31 31 PHE B N 1
ATOM 3026 C CA . PHE B 1 31 ? 13.945 -20.5 2.037 1 98.31 31 PHE B CA 1
ATOM 3027 C C . PHE B 1 31 ? 13.773 -19.094 2.578 1 98.31 31 PHE B C 1
ATOM 3029 O O . PHE B 1 31 ? 13.188 -18.234 1.913 1 98.31 31 PHE B O 1
ATOM 3036 N N . PRO B 1 32 ? 14.281 -18.844 3.789 1 98 32 PRO B N 1
ATOM 3037 C CA . PRO B 1 32 ? 14.242 -17.469 4.32 1 98 32 PRO B CA 1
ATOM 3038 C C . PRO B 1 32 ? 15.094 -16.5 3.51 1 98 32 PRO B C 1
ATOM 3040 O O . PRO B 1 32 ? 16.016 -16.922 2.797 1 98 32 PRO B O 1
ATOM 3043 N N . PHE B 1 33 ? 14.734 -15.242 3.527 1 98.5 33 PHE B N 1
ATOM 3044 C CA . PHE B 1 33 ? 15.648 -14.234 3 1 98.5 33 PHE B CA 1
ATOM 3045 C C . PHE B 1 33 ? 17 -14.32 3.691 1 98.5 33 PHE B C 1
ATOM 3047 O O . PHE B 1 33 ? 17.078 -14.477 4.914 1 98.5 33 PHE B O 1
ATOM 3054 N N . PRO B 1 34 ? 18.078 -14.312 2.979 1 98.31 34 PRO B N 1
ATOM 3055 C CA . PRO B 1 34 ? 19.391 -14.547 3.588 1 98.31 34 PRO B CA 1
ATOM 3056 C C . PRO B 1 34 ? 19.719 -13.531 4.68 1 98.31 34 PRO B C 1
ATOM 3058 O O . PRO B 1 34 ? 19.594 -12.32 4.465 1 98.31 34 PRO B O 1
ATOM 3061 N N . GLU B 1 35 ? 20.188 -14.039 5.816 1 97.56 35 GLU B N 1
ATOM 3062 C CA . GLU B 1 35 ? 20.484 -13.195 6.969 1 97.56 35 GLU B CA 1
ATOM 3063 C C . GLU B 1 35 ? 21.578 -12.18 6.641 1 97.56 35 GLU B C 1
ATOM 3065 O O . GLU B 1 35 ? 21.516 -11.031 7.094 1 97.56 35 GLU B O 1
ATOM 3070 N N . ASP B 1 36 ? 22.516 -12.594 5.891 1 97.88 36 ASP B N 1
ATOM 3071 C CA . ASP B 1 36 ? 23.594 -11.68 5.512 1 97.88 36 ASP B CA 1
ATOM 3072 C C . ASP B 1 36 ? 23.062 -10.508 4.699 1 97.88 36 ASP B C 1
ATOM 3074 O O . ASP B 1 36 ? 23.594 -9.398 4.781 1 97.88 36 ASP B O 1
ATOM 3078 N N . LEU B 1 37 ? 22.078 -10.742 3.863 1 98.5 37 LEU B N 1
ATOM 3079 C CA . LEU B 1 37 ? 21.484 -9.672 3.074 1 98.5 37 LEU B CA 1
ATOM 3080 C C . LEU B 1 37 ? 20.625 -8.766 3.953 1 98.5 37 LEU B C 1
ATOM 3082 O O . LEU B 1 37 ? 20.5 -7.566 3.688 1 98.5 37 LEU B O 1
ATOM 3086 N N . VAL B 1 38 ? 20.031 -9.305 5.031 1 98.19 38 VAL B N 1
ATOM 3087 C CA . VAL B 1 38 ? 19.344 -8.469 6.012 1 98.19 38 VAL B CA 1
ATOM 3088 C C . VAL B 1 38 ? 20.328 -7.5 6.648 1 98.19 38 VAL B C 1
ATOM 3090 O O . VAL B 1 38 ? 20.047 -6.305 6.77 1 98.19 38 VAL B O 1
ATOM 3093 N N . ASP B 1 39 ? 21.469 -8.031 6.988 1 97.81 39 ASP B N 1
ATOM 3094 C CA . ASP B 1 39 ? 22.531 -7.199 7.562 1 97.81 39 ASP B CA 1
ATOM 3095 C C . ASP B 1 39 ? 22.953 -6.102 6.59 1 97.81 39 ASP B C 1
ATOM 3097 O O . ASP B 1 39 ? 23.203 -4.965 7 1 97.81 39 ASP B O 1
ATOM 3101 N N . GLU B 1 40 ? 23.062 -6.484 5.359 1 98.38 40 GLU B N 1
ATOM 3102 C CA . GLU B 1 40 ? 23.453 -5.504 4.348 1 98.38 40 GLU B CA 1
ATOM 3103 C C . GLU B 1 40 ? 22.406 -4.398 4.223 1 98.38 40 GLU B C 1
ATOM 3105 O O . GLU B 1 40 ? 22.75 -3.223 4.109 1 98.38 40 GLU B O 1
ATOM 3110 N N . VAL B 1 41 ? 21.141 -4.75 4.23 1 98.31 41 VAL B N 1
ATOM 3111 C CA . VAL B 1 41 ? 20.062 -3.766 4.199 1 98.31 41 VAL B CA 1
ATOM 3112 C C . VAL B 1 41 ? 20.219 -2.793 5.367 1 98.31 41 VAL B C 1
ATOM 3114 O O . VAL B 1 41 ? 20.172 -1.575 5.176 1 98.31 41 VAL B O 1
ATOM 3117 N N . PHE B 1 42 ? 20.406 -3.379 6.578 1 96.81 42 PHE B N 1
ATOM 3118 C CA . PHE B 1 42 ? 20.562 -2.578 7.789 1 96.81 42 PHE B CA 1
ATOM 3119 C C . PHE B 1 42 ? 21.734 -1.621 7.652 1 96.81 42 PHE B C 1
ATOM 3121 O O . PHE B 1 42 ? 21.609 -0.434 7.965 1 96.81 42 PHE B O 1
ATOM 3128 N N . ARG B 1 43 ? 22.781 -2.049 7.125 1 97 43 ARG B N 1
ATOM 3129 C CA . ARG B 1 43 ? 23.984 -1.243 7 1 97 43 ARG B CA 1
ATOM 3130 C C . ARG B 1 43 ? 23.812 -0.126 5.98 1 97 43 ARG B C 1
ATOM 3132 O O . ARG B 1 43 ? 24.359 0.966 6.141 1 97 43 ARG B O 1
ATOM 3139 N N . ARG B 1 44 ? 23 -0.38 5.02 1 97.25 44 ARG B N 1
ATOM 3140 C CA . ARG B 1 44 ? 22.828 0.582 3.938 1 97.25 44 ARG B CA 1
ATOM 3141 C C . ARG B 1 44 ? 21.766 1.613 4.297 1 97.25 44 ARG B C 1
ATOM 3143 O O . ARG B 1 44 ? 21.672 2.662 3.654 1 97.25 44 ARG B O 1
ATOM 3150 N N . LEU B 1 45 ? 21 1.354 5.336 1 96.75 45 LEU B N 1
ATOM 3151 C CA . LEU B 1 45 ? 19.875 2.221 5.676 1 96.75 45 LEU B CA 1
ATOM 3152 C C . LEU B 1 45 ? 20.375 3.566 6.195 1 96.75 45 LEU B C 1
ATOM 3154 O O 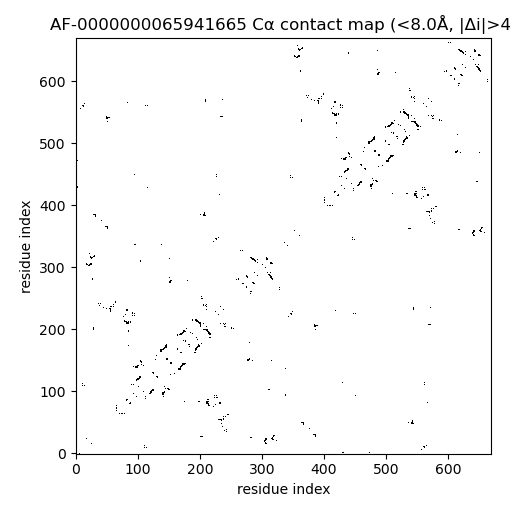. LEU B 1 45 ? 21.344 3.629 6.945 1 96.75 45 LEU B O 1
ATOM 3158 N N . ASN B 1 46 ? 19.75 4.621 5.738 1 95.5 46 ASN B N 1
ATOM 3159 C CA . ASN B 1 46 ? 19.891 5.973 6.27 1 95.5 46 ASN B CA 1
ATOM 3160 C C . ASN B 1 46 ? 18.734 6.348 7.188 1 95.5 46 ASN B C 1
ATOM 3162 O O . ASN B 1 46 ? 17.609 6.555 6.723 1 95.5 46 ASN B O 1
ATOM 3166 N N . SER B 1 47 ? 19.031 6.492 8.453 1 93.75 47 SER B N 1
ATOM 3167 C CA . SER B 1 47 ? 17.984 6.773 9.43 1 93.75 47 SER B CA 1
ATOM 3168 C C . SER B 1 47 ? 17.25 8.078 9.102 1 93.75 47 SER B C 1
ATOM 3170 O O . SER B 1 47 ? 16.062 8.227 9.406 1 93.75 47 SER B O 1
ATOM 3172 N N . ASP B 1 48 ? 17.922 9.008 8.508 1 96.12 48 ASP B N 1
ATOM 3173 C CA . ASP B 1 48 ? 17.297 10.273 8.133 1 96.12 48 ASP B CA 1
ATOM 3174 C C . ASP B 1 48 ? 16.25 10.062 7.043 1 96.12 48 ASP B C 1
ATOM 3176 O O . ASP B 1 48 ? 15.266 10.805 6.969 1 96.12 48 ASP B O 1
ATOM 3180 N N . ALA B 1 49 ? 16.422 9.039 6.223 1 97.69 49 ALA B N 1
ATOM 3181 C CA . ALA B 1 49 ? 15.477 8.758 5.148 1 97.69 49 ALA B CA 1
ATOM 3182 C C . ALA B 1 49 ? 14.156 8.227 5.703 1 97.69 49 ALA B C 1
ATOM 3184 O O . ALA B 1 49 ? 13.117 8.328 5.047 1 97.69 49 ALA B O 1
ATOM 3185 N N . LEU B 1 50 ? 14.18 7.762 6.938 1 98.5 50 LEU B N 1
ATOM 3186 C CA . LEU B 1 50 ? 12.984 7.16 7.535 1 98.5 50 LEU B CA 1
ATOM 3187 C C . LEU B 1 50 ? 11.938 8.227 7.836 1 98.5 50 LEU B C 1
ATOM 3189 O O . LEU B 1 50 ? 10.742 7.93 7.863 1 98.5 50 LEU B O 1
ATOM 3193 N N . ARG B 1 51 ? 12.336 9.477 8.039 1 98.06 51 ARG B N 1
ATOM 3194 C CA . ARG B 1 51 ? 11.391 10.516 8.453 1 98.06 51 ARG B CA 1
ATOM 3195 C C . ARG B 1 51 ? 10.789 11.211 7.238 1 98.06 51 ARG B C 1
ATOM 3197 O O . ARG B 1 51 ? 9.852 12.008 7.375 1 98.06 51 ARG B O 1
ATOM 3204 N N . ILE B 1 52 ? 11.312 10.984 6.012 1 97.56 52 ILE B N 1
ATOM 3205 C CA . ILE B 1 52 ? 10.859 11.766 4.867 1 97.56 52 ILE B CA 1
ATOM 3206 C C . ILE B 1 52 ? 9.93 10.914 3.996 1 97.56 52 ILE B C 1
ATOM 3208 O O . ILE B 1 52 ? 9.961 9.688 4.062 1 97.56 52 ILE B O 1
ATOM 3212 N N . TYR B 1 53 ? 9.062 11.531 3.248 1 96.94 53 TYR B N 1
ATOM 3213 C CA . TYR B 1 53 ? 8.328 10.836 2.193 1 96.94 53 TYR B CA 1
ATOM 3214 C C . TYR B 1 53 ? 9.258 10.445 1.051 1 96.94 53 TYR B C 1
ATOM 3216 O O . TYR B 1 53 ? 9.633 11.289 0.231 1 96.94 53 TYR B O 1
ATOM 3224 N N . TYR B 1 54 ? 9.555 9.18 1.015 1 96.56 54 TYR B N 1
ATOM 3225 C CA . TYR B 1 54 ? 10.594 8.633 0.139 1 96.56 54 TYR B CA 1
ATOM 3226 C C . TYR B 1 54 ? 10.023 8.297 -1.233 1 96.56 54 TYR B C 1
ATOM 3228 O O . TYR B 1 54 ? 8.945 7.703 -1.337 1 96.56 54 TYR B O 1
ATOM 3236 N N . ASP B 1 55 ? 10.688 8.703 -2.26 1 95.94 55 ASP B N 1
ATOM 3237 C CA . ASP B 1 55 ? 10.234 8.461 -3.625 1 95.94 55 ASP B CA 1
ATOM 3238 C C . ASP B 1 55 ? 9.961 6.977 -3.859 1 95.94 55 ASP B C 1
ATOM 3240 O O . ASP B 1 55 ? 10.766 6.125 -3.463 1 95.94 55 ASP B O 1
ATOM 3244 N N . SER B 1 56 ? 8.93 6.629 -4.48 1 96.75 56 SER B N 1
ATOM 3245 C CA . SER B 1 56 ? 8.531 5.262 -4.805 1 96.75 56 SER B CA 1
ATOM 3246 C C . SER B 1 56 ? 7.906 5.18 -6.191 1 96.75 56 SER B C 1
ATOM 3248 O O . SER B 1 56 ? 6.77 5.617 -6.395 1 96.75 56 SER B O 1
ATOM 3250 N N . PRO B 1 57 ? 8.648 4.609 -7.184 1 97.75 57 PRO B N 1
ATOM 3251 C CA . PRO B 1 57 ? 9.977 4.02 -7 1 97.75 57 PRO B CA 1
ATOM 3252 C C . PRO B 1 57 ? 11.086 5.066 -6.941 1 97.75 57 PRO B C 1
ATOM 3254 O O . PRO B 1 57 ? 10.961 6.137 -7.543 1 97.75 57 PRO B O 1
ATOM 3257 N N . ASP B 1 58 ? 12.102 4.715 -6.109 1 97.62 58 ASP B N 1
ATOM 3258 C CA . ASP B 1 58 ? 13.266 5.59 -6.184 1 97.62 58 ASP B CA 1
ATOM 3259 C C . ASP B 1 58 ? 14.125 5.258 -7.406 1 97.62 58 ASP B C 1
ATOM 3261 O O . ASP B 1 58 ? 13.945 4.215 -8.031 1 97.62 58 ASP B O 1
ATOM 3265 N N . GLU B 1 59 ? 14.977 6.141 -7.762 1 97.69 59 GLU B N 1
ATOM 3266 C CA . GLU B 1 59 ? 15.742 6.059 -9 1 97.69 59 GLU B CA 1
ATOM 3267 C C . GLU B 1 59 ? 16.609 4.805 -9.031 1 97.69 59 GLU B C 1
ATOM 3269 O O . GLU B 1 59 ? 16.719 4.145 -10.07 1 97.69 59 GLU B O 1
ATOM 3274 N N . GLU B 1 60 ? 17.25 4.492 -7.961 1 98.56 60 GLU B N 1
ATOM 3275 C CA . GLU B 1 60 ? 18.125 3.328 -7.906 1 98.56 60 GLU B CA 1
ATOM 3276 C C . GLU B 1 60 ? 17.359 2.035 -8.141 1 98.56 60 GLU B C 1
ATOM 3278 O O . GLU B 1 60 ? 17.828 1.146 -8.859 1 98.56 60 GLU B O 1
ATOM 3283 N N . LEU B 1 61 ? 16.188 1.905 -7.516 1 98.81 61 LEU B N 1
ATOM 3284 C CA . LEU B 1 61 ? 15.383 0.709 -7.711 1 98.81 61 LEU B CA 1
ATOM 3285 C C . LEU B 1 61 ? 14.969 0.561 -9.172 1 98.81 61 LEU B C 1
ATOM 3287 O O . LEU B 1 61 ? 15.008 -0.542 -9.719 1 98.81 61 LEU B O 1
ATOM 3291 N N . ILE B 1 62 ? 14.57 1.661 -9.805 1 98.62 62 ILE B N 1
ATOM 3292 C CA . ILE B 1 62 ? 14.188 1.641 -11.211 1 98.62 62 ILE B CA 1
ATOM 3293 C C . ILE B 1 62 ? 15.359 1.124 -12.055 1 98.62 62 ILE B C 1
ATOM 3295 O O . ILE B 1 62 ? 15.18 0.254 -12.906 1 98.62 62 ILE B O 1
ATOM 3299 N N . GLU B 1 63 ? 16.531 1.658 -11.805 1 98.31 63 GLU B N 1
ATOM 3300 C CA . GLU B 1 63 ? 17.719 1.263 -12.555 1 98.31 63 GLU B CA 1
ATOM 3301 C C . GLU B 1 63 ? 18 -0.228 -12.391 1 98.31 63 GLU B C 1
ATOM 3303 O O . GLU B 1 63 ? 18.328 -0.912 -13.359 1 98.31 63 GLU B O 1
ATOM 3308 N N . LYS B 1 64 ? 17.906 -0.702 -11.227 1 98.62 64 LYS B N 1
ATOM 3309 C CA . LYS B 1 64 ? 18.172 -2.109 -10.953 1 98.62 64 LYS B CA 1
ATOM 3310 C C . LYS B 1 64 ? 17.125 -3.01 -11.602 1 98.62 64 LYS B C 1
ATOM 3312 O O . LYS B 1 64 ? 17.438 -4.102 -12.078 1 98.62 64 LYS B O 1
ATOM 3317 N N . ILE B 1 65 ? 15.844 -2.564 -11.609 1 98.75 65 ILE B N 1
ATOM 3318 C CA . ILE B 1 65 ? 14.781 -3.322 -12.266 1 98.75 65 ILE B CA 1
ATOM 3319 C C . ILE B 1 65 ? 15.039 -3.381 -13.766 1 98.75 65 ILE B C 1
ATOM 3321 O O . ILE B 1 65 ? 14.922 -4.441 -14.383 1 98.75 65 ILE B O 1
ATOM 3325 N N . LEU B 1 66 ? 15.406 -2.273 -14.336 1 98.38 66 LEU B N 1
ATOM 3326 C CA . LEU B 1 66 ? 15.695 -2.221 -15.766 1 98.38 66 LEU B CA 1
ATOM 3327 C C . LEU B 1 66 ? 16.859 -3.145 -16.125 1 98.38 66 LEU B C 1
ATOM 3329 O O . LEU B 1 66 ? 16.812 -3.846 -17.141 1 98.38 66 LEU B O 1
ATOM 3333 N N . SER B 1 67 ? 17.875 -3.113 -15.297 1 98.12 67 SER B N 1
ATOM 3334 C CA . SER B 1 67 ? 19 -4.016 -15.5 1 98.12 67 SER B CA 1
ATOM 3335 C C . SER B 1 67 ? 18.562 -5.473 -15.422 1 98.12 67 SER B C 1
ATOM 3337 O O . SER B 1 67 ? 19.031 -6.309 -16.203 1 98.12 67 SER B O 1
ATOM 3339 N N . TYR B 1 68 ? 17.719 -5.77 -14.508 1 98.06 68 TYR B N 1
ATOM 3340 C CA . TYR B 1 68 ? 17.234 -7.133 -14.305 1 98.06 68 TYR B CA 1
ATOM 3341 C C . TYR B 1 68 ? 16.391 -7.586 -15.492 1 98.06 68 TYR B C 1
ATOM 3343 O O . TYR B 1 68 ? 16.422 -8.758 -15.875 1 98.06 68 TYR B O 1
ATOM 3351 N N . LEU B 1 69 ? 15.562 -6.688 -16.047 1 97 69 LEU B N 1
ATOM 3352 C CA . LEU B 1 69 ? 14.742 -6.984 -17.219 1 97 69 LEU B CA 1
ATOM 3353 C C . LEU B 1 69 ? 15.617 -7.309 -18.422 1 97 69 LEU B C 1
ATOM 3355 O O . LEU B 1 69 ? 15.188 -8.023 -19.328 1 97 69 LEU B O 1
ATOM 3359 N N . ASP B 1 70 ? 16.812 -6.793 -18.453 1 93.25 70 ASP B N 1
ATOM 3360 C CA . ASP B 1 70 ? 17.812 -7.059 -19.484 1 93.25 70 ASP B CA 1
ATOM 3361 C C . ASP B 1 70 ? 17.266 -6.781 -20.875 1 93.25 70 ASP B C 1
ATOM 3363 O O . ASP B 1 70 ? 17.297 -7.648 -21.75 1 93.25 70 ASP B O 1
ATOM 3367 N N . THR B 1 71 ? 16.625 -5.684 -21.016 1 90.88 71 THR B N 1
ATOM 3368 C CA . THR B 1 71 ? 16.109 -5.223 -22.297 1 90.88 71 THR B CA 1
ATOM 3369 C C . THR B 1 71 ? 16.781 -3.926 -22.734 1 90.88 71 THR B C 1
ATOM 3371 O O . THR B 1 71 ? 17.312 -3.193 -21.891 1 90.88 71 THR B O 1
ATOM 3374 N N . ASP B 1 72 ? 16.719 -3.609 -24.031 1 93.69 72 ASP B N 1
ATOM 3375 C CA . ASP B 1 72 ? 17.406 -2.428 -24.531 1 93.69 72 ASP B CA 1
ATOM 3376 C C . ASP B 1 72 ? 16.406 -1.376 -25.016 1 93.69 72 ASP B C 1
ATOM 3378 O O . ASP B 1 72 ? 16.797 -0.306 -25.484 1 93.69 72 ASP B O 1
ATOM 3382 N N . PHE B 1 73 ? 15.125 -1.635 -24.844 1 96.31 73 PHE B N 1
ATOM 3383 C CA . PHE B 1 73 ? 14.172 -0.713 -25.453 1 96.31 73 PHE B CA 1
ATOM 3384 C C . PHE B 1 73 ? 13.312 -0.042 -24.391 1 96.31 73 PHE B C 1
ATOM 3386 O O . PHE B 1 73 ? 12.43 0.755 -24.703 1 96.31 73 PHE B O 1
ATOM 3393 N N . LEU B 1 74 ? 13.555 -0.354 -23.172 1 97.44 74 LEU B N 1
ATOM 3394 C CA . LEU B 1 74 ? 12.781 0.215 -22.062 1 97.44 74 LEU B CA 1
ATOM 3395 C C . LEU B 1 74 ? 13.586 1.298 -21.344 1 97.44 74 LEU B C 1
ATOM 3397 O O . LEU B 1 74 ? 14.812 1.25 -21.312 1 97.44 74 LEU B O 1
ATOM 3401 N N . SER B 1 75 ? 12.93 2.301 -20.875 1 97.81 75 SER B N 1
ATOM 3402 C CA . SER B 1 75 ? 13.5 3.381 -20.078 1 97.81 75 SER B CA 1
ATOM 3403 C C . SER B 1 75 ? 12.828 3.473 -18.703 1 97.81 75 SER B C 1
ATOM 3405 O O . SER B 1 75 ? 11.969 2.652 -18.375 1 97.81 75 SER B O 1
ATOM 3407 N N . LYS B 1 76 ? 13.305 4.438 -17.938 1 97.75 76 LYS B N 1
ATOM 3408 C CA . LYS B 1 76 ? 12.766 4.625 -16.594 1 97.75 76 LYS B CA 1
ATOM 3409 C C . LYS B 1 76 ? 11.273 4.941 -16.641 1 97.75 76 LYS B C 1
ATOM 3411 O O . LYS B 1 76 ? 10.539 4.629 -15.703 1 97.75 76 LYS B O 1
ATOM 3416 N N . ASN B 1 77 ? 10.773 5.496 -17.719 1 98.06 77 ASN B N 1
ATOM 3417 C CA . ASN B 1 77 ? 9.375 5.902 -17.859 1 98.06 77 ASN B CA 1
ATOM 3418 C C . ASN B 1 77 ? 8.477 4.711 -18.172 1 98.06 77 ASN B C 1
ATOM 3420 O O . ASN B 1 77 ? 7.254 4.852 -18.234 1 98.06 77 ASN B O 1
ATOM 3424 N N . ASN B 1 78 ? 9.07 3.494 -18.297 1 98.75 78 ASN B N 1
ATOM 3425 C CA . ASN B 1 78 ? 8.305 2.285 -18.594 1 98.75 78 ASN B CA 1
ATOM 3426 C C . ASN B 1 78 ? 8.133 1.413 -17.359 1 98.75 78 ASN B C 1
ATOM 3428 O O . ASN B 1 78 ? 7.613 0.3 -17.438 1 98.75 78 ASN B O 1
ATOM 3432 N N . VAL B 1 79 ? 8.633 1.928 -16.203 1 98.75 79 VAL B N 1
ATOM 3433 C CA . VAL B 1 79 ? 8.648 1.085 -15.016 1 98.75 79 VAL B CA 1
ATOM 3434 C C . VAL B 1 79 ? 8.016 1.833 -13.844 1 98.75 79 VAL B C 1
ATOM 3436 O O . VAL B 1 79 ? 8.242 3.031 -13.672 1 98.75 79 VAL B O 1
ATOM 3439 N N . SER B 1 80 ? 7.164 1.204 -13.133 1 98.69 80 SER B N 1
ATOM 3440 C CA . SER B 1 80 ? 6.672 1.675 -11.844 1 98.69 80 SER B CA 1
ATOM 3441 C C . SER B 1 80 ? 6.578 0.532 -10.836 1 98.69 80 SER B C 1
ATOM 3443 O O . SER B 1 80 ? 6.934 -0.606 -11.148 1 98.69 80 SER B O 1
ATOM 3445 N N . VAL B 1 81 ? 6.238 0.858 -9.555 1 98.81 81 VAL B N 1
ATOM 3446 C CA . VAL B 1 81 ? 6.207 -0.16 -8.508 1 98.81 81 VAL B CA 1
ATOM 3447 C C . VAL B 1 81 ? 4.855 -0.131 -7.797 1 98.81 81 VAL B C 1
ATOM 3449 O O . VAL B 1 81 ? 4.074 0.807 -7.973 1 98.81 81 VAL B O 1
ATOM 3452 N N . GLY B 1 82 ? 4.582 -1.171 -7.125 1 98.75 82 GLY B N 1
ATOM 3453 C CA . GLY B 1 82 ? 3.402 -1.297 -6.285 1 98.75 82 GLY B CA 1
ATOM 3454 C C . GLY B 1 82 ? 3.68 -1.997 -4.969 1 98.75 82 GLY B C 1
ATOM 3455 O O . GLY B 1 82 ? 4.676 -2.709 -4.836 1 98.75 82 GLY B O 1
ATOM 3456 N N . ASN B 1 83 ? 2.832 -1.688 -3.965 1 98.56 83 ASN B N 1
ATOM 3457 C CA . ASN B 1 83 ? 2.834 -2.447 -2.719 1 98.56 83 ASN B CA 1
ATOM 3458 C C . ASN B 1 83 ? 2.467 -3.91 -2.953 1 98.56 83 ASN B C 1
ATOM 3460 O O . ASN B 1 83 ? 1.377 -4.348 -2.582 1 98.56 83 ASN B O 1
ATOM 3464 N N . GLY B 1 84 ? 3.471 -4.645 -3.463 1 98.12 84 GLY B N 1
ATOM 3465 C CA . GLY B 1 84 ? 3.211 -5.941 -4.07 1 98.12 84 GLY B CA 1
ATOM 3466 C C . GLY B 1 84 ? 2.572 -5.84 -5.441 1 98.12 84 GLY B C 1
ATOM 3467 O O . GLY B 1 84 ? 2.113 -4.766 -5.84 1 98.12 84 GLY B O 1
ATOM 3468 N N . ALA B 1 85 ? 2.596 -6.973 -6.145 1 98.5 85 ALA B N 1
ATOM 3469 C CA . ALA B 1 85 ? 1.894 -7.02 -7.426 1 98.5 85 ALA B CA 1
ATOM 3470 C C . ALA B 1 85 ? 0.394 -6.805 -7.234 1 98.5 85 ALA B C 1
ATOM 3472 O O . ALA B 1 85 ? -0.282 -6.281 -8.125 1 98.5 85 ALA B O 1
ATOM 3473 N N . ASP B 1 86 ? -0.104 -7.113 -6.062 1 98 86 ASP B N 1
ATOM 3474 C CA . ASP B 1 86 ? -1.529 -7.012 -5.762 1 98 86 ASP B CA 1
ATOM 3475 C C . ASP B 1 86 ? -2.021 -5.574 -5.914 1 98 86 ASP B C 1
ATOM 3477 O O . ASP B 1 86 ? -3.123 -5.34 -6.414 1 98 86 ASP B O 1
ATOM 3481 N N . GLU B 1 87 ? -1.184 -4.617 -5.461 1 98.56 87 GLU B N 1
ATOM 3482 C CA . GLU B 1 87 ? -1.621 -3.232 -5.609 1 98.56 87 GLU B CA 1
ATOM 3483 C C . GLU B 1 87 ? -1.724 -2.84 -7.078 1 98.56 87 GLU B C 1
ATOM 3485 O O . GLU B 1 87 ? -2.615 -2.078 -7.461 1 98.56 87 GLU B O 1
ATOM 3490 N N . ILE B 1 88 ? -0.793 -3.295 -7.867 1 98.81 88 ILE B N 1
ATOM 3491 C CA . ILE B 1 88 ? -0.809 -2.992 -9.297 1 98.81 88 ILE B CA 1
ATOM 3492 C C . ILE B 1 88 ? -2.1 -3.52 -9.914 1 98.81 88 ILE B C 1
ATOM 3494 O O . ILE B 1 88 ? -2.779 -2.799 -10.648 1 98.81 88 ILE B O 1
ATOM 3498 N N . ILE B 1 89 ? -2.465 -4.762 -9.617 1 98.75 89 ILE B N 1
ATOM 3499 C CA . ILE B 1 89 ? -3.684 -5.395 -10.109 1 98.75 89 ILE B CA 1
ATOM 3500 C C . ILE B 1 89 ? -4.902 -4.609 -9.625 1 98.75 89 ILE B C 1
ATOM 3502 O O . ILE B 1 89 ? -5.789 -4.277 -10.414 1 98.75 89 ILE B O 1
ATOM 3506 N N . TYR B 1 90 ? -4.887 -4.301 -8.359 1 98.31 90 TYR B N 1
ATOM 3507 C CA . TYR B 1 90 ? -5.965 -3.561 -7.711 1 98.31 90 TYR B CA 1
ATOM 3508 C C . TYR B 1 90 ? -6.199 -2.221 -8.398 1 98.31 90 TYR B C 1
ATOM 3510 O O . TYR B 1 90 ? -7.332 -1.885 -8.75 1 98.31 90 TYR B O 1
ATOM 3518 N N . VAL B 1 91 ? -5.145 -1.457 -8.641 1 98.44 91 VAL B N 1
ATOM 3519 C CA . VAL B 1 91 ? -5.211 -0.143 -9.266 1 98.44 91 VAL B CA 1
ATOM 3520 C C . VAL B 1 91 ? -5.688 -0.285 -10.711 1 98.44 91 VAL B C 1
ATOM 3522 O O . VAL B 1 91 ? -6.484 0.523 -11.195 1 98.44 91 VAL B O 1
ATOM 3525 N N . MET B 1 92 ? -5.25 -1.322 -11.414 1 98.5 92 MET B N 1
ATOM 3526 C CA . MET B 1 92 ? -5.652 -1.531 -12.797 1 98.5 92 MET B CA 1
ATOM 3527 C C . MET B 1 92 ? -7.156 -1.76 -12.898 1 98.5 92 MET B C 1
ATOM 3529 O O . MET B 1 92 ? -7.789 -1.353 -13.875 1 98.5 92 MET B O 1
ATOM 3533 N N . MET B 1 93 ? -7.738 -2.385 -11.938 1 98 93 MET B N 1
ATOM 3534 C CA . MET B 1 93 ? -9.18 -2.625 -11.953 1 98 93 MET B CA 1
ATOM 3535 C C . MET B 1 93 ? -9.953 -1.313 -11.875 1 98 93 MET B C 1
ATOM 3537 O O . MET B 1 93 ? -11.078 -1.219 -12.375 1 98 93 MET B O 1
ATOM 3541 N N . LEU B 1 94 ? -9.328 -0.305 -11.281 1 97.88 94 LEU B N 1
ATOM 3542 C CA . LEU B 1 94 ? -9.945 1.012 -11.156 1 97.88 94 LEU B CA 1
ATOM 3543 C C . LEU B 1 94 ? -9.734 1.831 -12.43 1 97.88 94 LEU B C 1
ATOM 3545 O O . LEU B 1 94 ? -10.43 2.826 -12.648 1 97.88 94 LEU B O 1
ATOM 3549 N N . MET B 1 95 ? -8.805 1.46 -13.234 1 98.12 95 MET B N 1
ATOM 3550 C CA . MET B 1 95 ? -8.391 2.254 -14.391 1 98.12 95 MET B CA 1
ATOM 3551 C C . MET B 1 95 ? -9.25 1.931 -15.609 1 98.12 95 MET B C 1
ATOM 3553 O O . MET B 1 95 ? -9.344 2.734 -16.531 1 98.12 95 MET B O 1
ATOM 3557 N N . PHE B 1 96 ? -9.867 0.745 -15.641 1 98.31 96 PHE B N 1
ATOM 3558 C CA . PHE B 1 96 ? -10.578 0.295 -16.828 1 98.31 96 PHE B CA 1
ATOM 3559 C C . PHE B 1 96 ? -12.055 0.088 -16.531 1 98.31 96 PHE B C 1
ATOM 3561 O O . PHE B 1 96 ? -12.469 0.11 -15.367 1 98.31 96 PHE B O 1
ATOM 3568 N N . ASP B 1 97 ? -12.859 -0.152 -17.609 1 97.25 97 ASP B N 1
ATOM 3569 C CA . ASP B 1 97 ? -14.312 -0.255 -17.469 1 97.25 97 ASP B CA 1
ATOM 3570 C C . ASP B 1 97 ? -14.719 -1.64 -16.969 1 97.25 97 ASP B C 1
ATOM 3572 O O . ASP B 1 97 ? -15.719 -1.78 -16.266 1 97.25 97 ASP B O 1
ATOM 3576 N N . ARG B 1 98 ? -14 -2.596 -17.391 1 98 98 ARG B N 1
ATOM 3577 C CA . ARG B 1 98 ? -14.359 -3.979 -17.094 1 98 98 ARG B CA 1
ATOM 3578 C C . ARG B 1 98 ? -13.117 -4.863 -17.016 1 98 98 ARG B C 1
ATOM 3580 O O . ARG B 1 98 ? -12.211 -4.746 -17.844 1 98 98 ARG B O 1
ATOM 3587 N N . SER B 1 99 ? -13.008 -5.68 -15.922 1 98.62 99 SER B N 1
ATOM 3588 C CA . SER B 1 99 ? -11.953 -6.672 -15.766 1 98.62 99 SER B CA 1
ATOM 3589 C C . SER B 1 99 ? -12.391 -8.031 -16.297 1 98.62 99 SER B C 1
ATOM 3591 O O . SER B 1 99 ? -13.531 -8.445 -16.094 1 98.62 99 SER B O 1
ATOM 3593 N N . VAL B 1 100 ? -11.453 -8.695 -17 1 98.81 100 VAL B N 1
ATOM 3594 C CA . VAL B 1 100 ? -11.742 -10.016 -17.562 1 98.81 100 VAL B CA 1
ATOM 3595 C C . VAL B 1 100 ? -10.672 -11.008 -17.109 1 98.81 100 VAL B C 1
ATOM 3597 O O . VAL B 1 100 ? -9.484 -10.703 -17.141 1 98.81 100 VAL B O 1
ATOM 3600 N N . PHE B 1 101 ? -11.023 -12.141 -16.641 1 98.44 101 PHE B N 1
ATOM 3601 C CA . PHE B 1 101 ? -10.07 -13.188 -16.297 1 98.44 101 PHE B CA 1
ATOM 3602 C C . PHE B 1 101 ? -10.672 -14.57 -16.5 1 98.44 101 PHE B C 1
ATOM 3604 O O . PHE B 1 101 ? -11.867 -14.695 -16.781 1 98.44 101 PHE B O 1
ATOM 3611 N N . PHE B 1 102 ? -9.883 -15.688 -16.453 1 98.56 102 PHE B N 1
ATOM 3612 C CA . PHE B 1 102 ? -10.234 -17.016 -16.953 1 98.56 102 PHE B CA 1
ATOM 3613 C C . PHE B 1 102 ? -10.047 -18.078 -15.883 1 98.56 102 PHE B C 1
ATOM 3615 O O . PHE B 1 102 ? -9 -18.719 -15.828 1 98.56 102 PHE B O 1
ATOM 3622 N N . PRO B 1 103 ? -11.055 -18.391 -15.094 1 97.88 103 PRO B N 1
ATOM 3623 C CA . PRO B 1 103 ? -10.898 -19.422 -14.07 1 97.88 103 PRO B CA 1
ATOM 3624 C C . PRO B 1 103 ? -10.75 -20.828 -14.664 1 97.88 103 PRO B C 1
ATOM 3626 O O . PRO B 1 103 ? -11.266 -21.094 -15.75 1 97.88 103 PRO B O 1
ATOM 3629 N N . PRO B 1 104 ? -10.086 -21.781 -13.906 1 97.75 104 PRO B N 1
ATOM 3630 C CA . PRO B 1 104 ? -9.383 -21.469 -12.664 1 97.75 104 PRO B CA 1
ATOM 3631 C C . PRO B 1 104 ? -8.211 -20.516 -12.867 1 97.75 104 PRO B C 1
ATOM 3633 O O . PRO B 1 104 ? -7.449 -20.672 -13.828 1 97.75 104 PRO B O 1
ATOM 3636 N N . THR B 1 105 ? -8.109 -19.5 -12.086 1 98.06 105 THR B N 1
ATOM 3637 C CA . THR B 1 105 ? -7.055 -18.5 -12.133 1 98.06 105 THR B CA 1
ATOM 3638 C C . THR B 1 105 ? -6.809 -17.906 -10.75 1 98.06 105 THR B C 1
ATOM 3640 O O . THR B 1 105 ? -7.297 -18.438 -9.75 1 98.06 105 THR B O 1
ATOM 3643 N N . TYR B 1 106 ? -5.988 -16.953 -10.688 1 97.69 106 TYR B N 1
ATOM 3644 C CA . TYR B 1 106 ? -5.66 -16.312 -9.422 1 97.69 106 TYR B CA 1
ATOM 3645 C C . TYR B 1 106 ? -6.914 -15.781 -8.742 1 97.69 106 TYR B C 1
ATOM 3647 O O . TYR B 1 106 ? -7.598 -14.906 -9.281 1 97.69 106 TYR B O 1
ATOM 3655 N N . SER B 1 107 ? -7.223 -16.172 -7.527 1 95.31 107 SER B N 1
ATOM 3656 C CA . SER B 1 107 ? -8.477 -15.922 -6.824 1 95.31 107 SER B CA 1
ATOM 3657 C C . SER B 1 107 ? -8.641 -14.438 -6.504 1 95.31 107 SER B C 1
ATOM 3659 O O . SER B 1 107 ? -9.766 -13.93 -6.445 1 95.31 107 SER B O 1
ATOM 3661 N N . CYS B 1 108 ? -7.531 -13.742 -6.371 1 95.94 108 CYS B N 1
ATOM 3662 C CA . CYS B 1 108 ? -7.602 -12.352 -5.926 1 95.94 108 CYS B CA 1
ATOM 3663 C C . CYS B 1 108 ? -8.156 -11.453 -7.027 1 95.94 108 CYS B C 1
ATOM 3665 O O . CYS B 1 108 ? -8.625 -10.352 -6.758 1 95.94 108 CYS B O 1
ATOM 3667 N N . TYR B 1 109 ? -8.133 -11.875 -8.297 1 97.81 109 TYR B N 1
ATOM 3668 C CA . TYR B 1 109 ? -8.75 -11.07 -9.344 1 97.81 109 TYR B CA 1
ATOM 3669 C C . TYR B 1 109 ? -10.219 -10.812 -9.031 1 97.81 109 TYR B C 1
ATOM 3671 O O . TYR B 1 109 ? -10.672 -9.664 -9.031 1 97.81 109 TYR B O 1
ATOM 3679 N N . ARG B 1 110 ? -10.914 -11.891 -8.734 1 97.06 110 ARG B N 1
ATOM 3680 C CA . ARG B 1 110 ? -12.336 -11.758 -8.406 1 97.06 110 ARG B CA 1
ATOM 3681 C C . ARG B 1 110 ? -12.523 -11.031 -7.086 1 97.06 110 ARG B C 1
ATOM 3683 O O . ARG B 1 110 ? -13.414 -10.18 -6.961 1 97.06 110 ARG B O 1
ATOM 3690 N N . ILE B 1 111 ? -11.719 -11.344 -6.137 1 96.69 111 ILE B N 1
ATOM 3691 C CA . ILE B 1 111 ? -11.828 -10.758 -4.805 1 96.69 111 ILE B CA 1
ATOM 3692 C C . ILE B 1 111 ? -11.656 -9.242 -4.891 1 96.69 111 ILE B C 1
ATOM 3694 O O . ILE B 1 111 ? -12.461 -8.492 -4.336 1 96.69 111 ILE B O 1
ATOM 3698 N N . PHE B 1 112 ? -10.633 -8.773 -5.641 1 97.62 112 PHE B N 1
ATOM 3699 C CA . PHE B 1 112 ? -10.367 -7.348 -5.777 1 97.62 112 PHE B CA 1
ATOM 3700 C C . PHE B 1 112 ? -11.477 -6.668 -6.574 1 97.62 112 PHE B C 1
ATOM 3702 O O . PHE B 1 112 ? -11.891 -5.555 -6.242 1 97.62 112 PHE B O 1
ATOM 3709 N N . ALA B 1 113 ? -11.945 -7.305 -7.641 1 97.88 113 ALA B N 1
ATOM 3710 C CA . ALA B 1 113 ? -13.031 -6.727 -8.438 1 97.88 113 ALA B CA 1
ATOM 3711 C C . ALA B 1 113 ? -14.273 -6.488 -7.578 1 97.88 113 ALA B C 1
ATOM 3713 O O . ALA B 1 113 ? -14.867 -5.406 -7.625 1 97.88 113 ALA B O 1
ATOM 3714 N N . LYS B 1 114 ? -14.594 -7.48 -6.75 1 97.44 114 LYS B N 1
ATOM 3715 C CA . LYS B 1 114 ? -15.75 -7.367 -5.867 1 97.44 114 LYS B CA 1
ATOM 3716 C C . LYS B 1 114 ? -15.516 -6.312 -4.789 1 97.44 114 LYS B C 1
ATOM 3718 O O . LYS B 1 114 ? -16.438 -5.566 -4.43 1 97.44 114 LYS B O 1
ATOM 3723 N N . ALA B 1 115 ? -14.344 -6.254 -4.312 1 96.44 115 ALA B N 1
ATOM 3724 C CA . ALA B 1 115 ? -13.984 -5.316 -3.25 1 96.44 115 ALA B CA 1
ATOM 3725 C C . ALA B 1 115 ? -14.203 -3.873 -3.699 1 96.44 115 ALA B C 1
ATOM 3727 O O . ALA B 1 115 ? -14.828 -3.08 -2.984 1 96.44 115 ALA B O 1
ATOM 3728 N N . VAL B 1 116 ? -13.75 -3.537 -4.914 1 95.12 116 VAL B N 1
ATOM 3729 C CA . VAL B 1 116 ? -13.789 -2.146 -5.359 1 95.12 116 VAL B CA 1
ATOM 3730 C C . VAL B 1 116 ? -15.086 -1.886 -6.125 1 95.12 116 VAL B C 1
ATOM 3732 O O . VAL B 1 116 ? -15.328 -0.767 -6.582 1 95.12 116 VAL B O 1
ATOM 3735 N N . GLY B 1 117 ? -15.883 -2.896 -6.359 1 94.62 117 GLY B N 1
ATOM 3736 C CA . GLY B 1 117 ? -17.141 -2.752 -7.074 1 94.62 117 GLY B CA 1
ATOM 3737 C C . GLY B 1 117 ? -16.953 -2.629 -8.578 1 94.62 117 GLY B C 1
ATOM 3738 O O . GLY B 1 117 ? -17.797 -2.027 -9.258 1 94.62 117 GLY B O 1
ATOM 3739 N N . ALA B 1 118 ? -15.883 -3.15 -9.062 1 94.75 118 ALA B N 1
ATOM 3740 C CA . ALA B 1 118 ? -15.609 -3.105 -10.492 1 94.75 118 ALA B CA 1
ATOM 3741 C C . ALA B 1 118 ? -16.438 -4.145 -11.242 1 94.75 118 ALA B C 1
ATOM 3743 O O . ALA B 1 118 ? -16.688 -5.234 -10.727 1 94.75 118 ALA B O 1
ATOM 3744 N N . LYS B 1 119 ? -16.922 -3.797 -12.477 1 97.19 119 LYS B N 1
ATOM 3745 C CA . LYS B 1 119 ? -17.484 -4.801 -13.375 1 97.19 119 LYS B CA 1
ATOM 3746 C C . LYS B 1 119 ? -16.438 -5.828 -13.781 1 97.19 119 LYS B C 1
ATOM 3748 O O . LYS B 1 119 ? -15.281 -5.484 -14.016 1 97.19 119 LYS B O 1
ATOM 3753 N N . PHE B 1 120 ? -16.828 -7.074 -13.766 1 98.12 120 PHE B N 1
ATOM 3754 C CA . PHE B 1 120 ? -15.875 -8.086 -14.219 1 98.12 120 PHE B CA 1
ATOM 3755 C C . PHE B 1 120 ? -16.609 -9.219 -14.945 1 98.12 120 PHE B C 1
ATOM 3757 O O . PHE B 1 120 ? -17.812 -9.367 -14.805 1 98.12 120 PHE B O 1
ATOM 3764 N N . LEU B 1 121 ? -15.875 -9.891 -15.828 1 98.31 121 LEU B N 1
ATOM 3765 C CA . LEU B 1 121 ? -16.328 -11.047 -16.594 1 98.31 121 LEU B CA 1
ATOM 3766 C C . LEU B 1 121 ? -15.398 -12.234 -16.391 1 98.31 121 LEU B C 1
ATOM 3768 O O . LEU B 1 121 ? -14.188 -12.117 -16.562 1 98.31 121 LEU B O 1
ATOM 3772 N N . GLU B 1 122 ? -15.953 -13.344 -15.938 1 98.12 122 GLU B N 1
ATOM 3773 C CA . GLU B 1 122 ? -15.227 -14.609 -15.852 1 98.12 122 GLU B CA 1
ATOM 3774 C C . GLU B 1 122 ? -15.586 -15.531 -17.016 1 98.12 122 GLU B C 1
ATOM 3776 O O . GLU B 1 122 ? -16.766 -15.828 -17.234 1 98.12 122 GLU B O 1
ATOM 3781 N N . VAL B 1 123 ? -14.609 -15.883 -17.75 1 98.31 123 VAL B N 1
ATOM 3782 C CA . VAL B 1 123 ? -14.766 -16.844 -18.828 1 98.31 123 VAL B CA 1
ATOM 3783 C C . VAL B 1 123 ? -13.891 -18.078 -18.562 1 98.31 123 VAL B C 1
ATOM 3785 O O . VAL B 1 123 ? -12.68 -18.031 -18.797 1 98.31 123 VAL B O 1
ATOM 3788 N N . PRO B 1 124 ? -14.5 -19.188 -18.188 1 97.94 124 PRO B N 1
ATOM 3789 C CA . PRO B 1 124 ? -13.695 -20.359 -17.828 1 97.94 124 PRO B CA 1
ATOM 3790 C C . PRO B 1 124 ? -12.797 -20.828 -18.953 1 97.94 124 PRO B C 1
ATOM 3792 O O . PRO B 1 124 ? -13.195 -20.797 -20.125 1 97.94 124 PRO B O 1
ATOM 3795 N N . LEU B 1 125 ? -11.633 -21.234 -18.578 1 98.19 125 LEU B N 1
ATOM 3796 C CA . LEU B 1 125 ? -10.727 -21.875 -19.531 1 98.19 125 LEU B CA 1
ATOM 3797 C C . LEU B 1 125 ? -11.398 -23.078 -20.188 1 98.19 125 LEU B C 1
ATOM 3799 O O . LEU B 1 125 ? -12.297 -23.688 -19.594 1 98.19 125 LEU B O 1
ATOM 3803 N N . THR B 1 126 ? -10.914 -23.469 -21.391 1 97.62 126 THR B N 1
ATOM 3804 C CA . THR B 1 126 ? -11.367 -24.703 -22.031 1 97.62 126 THR B CA 1
ATOM 3805 C C . THR B 1 126 ? -10.898 -25.922 -21.25 1 97.62 126 THR B C 1
ATOM 3807 O O . THR B 1 126 ? -10.078 -25.812 -20.328 1 97.62 126 THR B O 1
ATOM 3810 N N . LYS B 1 127 ? -11.375 -27.047 -21.625 1 95.06 127 LYS B N 1
ATOM 3811 C CA . LYS B 1 127 ? -11.016 -28.297 -20.953 1 95.06 127 LYS B CA 1
ATOM 3812 C C . LYS B 1 127 ? -9.508 -28.547 -21.047 1 95.06 127 LYS B C 1
ATOM 3814 O O . LYS B 1 127 ? -8.93 -29.172 -20.141 1 95.06 127 LYS B O 1
ATOM 3819 N N . ASP B 1 128 ? -8.945 -28.031 -22.094 1 95.94 128 ASP B N 1
ATOM 3820 C CA . ASP B 1 128 ? -7.512 -28.219 -22.281 1 95.94 128 ASP B CA 1
ATOM 3821 C C . ASP B 1 128 ? -6.719 -27.062 -21.688 1 95.94 128 ASP B C 1
ATOM 3823 O O . ASP B 1 128 ? -5.547 -26.875 -22.031 1 95.94 128 ASP B O 1
ATOM 3827 N N . LEU B 1 129 ? -7.336 -26.219 -20.906 1 97.38 129 LEU B N 1
ATOM 3828 C CA . LEU B 1 129 ? -6.727 -25.125 -20.156 1 97.38 129 LEU B CA 1
ATOM 3829 C C . LEU B 1 129 ? -6.195 -24.047 -21.109 1 97.38 129 LEU B C 1
ATOM 3831 O O . LEU B 1 129 ? -5.09 -23.547 -20.922 1 97.38 129 LEU B O 1
ATOM 3835 N N . ARG B 1 130 ? -7 -23.797 -22.125 1 97.81 130 ARG B N 1
ATOM 3836 C CA . ARG B 1 130 ? -6.688 -22.719 -23.062 1 97.81 130 ARG B CA 1
ATOM 3837 C C . ARG B 1 130 ? -7.664 -21.547 -22.906 1 97.81 130 ARG B C 1
ATOM 3839 O O . ARG B 1 130 ? -8.758 -21.719 -22.359 1 97.81 130 ARG B O 1
ATOM 3846 N N . ILE B 1 131 ? -7.203 -20.391 -23.359 1 98.19 131 ILE B N 1
ATOM 3847 C CA . ILE B 1 131 ? -8.07 -19.219 -23.297 1 98.19 131 ILE B CA 1
ATOM 3848 C C . ILE B 1 131 ? -9.133 -19.312 -24.391 1 98.19 131 ILE B C 1
ATOM 3850 O O . ILE B 1 131 ? -8.812 -19.422 -25.578 1 98.19 131 ILE B O 1
ATOM 3854 N N . PRO B 1 132 ? -10.383 -19.281 -24.031 1 97.69 132 PRO B N 1
ATOM 3855 C CA . PRO B 1 132 ? -11.438 -19.344 -25.047 1 97.69 132 PRO B CA 1
ATOM 3856 C C . PRO B 1 132 ? -11.586 -18.031 -25.812 1 97.69 132 PRO B C 1
ATOM 3858 O O . PRO B 1 132 ? -10.914 -17.047 -25.5 1 97.69 132 PRO B O 1
ATOM 3861 N N . GLU B 1 133 ? -12.43 -18.125 -26.859 1 95.62 133 GLU B N 1
ATOM 3862 C CA . GLU B 1 133 ? -12.82 -16.891 -27.516 1 95.62 133 GLU B CA 1
ATOM 3863 C C . GLU B 1 133 ? -13.617 -15.992 -26.562 1 95.62 133 GLU B C 1
ATOM 3865 O O . GLU B 1 133 ? -14.469 -16.484 -25.812 1 95.62 133 GLU B O 1
ATOM 3870 N N . VAL B 1 134 ? -13.188 -14.766 -26.5 1 96.06 134 VAL B N 1
ATOM 3871 C CA . VAL B 1 134 ? -13.852 -13.828 -25.609 1 96.06 134 VAL B CA 1
ATOM 3872 C C . VAL B 1 134 ? -14.055 -12.492 -26.297 1 96.06 134 VAL B C 1
ATOM 3874 O O . VAL B 1 134 ? -13.195 -12.047 -27.062 1 96.06 134 VAL B O 1
ATOM 3877 N N . ASN B 1 135 ? -15.211 -11.82 -26.141 1 96.69 135 ASN B N 1
ATOM 3878 C CA . ASN B 1 135 ? -15.508 -10.5 -26.672 1 96.69 135 ASN B CA 1
ATOM 3879 C C . ASN B 1 135 ? -15 -9.391 -25.766 1 96.69 135 ASN B C 1
ATOM 3881 O O . ASN B 1 135 ? -15.633 -9.078 -24.75 1 96.69 135 ASN B O 1
ATOM 3885 N N . VAL B 1 136 ? -13.867 -8.789 -26.141 1 98 136 VAL B N 1
ATOM 3886 C CA . VAL B 1 136 ? -13.242 -7.727 -25.344 1 98 136 VAL B CA 1
ATOM 3887 C C . VAL B 1 136 ? -12.773 -6.602 -26.266 1 98 136 VAL B C 1
ATOM 3889 O O . VAL B 1 136 ? -12.711 -6.781 -27.484 1 98 136 VAL B O 1
ATOM 3892 N N . GLY B 1 137 ? -12.57 -5.387 -25.656 1 97.5 137 GLY B N 1
ATOM 3893 C CA . GLY B 1 137 ? -12.117 -4.211 -26.375 1 97.5 137 GLY B CA 1
ATOM 3894 C C . GLY B 1 137 ? -11.398 -3.203 -25.5 1 97.5 137 GLY B C 1
ATOM 3895 O O . GLY B 1 137 ? -10.938 -3.541 -24.422 1 97.5 137 GLY B O 1
ATOM 3896 N N . GLU B 1 138 ? -11.266 -1.985 -25.938 1 96.38 138 GLU B N 1
ATOM 3897 C CA . GLU B 1 138 ? -10.414 -0.946 -25.359 1 96.38 138 GLU B CA 1
ATOM 3898 C C . GLU B 1 138 ? -10.812 -0.644 -23.922 1 96.38 138 GLU B C 1
ATOM 3900 O O . GLU B 1 138 ? -9.969 -0.252 -23.109 1 96.38 138 GLU B O 1
ATOM 3905 N N . GLY B 1 139 ? -11.938 -0.873 -23.547 1 97.62 139 GLY B N 1
ATOM 3906 C CA . GLY B 1 139 ? -12.406 -0.572 -22.203 1 97.62 139 GLY B CA 1
ATOM 3907 C C . GLY B 1 139 ? -12.133 -1.69 -21.203 1 97.62 139 GLY B C 1
ATOM 3908 O O . GLY B 1 139 ? -12.273 -1.505 -20 1 97.62 139 GLY B O 1
ATOM 3909 N N . ASP B 1 140 ? -11.57 -2.811 -21.734 1 98.56 140 ASP B N 1
ATOM 3910 C CA . ASP B 1 140 ? -11.398 -4 -20.906 1 98.56 140 ASP B CA 1
ATOM 3911 C C . ASP B 1 140 ? -9.938 -4.199 -20.531 1 98.56 140 ASP B C 1
ATOM 3913 O O . ASP B 1 140 ? -9.039 -3.896 -21.328 1 98.56 140 ASP B O 1
ATOM 3917 N N . VAL B 1 141 ? -9.68 -4.602 -19.312 1 98.81 141 VAL B N 1
ATOM 3918 C CA . VAL B 1 141 ? -8.383 -5.141 -18.922 1 98.81 141 VAL B CA 1
ATOM 3919 C C . VAL B 1 141 ? -8.5 -6.648 -18.688 1 98.81 141 VAL B C 1
ATOM 3921 O O . VAL B 1 141 ? -9.352 -7.102 -17.922 1 98.81 141 VAL B O 1
ATOM 3924 N N . VAL B 1 142 ? -7.703 -7.387 -19.391 1 98.88 142 VAL B N 1
ATOM 3925 C CA . VAL B 1 142 ? -7.703 -8.844 -19.328 1 98.88 142 VAL B CA 1
ATOM 3926 C C . VAL B 1 142 ? -6.5 -9.32 -18.516 1 98.88 142 VAL B C 1
ATOM 3928 O O . VAL B 1 142 ? -5.352 -9.117 -18.906 1 98.88 142 VAL B O 1
ATOM 3931 N N . PHE B 1 143 ? -6.754 -9.969 -17.359 1 98.88 143 PHE B N 1
ATOM 3932 C CA . PHE B 1 143 ? -5.699 -10.484 -16.5 1 98.88 143 PHE B CA 1
ATOM 3933 C C . PHE B 1 143 ? -5.336 -11.914 -16.891 1 98.88 143 PHE B C 1
ATOM 3935 O O . PHE B 1 143 ? -6.199 -12.797 -16.906 1 98.88 143 PHE B O 1
ATOM 3942 N N . ILE B 1 144 ? -4.07 -12.133 -17.141 1 98.69 144 ILE B N 1
ATOM 3943 C CA . ILE B 1 144 ? -3.574 -13.445 -17.547 1 98.69 144 ILE B CA 1
ATOM 3944 C C . ILE B 1 144 ? -2.305 -13.781 -16.766 1 98.69 144 ILE B C 1
ATOM 3946 O O . ILE B 1 144 ? -1.207 -13.367 -17.156 1 98.69 144 ILE B O 1
ATOM 3950 N N . PRO B 1 145 ? -2.436 -14.516 -15.711 1 98.62 145 PRO B N 1
ATOM 3951 C CA . PRO B 1 145 ? -1.218 -15.031 -15.078 1 98.62 145 PRO B CA 1
ATOM 3952 C C . PRO B 1 145 ? -0.498 -16.062 -15.938 1 98.62 145 PRO B C 1
ATOM 3954 O O . PRO B 1 145 ? -1.127 -17 -16.438 1 98.62 145 PRO B O 1
ATOM 3957 N N . ASN B 1 146 ? 0.731 -15.914 -16.094 1 98.31 146 ASN B N 1
ATOM 3958 C CA . ASN B 1 146 ? 1.536 -16.797 -16.938 1 98.31 146 ASN B CA 1
ATOM 3959 C C . ASN B 1 146 ? 2.934 -17 -16.359 1 98.31 146 ASN B C 1
ATOM 3961 O O . ASN B 1 146 ? 3.84 -16.219 -16.625 1 98.31 146 ASN B O 1
ATOM 3965 N N . PRO B 1 147 ? 3.211 -18.156 -15.656 1 98.44 147 PRO B N 1
ATOM 3966 C CA . PRO B 1 147 ? 2.385 -19.344 -15.469 1 98.44 147 PRO B CA 1
ATOM 3967 C C . PRO B 1 147 ? 1.085 -19.062 -14.727 1 98.44 147 PRO B C 1
ATOM 3969 O O . PRO B 1 147 ? 1.053 -18.188 -13.852 1 98.44 147 PRO B O 1
ATOM 3972 N N . ASN B 1 148 ? 0.054 -19.812 -15.109 1 98.62 148 ASN B N 1
ATOM 3973 C CA . ASN B 1 148 ? -1.272 -19.578 -14.547 1 98.62 148 ASN B CA 1
ATOM 3974 C C . ASN B 1 148 ? -1.368 -20.078 -13.109 1 98.62 148 ASN B C 1
ATOM 3976 O O . ASN B 1 148 ? -1.022 -21.234 -12.828 1 98.62 148 ASN B O 1
ATOM 3980 N N . ASN B 1 149 ? -1.701 -19.281 -12.18 1 98.31 149 ASN B N 1
ATOM 3981 C CA . ASN B 1 149 ? -2.117 -19.672 -10.836 1 98.31 149 ASN B CA 1
ATOM 3982 C C . ASN B 1 149 ? -3.609 -20 -10.781 1 98.31 149 ASN B C 1
ATOM 3984 O O . ASN B 1 149 ? -4.441 -19.125 -11.047 1 98.31 149 ASN B O 1
ATOM 3988 N N . PRO B 1 150 ? -3.973 -21.219 -10.531 1 98.19 150 PRO B N 1
ATOM 3989 C CA . PRO B 1 150 ? -3.27 -22.203 -9.695 1 98.19 150 PRO B CA 1
ATOM 3990 C C . PRO B 1 150 ? -2.719 -23.375 -10.508 1 98.19 150 PRO B C 1
ATOM 3992 O O . PRO B 1 150 ? -2.059 -24.25 -9.953 1 98.19 150 PRO B O 1
ATOM 3995 N N . THR B 1 151 ? -2.947 -23.375 -11.805 1 98.38 151 THR B N 1
ATOM 3996 C CA . THR B 1 151 ? -2.707 -24.594 -12.555 1 98.38 151 THR B CA 1
ATOM 3997 C C . THR B 1 151 ? -1.247 -24.688 -12.992 1 98.38 151 THR B C 1
ATOM 3999 O O . THR B 1 151 ? -0.773 -25.766 -13.367 1 98.38 151 THR B O 1
ATOM 4002 N N . GLY B 1 152 ? -0.62 -23.594 -13.039 1 98.5 152 GLY B N 1
ATOM 4003 C CA . GLY B 1 152 ? 0.812 -23.547 -13.289 1 98.5 152 GLY B CA 1
ATOM 4004 C C . GLY B 1 152 ? 1.166 -23.688 -14.758 1 98.5 152 GLY B C 1
ATOM 4005 O O . GLY B 1 152 ? 2.324 -23.5 -15.141 1 98.5 152 GLY B O 1
ATOM 4006 N N . HIS B 1 153 ? 0.202 -24.031 -15.609 1 98 153 HIS B N 1
ATOM 4007 C CA . HIS B 1 153 ? 0.496 -24.172 -17.031 1 98 153 HIS B CA 1
ATOM 4008 C C . HIS B 1 153 ? 0.761 -22.812 -17.672 1 98 153 HIS B C 1
ATOM 4010 O O . HIS B 1 153 ? 0.458 -21.766 -17.062 1 98 153 HIS B O 1
ATOM 4016 N N . VAL B 1 154 ? 1.354 -22.781 -18.844 1 97.81 154 VAL B N 1
ATOM 4017 C CA . VAL B 1 154 ? 1.701 -21.562 -19.547 1 97.81 154 VAL B CA 1
ATOM 4018 C C . VAL B 1 154 ? 0.791 -21.391 -20.766 1 97.81 154 VAL B C 1
ATOM 4020 O O . VAL B 1 154 ? 0.479 -22.375 -21.453 1 97.81 154 VAL B O 1
ATOM 4023 N N . PHE B 1 155 ? 0.305 -20.203 -20.969 1 97.88 155 PHE B N 1
ATOM 4024 C CA . PHE B 1 155 ? -0.431 -19.875 -22.172 1 97.88 155 PHE B CA 1
ATOM 4025 C C . PHE B 1 155 ? 0.526 -19.562 -23.312 1 97.88 155 PHE B C 1
ATOM 4027 O O . PHE B 1 155 ? 1.571 -18.938 -23.109 1 97.88 155 PHE B O 1
ATOM 4034 N N . GLU B 1 156 ? 0.12 -19.984 -24.484 1 95.19 156 GLU B N 1
ATOM 4035 C CA . GLU B 1 156 ? 0.954 -19.766 -25.656 1 95.19 156 GLU B CA 1
ATOM 4036 C C . GLU B 1 156 ? 0.959 -18.281 -26.047 1 95.19 156 GLU B C 1
ATOM 4038 O O . GLU B 1 156 ? -0.001 -17.562 -25.781 1 95.19 156 GLU B O 1
ATOM 4043 N N . ARG B 1 157 ? 2.02 -17.891 -26.672 1 96.5 157 ARG B N 1
ATOM 4044 C CA . ARG B 1 157 ? 2.164 -16.5 -27.141 1 96.5 157 ARG B CA 1
ATOM 4045 C C . ARG B 1 157 ? 0.986 -16.094 -28.016 1 96.5 157 ARG B C 1
ATOM 4047 O O . ARG B 1 157 ? 0.479 -14.977 -27.891 1 96.5 157 ARG B O 1
ATOM 4054 N N . GLU B 1 158 ? 0.572 -16.984 -28.844 1 96.5 158 GLU B N 1
ATOM 4055 C CA . GLU B 1 158 ? -0.506 -16.703 -29.781 1 96.5 158 GLU B CA 1
ATOM 4056 C C . GLU B 1 158 ? -1.811 -16.406 -29.047 1 96.5 158 GLU B C 1
ATOM 4058 O O . GLU B 1 158 ? -2.613 -15.586 -29.5 1 96.5 158 GLU B O 1
ATOM 4063 N N . GLU B 1 159 ? -2.033 -17.062 -27.953 1 97.12 159 GLU B N 1
ATOM 4064 C CA . GLU B 1 159 ? -3.234 -16.828 -27.156 1 97.12 159 GLU B CA 1
ATOM 4065 C C . GLU B 1 159 ? -3.268 -15.398 -26.609 1 97.12 159 GLU B C 1
ATOM 4067 O O . GLU B 1 159 ? -4.305 -14.734 -26.641 1 97.12 159 GLU B O 1
ATOM 4072 N N . ILE B 1 160 ? -2.125 -14.961 -26.203 1 97.5 160 ILE B N 1
ATOM 4073 C CA . ILE B 1 160 ? -2.01 -13.625 -25.625 1 97.5 160 ILE B CA 1
ATOM 4074 C C . ILE B 1 160 ? -2.117 -12.578 -26.734 1 97.5 160 ILE B C 1
ATOM 4076 O O . ILE B 1 160 ? -2.824 -11.578 -26.578 1 97.5 160 ILE B O 1
ATOM 4080 N N . GLU B 1 161 ? -1.449 -12.828 -27.812 1 97.56 161 GLU B N 1
ATOM 4081 C CA . GLU B 1 161 ? -1.452 -11.898 -28.938 1 97.56 161 GLU B CA 1
ATOM 4082 C C . GLU B 1 161 ? -2.861 -11.703 -29.5 1 97.56 161 GLU B C 1
ATOM 4084 O O . GLU B 1 161 ? -3.23 -10.602 -29.891 1 97.56 161 GLU B O 1
ATOM 4089 N N . ARG B 1 162 ? -3.584 -12.773 -29.547 1 97.81 162 ARG B N 1
ATOM 4090 C CA . ARG B 1 162 ? -4.961 -12.711 -30.031 1 97.81 162 ARG B CA 1
ATOM 4091 C C . ARG B 1 162 ? -5.777 -11.711 -29.219 1 97.81 162 ARG B C 1
ATOM 4093 O O . ARG B 1 162 ? -6.582 -10.961 -29.766 1 97.81 162 ARG B O 1
ATOM 4100 N N . ILE B 1 163 ? -5.621 -11.68 -27.953 1 98.38 163 ILE B N 1
ATOM 4101 C CA . ILE B 1 163 ? -6.355 -10.766 -27.078 1 98.38 163 ILE B CA 1
ATOM 4102 C C . ILE B 1 163 ? -5.848 -9.336 -27.281 1 98.38 163 ILE B C 1
ATOM 4104 O O . ILE B 1 163 ? -6.637 -8.398 -27.359 1 98.38 163 ILE B O 1
ATOM 4108 N N . LEU B 1 164 ? -4.508 -9.211 -27.406 1 98.38 164 LEU B N 1
ATOM 4109 C CA . LEU B 1 164 ? -3.906 -7.898 -27.625 1 98.38 164 LEU B CA 1
ATOM 4110 C C . LEU B 1 164 ? -4.449 -7.258 -28.891 1 98.38 164 LEU B C 1
ATOM 4112 O O . LEU B 1 164 ? -4.684 -6.047 -28.922 1 98.38 164 LEU B O 1
ATOM 4116 N N . LYS B 1 165 ? -4.711 -8.023 -29.875 1 98.06 165 LYS B N 1
ATOM 4117 C CA . LYS B 1 165 ? -5.145 -7.543 -31.188 1 98.06 165 LYS B CA 1
ATOM 4118 C C . LYS B 1 165 ? -6.578 -7.02 -31.141 1 98.06 165 LYS B C 1
ATOM 4120 O O . LYS B 1 165 ? -7.004 -6.277 -32.031 1 98.06 165 LYS B O 1
ATOM 4125 N N . THR B 1 166 ? -7.348 -7.324 -30.109 1 98.06 166 THR B N 1
ATOM 4126 C CA . THR B 1 166 ? -8.719 -6.848 -29.969 1 98.06 166 THR B CA 1
ATOM 4127 C C . THR B 1 166 ? -8.742 -5.395 -29.5 1 98.06 166 THR B C 1
ATOM 4129 O O . THR B 1 166 ? -9.781 -4.734 -29.562 1 98.06 166 THR B O 1
ATOM 4132 N N . GLY B 1 167 ? -7.59 -4.93 -28.969 1 97.75 167 GLY B N 1
ATOM 4133 C CA . GLY B 1 167 ? -7.531 -3.594 -28.406 1 97.75 167 GLY B CA 1
ATOM 4134 C C . GLY B 1 167 ? -7.703 -3.576 -26.891 1 97.75 167 GLY B C 1
ATOM 4135 O O . GLY B 1 167 ? -7.438 -2.561 -26.25 1 97.75 167 GLY B O 1
ATOM 4136 N N . ALA B 1 168 ? -8.07 -4.703 -26.312 1 98.5 168 ALA B N 1
ATOM 4137 C CA . ALA B 1 168 ? -8.148 -4.805 -24.859 1 98.5 168 ALA B CA 1
ATOM 4138 C C . ALA B 1 168 ? -6.762 -4.699 -24.219 1 98.5 168 ALA B C 1
ATOM 4140 O O . ALA B 1 168 ? -5.758 -5.039 -24.859 1 98.5 168 ALA B O 1
ATOM 4141 N N . PHE B 1 169 ? -6.742 -4.109 -23.078 1 98.69 169 PHE B N 1
ATOM 4142 C CA . PHE B 1 169 ? -5.492 -4.07 -22.328 1 98.69 169 PHE B CA 1
ATOM 4143 C C . PHE B 1 169 ? -5.211 -5.418 -21.688 1 98.69 169 PHE B C 1
ATOM 4145 O O . PHE B 1 169 ? -6.113 -6.051 -21.141 1 98.69 169 PHE B O 1
ATOM 4152 N N . VAL B 1 170 ? -4.008 -5.93 -21.844 1 98.81 170 VAL B N 1
ATOM 4153 C CA . VAL B 1 170 ? -3.641 -7.207 -21.234 1 98.81 170 VAL B CA 1
ATOM 4154 C C . VAL B 1 170 ? -2.699 -6.969 -20.062 1 98.81 170 VAL B C 1
ATOM 4156 O O . VAL B 1 170 ? -1.659 -6.324 -20.203 1 98.81 170 VAL B O 1
ATOM 4159 N N . ALA B 1 171 ? -3.066 -7.367 -18.906 1 98.88 171 ALA B N 1
ATOM 4160 C CA . ALA B 1 171 ? -2.186 -7.477 -17.75 1 98.88 171 ALA B CA 1
ATOM 4161 C C . ALA B 1 171 ? -1.585 -8.875 -17.641 1 98.88 171 ALA B C 1
ATOM 4163 O O . ALA B 1 171 ? -2.232 -9.805 -17.141 1 98.88 171 ALA B O 1
ATOM 4164 N N . LEU B 1 172 ? -0.448 -9 -18.141 1 98.75 172 LEU B N 1
ATOM 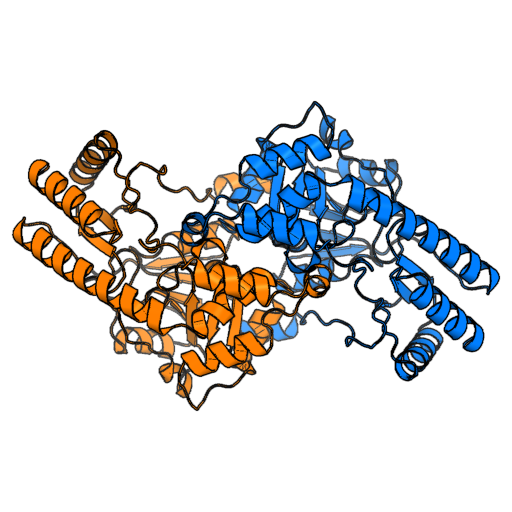4165 C CA . LEU B 1 172 ? 0.264 -10.273 -18.078 1 98.75 172 LEU B CA 1
ATOM 4166 C C . LEU B 1 172 ? 0.992 -10.43 -16.75 1 98.75 172 LEU B C 1
ATOM 4168 O O . LEU B 1 172 ? 2.031 -9.805 -16.531 1 98.75 172 LEU B O 1
ATOM 4172 N N . ASP B 1 173 ? 0.453 -11.258 -15.883 1 98.69 173 ASP B N 1
ATOM 4173 C CA . ASP B 1 173 ? 0.976 -11.477 -14.531 1 98.69 173 ASP B CA 1
ATOM 4174 C C . ASP B 1 173 ? 2.074 -12.539 -14.531 1 98.69 173 ASP B C 1
ATOM 4176 O O . ASP B 1 173 ? 1.788 -13.734 -14.586 1 98.69 173 ASP B O 1
ATOM 4180 N N . GLU B 1 174 ? 3.295 -12.078 -14.359 1 98.69 174 GLU B N 1
ATOM 4181 C CA . GLU B 1 174 ? 4.461 -12.953 -14.406 1 98.69 174 GLU B CA 1
ATOM 4182 C C . GLU B 1 174 ? 5.07 -13.141 -13.016 1 98.69 174 GLU B C 1
ATOM 4184 O O . GLU B 1 174 ? 6.293 -13.117 -12.859 1 98.69 174 GLU B O 1
ATOM 4189 N N . ALA B 1 175 ? 4.184 -13.32 -12.016 1 98.62 175 ALA B N 1
ATOM 4190 C CA . ALA B 1 175 ? 4.613 -13.508 -10.633 1 98.62 175 ALA B CA 1
ATOM 4191 C C . ALA B 1 175 ? 5.57 -14.688 -10.508 1 98.62 175 ALA B C 1
ATOM 4193 O O . ALA B 1 175 ? 6.406 -14.727 -9.602 1 98.62 175 ALA B O 1
ATOM 4194 N N . TYR B 1 176 ? 5.5 -15.633 -11.477 1 98.69 176 TYR B N 1
ATOM 4195 C CA . TYR B 1 176 ? 6.277 -16.859 -11.367 1 98.69 176 TYR B CA 1
ATOM 4196 C C . TYR B 1 176 ? 7.301 -16.969 -12.484 1 98.69 176 TYR B C 1
ATOM 4198 O O . TYR B 1 176 ? 7.754 -18.062 -12.82 1 98.69 176 TYR B O 1
ATOM 4206 N N . TYR B 1 177 ? 7.688 -15.805 -13.008 1 97.5 177 TYR B N 1
ATOM 4207 C CA . TYR B 1 177 ? 8.602 -15.719 -14.148 1 97.5 177 TYR B CA 1
ATOM 4208 C C . TYR B 1 177 ? 9.898 -16.469 -13.859 1 97.5 177 TYR B C 1
ATOM 4210 O O . TYR B 1 177 ? 10.398 -17.203 -14.703 1 97.5 177 TYR B O 1
ATOM 4218 N N . GLU B 1 178 ? 10.438 -16.344 -12.695 1 98.56 178 GLU B N 1
ATOM 4219 C CA . GLU B 1 178 ? 11.758 -16.859 -12.375 1 98.56 178 GLU B CA 1
ATOM 4220 C C . GLU B 1 178 ? 11.773 -18.391 -12.422 1 98.56 178 GLU B C 1
ATOM 4222 O O . GLU B 1 178 ? 12.812 -19 -12.688 1 98.56 178 GLU B O 1
ATOM 4227 N N . PHE B 1 179 ? 10.625 -18.984 -12.227 1 98.69 179 PHE B N 1
ATOM 4228 C CA . PHE B 1 179 ? 10.531 -20.438 -12.18 1 98.69 179 PHE B CA 1
ATOM 4229 C C . PHE B 1 179 ? 10.328 -21 -13.578 1 98.69 179 PHE B C 1
ATOM 4231 O O . PHE B 1 179 ? 10.57 -22.188 -13.812 1 98.69 179 PHE B O 1
ATOM 4238 N N . HIS B 1 180 ? 9.75 -20.188 -14.438 1 97.06 180 HIS B N 1
ATOM 4239 C CA . HIS B 1 180 ? 9.438 -20.562 -15.82 1 97.06 180 HIS B CA 1
ATOM 4240 C C . HIS B 1 180 ? 10.562 -20.141 -16.766 1 97.06 180 HIS B C 1
ATOM 4242 O O . HIS B 1 180 ? 10.898 -20.875 -17.688 1 97.06 180 HIS B O 1
ATOM 4248 N N . GLY B 1 181 ? 11.055 -18.938 -16.656 1 94.81 181 GLY B N 1
ATOM 4249 C CA . GLY B 1 181 ? 12.219 -18.469 -17.375 1 94.81 181 GLY B CA 1
ATOM 4250 C C . GLY B 1 181 ? 11.875 -17.766 -18.672 1 94.81 181 GLY B C 1
ATOM 4251 O O . GLY B 1 181 ? 12.75 -17.25 -19.359 1 94.81 181 GLY B O 1
ATOM 4252 N N . GLU B 1 182 ? 10.617 -17.734 -19 1 94.31 182 GLU B N 1
ATOM 4253 C CA . GLU B 1 182 ? 10.211 -17.047 -20.234 1 94.31 182 GLU B CA 1
ATOM 4254 C C . GLU B 1 182 ? 9.25 -15.898 -19.922 1 94.31 182 GLU B C 1
ATOM 4256 O O . GLU B 1 182 ? 8.336 -16.047 -19.109 1 94.31 182 GLU B O 1
ATOM 4261 N N . SER B 1 183 ? 9.586 -14.773 -20.531 1 94.94 183 SER B N 1
ATOM 4262 C CA . SER B 1 183 ? 8.75 -13.586 -20.391 1 94.94 183 SER B CA 1
ATOM 4263 C C . SER B 1 183 ? 8.258 -13.086 -21.75 1 94.94 183 SER B C 1
ATOM 4265 O O . SER B 1 183 ? 8.859 -13.398 -22.781 1 94.94 183 SER B O 1
ATOM 4267 N N . TYR B 1 184 ? 7.172 -12.398 -21.719 1 94.75 184 TYR B N 1
ATOM 4268 C CA . TYR B 1 184 ? 6.656 -11.828 -22.953 1 94.75 184 TYR B CA 1
ATOM 4269 C C . TYR B 1 184 ? 6.801 -10.305 -22.969 1 94.75 184 TYR B C 1
ATOM 4271 O O . TYR B 1 184 ? 6.012 -9.602 -23.594 1 94.75 184 TYR B O 1
ATOM 4279 N N . VAL B 1 185 ? 7.758 -9.805 -22.25 1 96.5 185 VAL B N 1
ATOM 4280 C CA . VAL B 1 185 ? 8.031 -8.375 -22.141 1 96.5 185 VAL B CA 1
ATOM 4281 C C . VAL B 1 185 ? 8.328 -7.805 -23.531 1 96.5 185 VAL B C 1
ATOM 4283 O O . VAL B 1 185 ? 8.023 -6.645 -23.812 1 96.5 185 VAL B O 1
ATOM 4286 N N . ASP B 1 186 ? 8.852 -8.617 -24.438 1 96.5 186 ASP B N 1
ATOM 4287 C CA . ASP B 1 186 ? 9.219 -8.18 -25.766 1 96.5 186 ASP B CA 1
ATOM 4288 C C . ASP B 1 186 ? 7.988 -7.793 -26.578 1 96.5 186 ASP B C 1
ATOM 4290 O O . ASP B 1 186 ? 8.094 -7.078 -27.578 1 96.5 186 ASP B O 1
ATOM 4294 N N . PHE B 1 187 ? 6.797 -8.281 -26.188 1 97.5 187 PHE B N 1
ATOM 4295 C CA . PHE B 1 187 ? 5.555 -7.883 -26.844 1 97.5 187 PHE B CA 1
ATOM 4296 C C . PHE B 1 187 ? 5.34 -6.375 -26.734 1 97.5 187 PHE B C 1
ATOM 4298 O O . PHE B 1 187 ? 4.602 -5.789 -27.516 1 97.5 187 PHE B O 1
ATOM 4305 N N . LEU B 1 188 ? 6.008 -5.723 -25.797 1 97.81 188 LEU B N 1
ATOM 4306 C CA . LEU B 1 188 ? 5.863 -4.285 -25.594 1 97.81 188 LEU B CA 1
ATOM 4307 C C . LEU B 1 188 ? 6.445 -3.504 -26.766 1 97.81 188 LEU B C 1
ATOM 4309 O O . LEU B 1 188 ? 6.148 -2.318 -26.938 1 97.81 188 LEU B O 1
ATOM 4313 N N . LYS B 1 189 ? 7.281 -4.117 -27.578 1 97.31 189 LYS B N 1
ATOM 4314 C CA . LYS B 1 189 ? 7.812 -3.486 -28.781 1 97.31 189 LYS B CA 1
ATOM 4315 C C . LYS B 1 189 ? 6.715 -3.246 -29.812 1 97.31 189 LYS B C 1
ATOM 4317 O O . LYS B 1 189 ? 6.816 -2.334 -30.641 1 97.31 189 LYS B O 1
ATOM 4322 N N . LYS B 1 190 ? 5.691 -4.09 -29.719 1 97.12 190 LYS B N 1
ATOM 4323 C CA . LYS B 1 190 ? 4.656 -4.082 -30.75 1 97.12 190 LYS B CA 1
ATOM 4324 C C . LYS B 1 190 ? 3.32 -3.609 -30.188 1 97.12 190 LYS B C 1
ATOM 4326 O O . LYS B 1 190 ? 2.506 -3.033 -30.906 1 97.12 190 LYS B O 1
ATOM 4331 N N . TYR B 1 191 ? 3.061 -3.818 -28.922 1 98.06 191 TYR B N 1
ATOM 4332 C CA . TYR B 1 191 ? 1.743 -3.58 -28.344 1 98.06 191 TYR B CA 1
ATOM 4333 C C . TYR B 1 191 ? 1.834 -2.631 -27.156 1 98.06 191 TYR B C 1
ATOM 4335 O O . TYR B 1 191 ? 2.418 -2.975 -26.125 1 98.06 191 TYR B O 1
ATOM 4343 N N . GLU B 1 192 ? 1.133 -1.512 -27.234 1 97.75 192 GLU B N 1
ATOM 4344 C CA . GLU B 1 192 ? 1.125 -0.535 -26.156 1 97.75 192 GLU B CA 1
ATOM 4345 C C . GLU B 1 192 ? 0.086 -0.894 -25.094 1 97.75 192 GLU B C 1
ATOM 4347 O O . GLU B 1 192 ? 0.109 -0.354 -23.984 1 97.75 192 GLU B O 1
ATOM 4352 N N . ASN B 1 193 ? -0.821 -1.782 -25.484 1 98.56 193 ASN B N 1
ATOM 4353 C CA . ASN B 1 193 ? -1.882 -2.184 -24.562 1 98.56 193 ASN B CA 1
ATOM 4354 C C . ASN B 1 193 ? -1.506 -3.441 -23.781 1 98.56 193 ASN B C 1
ATOM 4356 O O . ASN B 1 193 ? -2.322 -4.352 -23.641 1 98.56 193 ASN B O 1
ATOM 4360 N N . LEU B 1 194 ? -0.237 -3.514 -23.312 1 98.69 194 LEU B N 1
ATOM 4361 C CA . LEU B 1 194 ? 0.293 -4.598 -22.5 1 98.69 194 LEU B CA 1
ATOM 4362 C C . LEU B 1 194 ? 0.974 -4.051 -21.25 1 98.69 194 LEU B C 1
ATOM 4364 O O . LEU B 1 194 ? 1.695 -3.055 -21.312 1 98.69 194 LEU B O 1
ATOM 4368 N N . ALA B 1 195 ? 0.726 -4.672 -20.141 1 98.81 195 ALA B N 1
ATOM 4369 C CA . ALA B 1 195 ? 1.52 -4.492 -18.922 1 98.81 195 ALA B CA 1
ATOM 4370 C C . ALA B 1 195 ? 2.012 -5.836 -18.391 1 98.81 195 ALA B C 1
ATOM 4372 O O . ALA B 1 195 ? 1.242 -6.797 -18.312 1 98.81 195 ALA B O 1
ATOM 4373 N N . VAL B 1 196 ? 3.287 -5.895 -18.141 1 98.81 196 VAL B N 1
ATOM 4374 C CA . VAL B 1 196 ? 3.873 -7.062 -17.484 1 98.81 196 VAL B CA 1
ATOM 4375 C C . VAL B 1 196 ? 4.07 -6.781 -16 1 98.81 196 VAL B C 1
ATOM 4377 O O . VAL B 1 196 ? 4.727 -5.805 -15.625 1 98.81 196 VAL B O 1
ATOM 4380 N N . ILE B 1 197 ? 3.484 -7.621 -15.164 1 98.88 197 ILE B N 1
ATOM 4381 C CA . ILE B 1 197 ? 3.52 -7.445 -13.719 1 98.88 197 ILE B CA 1
ATOM 4382 C C . ILE B 1 197 ? 4.402 -8.523 -13.086 1 98.88 197 ILE B C 1
ATOM 4384 O O . ILE B 1 197 ? 4.258 -9.711 -13.391 1 98.88 197 ILE B O 1
ATOM 4388 N N . ARG B 1 198 ? 5.324 -8.133 -12.227 1 98.81 198 ARG B N 1
ATOM 4389 C CA . ARG B 1 198 ? 6.191 -9.062 -11.508 1 98.81 198 ARG B CA 1
ATOM 4390 C C . ARG B 1 198 ? 6.246 -8.727 -10.016 1 98.81 198 ARG B C 1
ATOM 4392 O O . ARG B 1 198 ? 5.652 -7.738 -9.578 1 98.81 198 ARG B O 1
ATOM 4399 N N . THR B 1 199 ? 6.828 -9.625 -9.203 1 98.69 199 THR B N 1
ATOM 4400 C CA . THR B 1 199 ? 6.82 -9.461 -7.754 1 98.69 199 THR B CA 1
ATOM 4401 C C . THR B 1 199 ? 8.133 -9.961 -7.145 1 98.69 199 THR B C 1
ATOM 4403 O O . THR B 1 199 ? 8.859 -10.727 -7.773 1 98.69 199 THR B O 1
ATOM 4406 N N . PHE B 1 200 ? 8.43 -9.484 -6 1 98.88 200 PHE B N 1
ATOM 4407 C CA . PHE B 1 200 ? 9.555 -9.992 -5.223 1 98.88 200 PHE B CA 1
ATOM 4408 C C . PHE B 1 200 ? 9.086 -11.008 -4.188 1 98.88 200 PHE B C 1
ATOM 4410 O O . PHE B 1 200 ? 9.891 -11.516 -3.404 1 98.88 200 PHE B O 1
ATOM 4417 N N . SER B 1 201 ? 7.848 -11.375 -4.191 1 98.62 201 SER B N 1
ATOM 4418 C CA . SER B 1 201 ? 7.223 -12.156 -3.129 1 98.62 201 SER B CA 1
ATOM 4419 C C . SER B 1 201 ? 7.605 -13.633 -3.225 1 98.62 201 SER B C 1
ATOM 4421 O O . SER B 1 201 ? 7.59 -14.344 -2.221 1 98.62 201 SER B O 1
ATOM 4423 N N . LYS B 1 202 ? 7.867 -14.102 -4.473 1 98.75 202 LYS B N 1
ATOM 4424 C CA . LYS B 1 202 ? 8.008 -15.539 -4.699 1 98.75 202 LYS B CA 1
ATOM 4425 C C . LYS B 1 202 ? 9.477 -15.938 -4.777 1 98.75 202 LYS B C 1
ATOM 4427 O O . LYS B 1 202 ? 10.102 -16.234 -3.756 1 98.75 202 LYS B O 1
ATOM 4432 N N . ALA B 1 203 ? 10.117 -15.648 -5.867 1 98.75 203 ALA B N 1
ATOM 4433 C CA . ALA B 1 203 ? 11.492 -16.094 -6.102 1 98.75 203 ALA B CA 1
ATOM 4434 C C . ALA B 1 203 ? 12.461 -15.422 -5.129 1 98.75 203 ALA B C 1
ATOM 4436 O O . ALA B 1 203 ? 13.461 -16.016 -4.723 1 98.75 203 ALA B O 1
ATOM 4437 N N . PHE B 1 204 ? 12.148 -14.195 -4.664 1 98.81 204 PHE B N 1
ATOM 4438 C CA . PHE B 1 204 ? 13.117 -13.398 -3.926 1 98.81 204 PHE B CA 1
ATOM 4439 C C . PHE B 1 204 ? 12.852 -13.469 -2.428 1 98.81 204 PHE B C 1
ATOM 4441 O O . PHE B 1 204 ? 13.523 -12.805 -1.639 1 98.81 204 PHE B O 1
ATOM 4448 N N . SER B 1 205 ? 11.844 -14.211 -1.986 1 98.62 205 SER B N 1
ATOM 4449 C CA . SER B 1 205 ? 11.562 -14.453 -0.577 1 98.62 205 SER B CA 1
ATOM 4450 C C . SER B 1 205 ? 11.234 -13.156 0.157 1 98.62 205 SER B C 1
ATOM 4452 O O . SER B 1 205 ? 11.695 -12.938 1.275 1 98.62 205 SER B O 1
ATOM 4454 N N . LEU B 1 206 ? 10.445 -12.32 -0.485 1 98.81 206 LEU B N 1
ATOM 4455 C CA . LEU B 1 206 ? 10.117 -11.039 0.129 1 98.81 206 LEU B CA 1
ATOM 4456 C C . LEU B 1 206 ? 8.609 -10.805 0.123 1 98.81 206 LEU B C 1
ATOM 4458 O O . LEU B 1 206 ? 8.148 -9.68 -0.087 1 98.81 206 LEU B O 1
ATOM 4462 N N . ALA B 1 207 ? 7.863 -11.906 0.329 1 98.69 207 ALA B N 1
ATOM 4463 C CA . ALA B 1 207 ? 6.41 -11.773 0.354 1 98.69 207 ALA B CA 1
ATOM 4464 C C . ALA B 1 207 ? 5.973 -10.758 1.404 1 98.69 207 ALA B C 1
ATOM 4466 O O . ALA B 1 207 ? 5.027 -9.992 1.185 1 98.69 207 ALA B O 1
ATOM 4467 N N . ALA B 1 208 ? 6.691 -10.641 2.494 1 98.56 208 ALA B N 1
ATOM 4468 C CA . ALA B 1 208 ? 6.301 -9.812 3.627 1 98.56 208 ALA B CA 1
ATOM 4469 C C . ALA B 1 208 ? 6.629 -8.344 3.365 1 98.56 208 ALA B C 1
ATOM 4471 O O . ALA B 1 208 ? 6.152 -7.457 4.082 1 98.56 208 ALA B O 1
ATOM 4472 N N . GLN B 1 209 ? 7.406 -8.023 2.373 1 98.38 209 GLN B N 1
ATOM 4473 C CA . GLN B 1 209 ? 7.875 -6.66 2.15 1 98.38 209 GLN B CA 1
ATOM 4474 C C . GLN B 1 209 ? 6.992 -5.938 1.135 1 98.38 209 GLN B C 1
ATOM 4476 O O . GLN B 1 209 ? 7.082 -4.715 0.985 1 98.38 209 GLN B O 1
ATOM 4481 N N . ARG B 1 210 ? 6.18 -6.684 0.484 1 98.06 210 ARG B N 1
ATOM 4482 C CA . ARG B 1 210 ? 5.176 -6.121 -0.411 1 98.06 210 ARG B CA 1
ATOM 4483 C C . ARG B 1 210 ? 5.816 -5.219 -1.461 1 98.06 210 ARG B C 1
ATOM 4485 O O . ARG B 1 210 ? 5.551 -4.02 -1.502 1 98.06 210 ARG B O 1
ATOM 4492 N N . VAL B 1 211 ? 6.602 -5.77 -2.352 1 98.75 211 VAL B N 1
ATOM 4493 C CA . VAL B 1 211 ? 7.191 -5.027 -3.461 1 98.75 211 VAL B CA 1
ATOM 4494 C C . VAL B 1 211 ? 6.93 -5.762 -4.773 1 98.75 211 VAL B C 1
ATOM 4496 O O . VAL B 1 211 ? 7.277 -6.938 -4.91 1 98.75 211 VAL B O 1
ATOM 4499 N N . GLY B 1 212 ? 6.266 -5.191 -5.656 1 98.81 212 GLY B N 1
ATOM 4500 C CA . GLY B 1 212 ? 6.082 -5.605 -7.039 1 98.81 212 GLY B CA 1
ATOM 4501 C C . GLY B 1 212 ? 6.391 -4.508 -8.039 1 98.81 212 GLY B C 1
ATOM 4502 O O . GLY B 1 212 ? 6.676 -3.373 -7.652 1 98.81 212 GLY B O 1
ATOM 4503 N N . TYR B 1 213 ? 6.43 -4.844 -9.289 1 98.88 213 TYR B N 1
ATOM 4504 C CA . TYR B 1 213 ? 6.668 -3.807 -10.289 1 98.88 213 TYR B CA 1
ATOM 4505 C C . TYR B 1 213 ? 5.93 -4.117 -11.586 1 98.88 213 TYR B C 1
ATOM 4507 O O . TYR B 1 213 ? 5.504 -5.254 -11.805 1 98.88 213 TYR B O 1
ATOM 4515 N N . VAL B 1 214 ? 5.676 -3.111 -12.359 1 98.88 214 VAL B N 1
ATOM 4516 C CA . VAL B 1 214 ? 4.965 -3.203 -13.633 1 98.88 214 VAL B CA 1
ATOM 4517 C C . VAL B 1 214 ? 5.793 -2.549 -14.734 1 98.88 214 VAL B C 1
ATOM 4519 O O . VAL B 1 214 ? 6.434 -1.519 -14.516 1 98.88 214 VAL B O 1
ATOM 4522 N N . VAL B 1 215 ? 5.906 -3.221 -15.82 1 98.88 215 VAL B N 1
ATOM 4523 C CA . VAL B 1 215 ? 6.574 -2.758 -17.031 1 98.88 215 VAL B CA 1
ATOM 4524 C C . VAL B 1 215 ? 5.555 -2.588 -18.156 1 98.88 215 VAL B C 1
ATOM 4526 O O . VAL B 1 215 ? 4.832 -3.529 -18.5 1 98.88 215 VAL B O 1
ATOM 4529 N N . ALA B 1 216 ? 5.434 -1.431 -18.75 1 98.81 216 ALA B N 1
ATOM 4530 C CA . ALA B 1 216 ? 4.418 -1.126 -19.75 1 98.81 216 ALA B CA 1
ATOM 4531 C C . ALA B 1 216 ? 4.789 0.118 -20.562 1 98.81 216 ALA B C 1
ATOM 4533 O O . ALA B 1 216 ? 5.914 0.618 -20.453 1 98.81 216 ALA B O 1
ATOM 4534 N N . SER B 1 217 ? 3.863 0.515 -21.469 1 98.5 217 SER B N 1
ATOM 4535 C CA . SER B 1 217 ? 4.062 1.745 -22.219 1 98.5 217 SER B CA 1
ATOM 4536 C C . SER B 1 217 ? 4.148 2.957 -21.297 1 98.5 217 SER B C 1
ATOM 4538 O O . SER B 1 217 ? 3.637 2.928 -20.188 1 98.5 217 SER B O 1
ATOM 4540 N N . GLU B 1 218 ? 4.844 3.996 -21.797 1 98.12 218 GLU B N 1
ATOM 4541 C CA . GLU B 1 218 ? 4.953 5.23 -21.031 1 98.12 218 GLU B CA 1
ATOM 4542 C C . GLU B 1 218 ? 3.578 5.805 -20.703 1 98.12 218 GLU B C 1
ATOM 4544 O O . GLU B 1 218 ? 3.359 6.324 -19.609 1 98.12 218 GLU B O 1
ATOM 4549 N N . LYS B 1 219 ? 2.676 5.672 -21.656 1 97.69 219 LYS B N 1
ATOM 4550 C CA . LYS B 1 219 ? 1.319 6.184 -21.469 1 97.69 219 LYS B CA 1
ATOM 4551 C C . LYS B 1 219 ? 0.617 5.473 -20.312 1 97.69 219 LYS B C 1
ATOM 4553 O O . LYS B 1 219 ? -0.024 6.117 -19.484 1 97.69 219 LYS B O 1
ATOM 4558 N N . PHE B 1 220 ? 0.706 4.176 -20.281 1 98.5 220 PHE B N 1
ATOM 4559 C CA . PHE B 1 220 ? 0.1 3.414 -19.203 1 98.5 220 PHE B CA 1
ATOM 4560 C C . PHE B 1 220 ? 0.728 3.789 -17.859 1 98.5 220 PHE B C 1
ATOM 4562 O O . PHE B 1 220 ? 0.019 3.996 -16.875 1 98.5 220 PHE B O 1
ATOM 4569 N N . ILE B 1 221 ? 2.08 3.871 -17.812 1 98.5 221 ILE B N 1
ATOM 4570 C CA . ILE B 1 221 ? 2.785 4.133 -16.562 1 98.5 221 ILE B CA 1
ATOM 4571 C C . ILE B 1 221 ? 2.385 5.504 -16.031 1 98.5 221 ILE B C 1
ATOM 4573 O O . ILE B 1 221 ? 2.168 5.66 -14.82 1 98.5 221 ILE B O 1
ATOM 4577 N N . ASP B 1 222 ? 2.285 6.449 -16.891 1 97.75 222 ASP B N 1
ATOM 4578 C CA . ASP B 1 222 ? 1.838 7.773 -16.469 1 97.75 222 ASP B CA 1
ATOM 4579 C C . ASP B 1 222 ? 0.445 7.711 -15.852 1 97.75 222 ASP B C 1
ATOM 4581 O O . ASP B 1 222 ? 0.209 8.289 -14.781 1 97.75 222 ASP B O 1
ATOM 4585 N N . ALA B 1 223 ? -0.477 7.016 -16.5 1 98.12 223 ALA B N 1
ATOM 4586 C CA . ALA B 1 223 ? -1.84 6.871 -15.984 1 98.12 223 ALA B CA 1
ATOM 4587 C C . ALA B 1 223 ? -1.853 6.133 -14.648 1 98.12 223 ALA B C 1
ATOM 4589 O O . ALA B 1 223 ? -2.529 6.551 -13.711 1 98.12 223 ALA B O 1
ATOM 4590 N N . TYR B 1 224 ? -1.054 5.074 -14.602 1 98.25 224 TYR B N 1
ATOM 4591 C CA . TYR B 1 224 ? -0.956 4.285 -13.383 1 98.25 224 TYR B CA 1
ATOM 4592 C C . TYR B 1 224 ? -0.469 5.141 -12.219 1 98.25 224 TYR B C 1
ATOM 4594 O O . TYR B 1 224 ? -1.026 5.078 -11.117 1 98.25 224 TYR B O 1
ATOM 4602 N N . ASN B 1 225 ? 0.52 5.949 -12.461 1 97.5 225 ASN B N 1
ATOM 4603 C CA . ASN B 1 225 ? 1.111 6.789 -11.422 1 97.5 225 ASN B CA 1
ATOM 4604 C C . ASN B 1 225 ? 0.139 7.863 -10.945 1 97.5 225 ASN B C 1
ATOM 4606 O O . ASN B 1 225 ? 0.247 8.352 -9.82 1 97.5 225 ASN B O 1
ATOM 4610 N N . ARG B 1 226 ? -0.786 8.25 -11.766 1 97.5 226 ARG B N 1
ATOM 4611 C CA . ARG B 1 226 ? -1.796 9.234 -11.383 1 97.5 226 ARG B CA 1
ATOM 4612 C C . ARG B 1 226 ? -2.871 8.609 -10.508 1 97.5 226 ARG B C 1
ATOM 4614 O O . ARG B 1 226 ? -3.533 9.297 -9.734 1 97.5 226 ARG B O 1
ATOM 4621 N N . VAL B 1 227 ? -2.99 7.254 -10.594 1 98.06 227 VAL B N 1
ATOM 4622 C CA . VAL B 1 227 ? -4.086 6.59 -9.898 1 98.06 227 VAL B CA 1
ATOM 4623 C C . VAL B 1 227 ? -3.574 5.965 -8.602 1 98.06 227 VAL B C 1
ATOM 4625 O O . VAL B 1 227 ? -4.242 6.027 -7.566 1 98.06 227 VAL B O 1
ATOM 4628 N N . ARG B 1 228 ? -2.393 5.398 -8.664 1 97.19 228 ARG B N 1
ATOM 4629 C CA . ARG B 1 228 ? -1.865 4.75 -7.469 1 97.19 228 ARG B CA 1
ATOM 4630 C C . ARG B 1 228 ? -1.546 5.773 -6.383 1 97.19 228 ARG B C 1
ATOM 4632 O O . ARG B 1 228 ? -1.425 6.969 -6.668 1 97.19 228 ARG B O 1
ATOM 4639 N N . LEU B 1 229 ? -1.448 5.293 -5.152 1 95.75 229 LEU B N 1
ATOM 4640 C CA . LEU B 1 229 ? -1.062 6.148 -4.035 1 95.75 229 LEU B CA 1
ATOM 4641 C C . LEU B 1 229 ? 0.357 6.672 -4.215 1 95.75 229 LEU B C 1
ATOM 4643 O O . LEU B 1 229 ? 1.233 5.953 -4.699 1 95.75 229 LEU B O 1
ATOM 4647 N N . PRO B 1 230 ? 0.602 7.918 -3.816 1 95.19 230 PRO B N 1
ATOM 4648 C CA . PRO B 1 230 ? 1.992 8.375 -3.74 1 95.19 230 PRO B CA 1
ATOM 4649 C C . PRO B 1 230 ? 2.777 7.68 -2.627 1 95.19 230 PRO B C 1
ATOM 4651 O O . PRO B 1 230 ? 2.207 7.328 -1.593 1 95.19 230 PRO B O 1
ATOM 4654 N N . PHE B 1 231 ? 4.051 7.43 -2.814 1 97.19 231 PHE B N 1
ATOM 4655 C CA . PHE B 1 231 ? 4.938 6.855 -1.811 1 97.19 231 PHE B CA 1
ATOM 4656 C C . PHE B 1 231 ? 4.434 5.488 -1.362 1 97.19 231 PHE B C 1
ATOM 4658 O O . PHE B 1 231 ? 4.469 5.168 -0.172 1 97.19 231 PHE B O 1
ATOM 4665 N N . ASN B 1 232 ? 3.967 4.734 -2.342 1 97.88 232 ASN B N 1
ATOM 4666 C CA . ASN B 1 232 ? 3.168 3.543 -2.074 1 97.88 232 ASN B CA 1
ATOM 4667 C C . ASN B 1 232 ? 4.035 2.381 -1.598 1 97.88 232 ASN B C 1
ATOM 4669 O O . ASN B 1 232 ? 3.518 1.384 -1.089 1 97.88 232 ASN B O 1
ATOM 4673 N N . VAL B 1 233 ? 5.32 2.402 -1.762 1 98.75 233 VAL B N 1
ATOM 4674 C CA . VAL B 1 233 ? 6.227 1.368 -1.274 1 98.75 233 VAL B CA 1
ATOM 4675 C C . VAL B 1 233 ? 7.23 1.979 -0.299 1 98.75 233 VAL B C 1
ATOM 4677 O O . VAL B 1 233 ? 7.867 2.992 -0.604 1 98.75 233 VAL B O 1
ATOM 4680 N N . SER B 1 234 ? 7.383 1.39 0.86 1 98.62 234 SER B N 1
ATOM 4681 C CA . SER B 1 234 ? 8.203 1.972 1.92 1 98.62 234 SER B CA 1
ATOM 4682 C C . SER B 1 234 ? 9.672 2.006 1.527 1 98.62 234 SER B C 1
ATOM 4684 O O . SER B 1 234 ? 10.109 1.229 0.677 1 98.62 234 SER B O 1
ATOM 4686 N N . TYR B 1 235 ? 10.383 2.891 2.146 1 98.69 235 TYR B N 1
ATOM 4687 C CA . TYR B 1 235 ? 11.828 3.041 1.956 1 98.69 235 TYR B CA 1
ATOM 4688 C C . TYR B 1 235 ? 12.555 1.729 2.229 1 98.69 235 TYR B C 1
ATOM 4690 O O . TYR B 1 235 ? 13.359 1.28 1.414 1 98.69 235 TYR B O 1
ATOM 4698 N N . VAL B 1 236 ? 12.219 1.067 3.277 1 98.81 236 VAL B N 1
ATOM 4699 C CA . VAL B 1 236 ? 12.93 -0.141 3.68 1 98.81 236 VAL B CA 1
ATOM 4700 C C . VAL B 1 236 ? 12.562 -1.292 2.746 1 98.81 236 VAL B C 1
ATOM 4702 O O . VAL B 1 236 ? 13.406 -2.129 2.42 1 98.81 236 VAL B O 1
ATOM 4705 N N . SER B 1 237 ? 11.305 -1.364 2.35 1 98.81 237 SER B N 1
ATOM 4706 C CA . SER B 1 237 ? 10.914 -2.387 1.385 1 98.81 237 SER B CA 1
ATOM 4707 C C . SER B 1 237 ? 11.68 -2.234 0.076 1 98.81 237 SER B C 1
ATOM 4709 O O . SER B 1 237 ? 12.125 -3.225 -0.507 1 98.81 237 SER B O 1
ATOM 4711 N N . GLN B 1 238 ? 11.828 -0.992 -0.408 1 98.88 238 GLN B N 1
ATOM 4712 C CA . GLN B 1 238 ? 12.602 -0.762 -1.624 1 98.88 238 GLN B CA 1
ATOM 4713 C C . GLN B 1 238 ? 14.062 -1.162 -1.431 1 98.88 238 GLN B C 1
ATOM 4715 O O . GLN B 1 238 ? 14.688 -1.699 -2.346 1 98.88 238 GLN B O 1
ATOM 4720 N N . MET B 1 239 ? 14.609 -0.908 -0.229 1 98.81 239 MET B N 1
ATOM 4721 C CA . MET B 1 239 ? 15.992 -1.293 0.068 1 98.81 239 MET B CA 1
ATOM 4722 C C . MET B 1 239 ? 16.156 -2.807 -0.004 1 98.81 239 MET B C 1
ATOM 4724 O O . MET B 1 239 ? 17.141 -3.299 -0.558 1 98.81 239 MET B O 1
ATOM 4728 N N . PHE B 1 240 ? 15.18 -3.543 0.519 1 98.88 240 PHE B N 1
ATOM 4729 C CA . PHE B 1 240 ? 15.227 -5 0.426 1 98.88 240 PHE B CA 1
ATOM 4730 C C . PHE B 1 240 ? 15.234 -5.449 -1.029 1 98.88 240 PHE B C 1
ATOM 4732 O O . PHE B 1 240 ? 16 -6.336 -1.409 1 98.88 240 PHE B O 1
ATOM 4739 N N . ALA B 1 241 ? 14.375 -4.859 -1.848 1 98.94 241 ALA B N 1
ATOM 4740 C CA . ALA B 1 241 ? 14.305 -5.211 -3.264 1 98.94 241 ALA B CA 1
ATOM 4741 C C . ALA B 1 241 ? 15.625 -4.918 -3.971 1 98.94 241 ALA B C 1
ATOM 4743 O O . ALA B 1 241 ? 16.109 -5.738 -4.754 1 98.94 241 ALA B O 1
ATOM 4744 N N . LYS B 1 242 ? 16.266 -3.75 -3.686 1 98.88 242 LYS B N 1
ATOM 4745 C CA . LYS B 1 242 ? 17.531 -3.355 -4.297 1 98.88 242 LYS B CA 1
ATOM 4746 C C . LYS B 1 242 ? 18.641 -4.34 -3.945 1 98.88 242 LYS B C 1
ATOM 4748 O O . LYS B 1 242 ? 19.375 -4.797 -4.824 1 98.88 242 LYS B O 1
ATOM 4753 N N . VAL B 1 243 ? 18.688 -4.652 -2.66 1 98.88 243 VAL B N 1
ATOM 4754 C CA . VAL B 1 243 ? 19.734 -5.566 -2.197 1 98.88 243 VAL B CA 1
ATOM 4755 C C . VAL B 1 243 ? 19.5 -6.953 -2.801 1 98.88 243 VAL B C 1
ATOM 4757 O O . VAL B 1 243 ? 20.453 -7.625 -3.195 1 98.88 243 VAL B O 1
ATOM 4760 N N . ALA B 1 244 ? 18.25 -7.43 -2.898 1 98.88 244 ALA B N 1
ATOM 4761 C CA . ALA B 1 244 ? 17.953 -8.711 -3.527 1 98.88 244 ALA B CA 1
ATOM 4762 C C . ALA B 1 244 ? 18.422 -8.734 -4.977 1 98.88 244 ALA B C 1
ATOM 4764 O O . ALA B 1 244 ? 19.016 -9.727 -5.426 1 98.88 244 ALA B O 1
ATOM 4765 N N . LEU B 1 245 ? 18.203 -7.652 -5.68 1 98.81 245 LEU B N 1
ATOM 4766 C CA . LEU B 1 245 ? 18.594 -7.574 -7.078 1 98.81 245 LEU B CA 1
ATOM 4767 C C . LEU B 1 245 ? 20.125 -7.551 -7.215 1 98.81 245 LEU B C 1
ATOM 4769 O O . LEU B 1 245 ? 20.672 -8.086 -8.18 1 98.81 245 LEU B O 1
ATOM 4773 N N . ASP B 1 246 ? 20.828 -6.91 -6.285 1 98.69 246 ASP B N 1
ATOM 4774 C CA . ASP B 1 246 ? 22.281 -6.871 -6.285 1 98.69 246 ASP B CA 1
ATOM 4775 C C . ASP B 1 246 ? 22.875 -8.273 -6.113 1 98.69 246 ASP B C 1
ATOM 4777 O O . ASP B 1 246 ? 24 -8.531 -6.516 1 98.69 246 ASP B O 1
ATOM 4781 N N . HIS B 1 247 ? 22.141 -9.156 -5.469 1 98.62 247 HIS B N 1
ATOM 4782 C CA . HIS B 1 247 ? 22.609 -10.508 -5.18 1 98.62 247 HIS B CA 1
ATOM 4783 C C . HIS B 1 247 ? 21.688 -11.555 -5.809 1 98.62 247 HIS B C 1
ATOM 4785 O O . HIS B 1 247 ? 21.391 -12.578 -5.188 1 98.62 247 HIS B O 1
ATOM 4791 N N . ARG B 1 248 ? 21.203 -11.273 -6.992 1 97.94 248 ARG B N 1
ATOM 4792 C CA . ARG B 1 248 ? 20.188 -12.086 -7.629 1 97.94 248 ARG B CA 1
ATOM 4793 C C . ARG B 1 248 ? 20.656 -13.523 -7.809 1 97.94 248 ARG B C 1
ATOM 4795 O O . ARG B 1 248 ? 19.844 -14.453 -7.824 1 97.94 248 ARG B O 1
ATOM 4802 N N . GLU B 1 249 ? 21.953 -13.789 -7.852 1 98.19 249 GLU B N 1
ATOM 4803 C CA . GLU B 1 249 ? 22.5 -15.125 -8.086 1 98.19 249 GLU B CA 1
ATOM 4804 C C . GLU B 1 249 ? 22.109 -16.078 -6.961 1 98.19 249 GLU B C 1
ATOM 4806 O O . GLU B 1 249 ? 21.906 -17.266 -7.195 1 98.19 249 GLU B O 1
ATOM 4811 N N . ILE B 1 250 ? 22.031 -15.586 -5.734 1 98.56 250 ILE B N 1
ATOM 4812 C CA . ILE B 1 250 ? 21.625 -16.391 -4.59 1 98.56 250 ILE B CA 1
ATOM 4813 C C . ILE B 1 250 ? 20.203 -16.922 -4.805 1 98.56 250 ILE B C 1
ATOM 4815 O O . ILE B 1 250 ? 19.938 -18.109 -4.582 1 98.56 250 ILE B O 1
ATOM 4819 N N . PHE B 1 251 ? 19.359 -16.078 -5.289 1 98.69 251 PHE B N 1
ATOM 4820 C CA . PHE B 1 251 ? 17.953 -16.438 -5.484 1 98.69 251 PHE B CA 1
ATOM 4821 C C . PHE B 1 251 ? 17.781 -17.297 -6.723 1 98.69 251 PHE B C 1
ATOM 4823 O O . PHE B 1 251 ? 16.906 -18.172 -6.766 1 98.69 251 PHE B O 1
ATOM 4830 N N . GLU B 1 252 ? 18.594 -17.062 -7.734 1 98.38 252 GLU B N 1
ATOM 4831 C CA . GLU B 1 252 ? 18.578 -17.922 -8.922 1 98.38 252 GLU B CA 1
ATOM 4832 C C . GLU B 1 252 ? 18.922 -19.359 -8.57 1 98.38 252 GLU B C 1
ATOM 4834 O O . GLU B 1 252 ? 18.312 -20.297 -9.094 1 98.38 252 GLU B O 1
ATOM 4839 N N . GLU B 1 253 ? 19.859 -19.547 -7.691 1 98.56 253 GLU B N 1
ATOM 4840 C CA . GLU B 1 253 ? 20.219 -20.891 -7.246 1 98.56 253 GLU B CA 1
ATOM 4841 C C . GLU B 1 253 ? 19.062 -21.547 -6.488 1 98.56 253 GLU B C 1
ATOM 4843 O O . GLU B 1 253 ? 18.781 -22.719 -6.684 1 98.56 253 GLU B O 1
ATOM 4848 N N . ARG B 1 254 ? 18.453 -20.828 -5.652 1 98.62 254 ARG B N 1
ATOM 4849 C CA . ARG B 1 254 ? 17.312 -21.328 -4.895 1 98.62 254 ARG B CA 1
ATOM 4850 C C . ARG B 1 254 ? 16.156 -21.672 -5.824 1 98.62 254 ARG B C 1
ATOM 4852 O O . ARG B 1 254 ? 15.461 -22.672 -5.613 1 98.62 254 ARG B O 1
ATOM 4859 N N . THR B 1 255 ? 15.977 -20.828 -6.812 1 98.75 255 THR B N 1
ATOM 4860 C CA . THR B 1 255 ? 14.945 -21.094 -7.812 1 98.75 255 THR B CA 1
ATOM 4861 C C . THR B 1 255 ? 15.227 -22.391 -8.562 1 98.75 255 THR B C 1
ATOM 4863 O O . THR B 1 255 ? 14.305 -23.156 -8.844 1 98.75 255 THR B O 1
ATOM 4866 N N . LYS B 1 256 ? 16.469 -22.641 -8.883 1 98.62 256 LYS B N 1
ATOM 4867 C CA . LYS B 1 256 ? 16.844 -23.891 -9.531 1 98.62 256 LYS B CA 1
ATOM 4868 C C . LYS B 1 256 ? 16.469 -25.094 -8.672 1 98.62 256 LYS B C 1
ATOM 4870 O O . LYS B 1 256 ? 15.945 -26.078 -9.18 1 98.62 256 LYS B O 1
ATOM 4875 N N . PHE B 1 257 ? 16.766 -24.969 -7.41 1 98.69 257 PHE B N 1
ATOM 4876 C CA . PHE B 1 257 ? 16.375 -26.031 -6.48 1 98.69 257 PHE B CA 1
ATOM 4877 C C . PHE B 1 257 ? 14.875 -26.25 -6.5 1 98.69 257 PHE B C 1
ATOM 4879 O O . PHE B 1 257 ? 14.406 -27.391 -6.57 1 98.69 257 PHE B O 1
ATOM 4886 N N . ILE B 1 258 ? 14.125 -25.188 -6.426 1 98.88 258 ILE B N 1
ATOM 4887 C CA . ILE B 1 258 ? 12.664 -25.266 -6.371 1 98.88 258 ILE B CA 1
ATOM 4888 C C . ILE B 1 258 ? 12.133 -25.906 -7.652 1 98.88 258 ILE B C 1
ATOM 4890 O O . ILE B 1 258 ? 11.227 -26.734 -7.605 1 98.88 258 ILE B O 1
ATOM 4894 N N . VAL B 1 259 ? 12.727 -25.547 -8.766 1 98.81 259 VAL B N 1
ATOM 4895 C CA . VAL B 1 259 ? 12.328 -26.109 -10.055 1 98.81 259 VAL B CA 1
ATOM 4896 C C . VAL B 1 259 ? 12.641 -27.594 -10.086 1 98.81 259 VAL B C 1
ATOM 4898 O O . VAL B 1 259 ? 11.828 -28.391 -10.562 1 98.81 259 VAL B O 1
ATOM 4901 N N . GLU B 1 260 ? 13.781 -27.953 -9.586 1 98.75 260 GLU B N 1
ATOM 4902 C CA . GLU B 1 260 ? 14.148 -29.375 -9.523 1 98.75 260 GLU B CA 1
ATOM 4903 C C . GLU B 1 260 ? 13.164 -30.156 -8.656 1 98.75 260 GLU B C 1
ATOM 4905 O O . GLU B 1 260 ? 12.75 -31.25 -9.016 1 98.75 260 GLU B O 1
ATOM 4910 N N . GLU B 1 261 ? 12.852 -29.578 -7.512 1 98.81 261 GLU B N 1
ATOM 4911 C CA . GLU B 1 261 ? 11.898 -30.219 -6.613 1 98.81 261 GLU B CA 1
ATOM 4912 C C . GLU B 1 261 ? 10.508 -30.281 -7.242 1 98.81 261 GLU B C 1
ATOM 4914 O O . GLU B 1 261 ? 9.773 -31.25 -7.035 1 98.81 261 GLU B O 1
ATOM 4919 N N . ARG B 1 262 ? 10.109 -29.266 -7.965 1 98.81 262 ARG B N 1
ATOM 4920 C CA . ARG B 1 262 ? 8.844 -29.281 -8.68 1 98.81 262 ARG B CA 1
ATOM 4921 C C . ARG B 1 262 ? 8.766 -30.453 -9.648 1 98.81 262 ARG B C 1
ATOM 4923 O O . ARG B 1 262 ? 7.762 -31.172 -9.688 1 98.81 262 ARG B O 1
ATOM 4930 N N . GLU B 1 263 ? 9.828 -30.641 -10.422 1 98.75 263 GLU B N 1
ATOM 4931 C CA . GLU B 1 263 ? 9.859 -31.734 -11.391 1 98.75 263 GLU B CA 1
ATOM 4932 C C . GLU B 1 263 ? 9.82 -33.094 -10.695 1 98.75 263 GLU B C 1
ATOM 4934 O O . GLU B 1 263 ? 9.156 -34.031 -11.172 1 98.75 263 GLU B O 1
ATOM 4939 N N . ARG B 1 264 ? 10.531 -33.156 -9.586 1 98.75 264 ARG B N 1
ATOM 4940 C CA . ARG B 1 264 ? 10.5 -34.375 -8.805 1 98.75 264 ARG B CA 1
ATOM 4941 C C . ARG B 1 264 ? 9.086 -34.688 -8.305 1 98.75 264 ARG B C 1
ATOM 4943 O O . ARG B 1 264 ? 8.617 -35.812 -8.391 1 98.75 264 ARG B O 1
ATOM 4950 N N . MET B 1 265 ? 8.422 -33.719 -7.781 1 98.69 265 MET B N 1
ATOM 4951 C CA . MET B 1 265 ? 7.062 -33.875 -7.281 1 98.69 265 MET B CA 1
ATOM 4952 C C . MET B 1 265 ? 6.109 -34.25 -8.406 1 98.69 265 MET B C 1
ATOM 4954 O O . MET B 1 265 ? 5.262 -35.125 -8.234 1 98.69 265 MET B O 1
ATOM 4958 N N . LYS B 1 266 ? 6.227 -33.562 -9.555 1 98.69 266 LYS B N 1
ATOM 4959 C CA . LYS B 1 266 ? 5.375 -33.875 -10.695 1 98.69 266 LYS B CA 1
ATOM 4960 C C . LYS B 1 266 ? 5.535 -35.344 -11.094 1 98.69 266 LYS B C 1
ATOM 4962 O O . LYS B 1 266 ? 4.543 -36.031 -11.32 1 98.69 266 LYS B O 1
ATOM 4967 N N . SER B 1 267 ? 6.746 -35.75 -11.211 1 98.62 267 SER B N 1
ATOM 4968 C CA . SER B 1 267 ? 7.031 -37.125 -11.594 1 98.62 267 SER B CA 1
ATOM 4969 C C . SER B 1 267 ? 6.422 -38.094 -10.602 1 98.62 267 SER B C 1
ATOM 4971 O O . SER B 1 267 ? 5.781 -39.094 -10.992 1 98.62 267 SER B O 1
ATOM 4973 N N . ALA B 1 268 ? 6.594 -37.875 -9.336 1 98.56 268 ALA B N 1
ATOM 4974 C CA . ALA B 1 268 ? 6.066 -38.719 -8.289 1 98.56 268 ALA B CA 1
ATOM 4975 C C . ALA B 1 268 ? 4.543 -38.781 -8.328 1 98.56 268 ALA B C 1
ATOM 4977 O O . ALA B 1 268 ? 3.943 -39.844 -8.188 1 98.56 268 ALA B O 1
ATOM 4978 N N . LEU B 1 269 ? 3.906 -37.688 -8.445 1 98.5 269 LEU B N 1
ATOM 4979 C CA . LEU B 1 269 ? 2.451 -37.625 -8.477 1 98.5 269 LEU B CA 1
ATOM 4980 C C . LEU B 1 269 ? 1.886 -38.375 -9.672 1 98.5 269 LEU B C 1
ATOM 4982 O O . LEU B 1 269 ? 0.863 -39.031 -9.562 1 98.5 269 LEU B O 1
ATOM 4986 N N . ARG B 1 270 ? 2.578 -38.219 -10.82 1 97.88 270 ARG B N 1
ATOM 4987 C CA . ARG B 1 270 ? 2.168 -38.938 -12.016 1 97.88 270 ARG B CA 1
ATOM 4988 C C . ARG B 1 270 ? 2.283 -40.469 -11.789 1 97.88 270 ARG B C 1
ATOM 4990 O O . ARG B 1 270 ? 1.396 -41.219 -12.188 1 97.88 270 ARG B O 1
ATOM 4997 N N . GLU B 1 271 ? 3.34 -40.812 -11.219 1 97.69 271 GLU B N 1
ATOM 4998 C CA . GLU B 1 271 ? 3.564 -42.219 -10.945 1 97.69 271 GLU B CA 1
ATOM 4999 C C . GLU B 1 271 ? 2.492 -42.781 -10.008 1 97.69 271 GLU B C 1
ATOM 5001 O O . GLU B 1 271 ? 2.102 -43.938 -10.133 1 97.69 271 GLU B O 1
ATOM 5006 N N . MET B 1 272 ? 2.021 -41.938 -9.102 1 97.25 272 MET B N 1
ATOM 5007 C CA . MET B 1 272 ? 0.983 -42.344 -8.156 1 97.25 272 MET B CA 1
ATOM 5008 C C . MET B 1 272 ? -0.386 -42.375 -8.828 1 97.25 272 MET B C 1
ATOM 5010 O O . MET B 1 272 ? -1.358 -42.875 -8.25 1 97.25 272 MET B O 1
ATOM 5014 N N . GLY B 1 273 ? -0.489 -41.781 -10.055 1 96.94 273 GLY B N 1
ATOM 5015 C CA . GLY B 1 273 ? -1.727 -41.844 -10.812 1 96.94 273 GLY B CA 1
ATOM 5016 C C . GLY B 1 273 ? -2.578 -40.594 -10.656 1 96.94 273 GLY B C 1
ATOM 5017 O O . GLY B 1 273 ? -3.732 -40.562 -11.078 1 96.94 273 GLY B O 1
ATOM 5018 N N . TYR B 1 274 ? -2.066 -39.562 -10.008 1 97.31 274 TYR B N 1
ATOM 5019 C CA . TYR B 1 274 ? -2.812 -38.312 -9.867 1 97.31 274 TYR B CA 1
ATOM 5020 C C . TYR B 1 274 ? -2.865 -37.562 -11.188 1 97.31 274 TYR B C 1
ATOM 5022 O O . TYR B 1 274 ? -1.901 -37.562 -11.961 1 97.31 274 TYR B O 1
ATOM 5030 N N . ARG B 1 275 ? -3.98 -36.938 -11.398 1 97.12 275 ARG B N 1
ATOM 5031 C CA . ARG B 1 275 ? -4.109 -36.031 -12.531 1 97.12 275 ARG B CA 1
ATOM 5032 C C . ARG B 1 275 ? -3.57 -34.656 -12.188 1 97.12 275 ARG B C 1
ATOM 5034 O O . ARG B 1 275 ? -4.129 -33.969 -11.336 1 97.12 275 ARG B O 1
ATOM 5041 N N . ILE B 1 276 ? -2.463 -34.281 -12.883 1 97.94 276 ILE B N 1
ATOM 5042 C CA . ILE B 1 276 ? -1.827 -33 -12.539 1 97.94 276 ILE B CA 1
ATOM 5043 C C . ILE B 1 276 ? -1.624 -32.188 -13.805 1 97.94 276 ILE B C 1
ATOM 5045 O O . ILE B 1 276 ? -1.673 -32.719 -14.914 1 97.94 276 ILE B O 1
ATOM 5049 N N . THR B 1 277 ? -1.412 -30.906 -13.617 1 96.88 277 THR B N 1
ATOM 5050 C CA . THR B 1 277 ? -1.036 -30 -14.711 1 96.88 277 THR B CA 1
ATOM 5051 C C . THR B 1 277 ? 0.479 -29.984 -14.891 1 96.88 277 THR B C 1
ATOM 5053 O O . THR B 1 277 ? 1.219 -30.484 -14.039 1 96.88 277 THR B O 1
ATOM 5056 N N . ASP B 1 278 ? 0.883 -29.484 -16.031 1 96.94 278 ASP B N 1
ATOM 5057 C CA . ASP B 1 278 ? 2.305 -29.234 -16.234 1 96.94 278 ASP B CA 1
ATOM 5058 C C . ASP B 1 278 ? 2.705 -27.859 -15.695 1 96.94 278 ASP B C 1
ATOM 5060 O O . ASP B 1 278 ? 3.014 -26.953 -16.469 1 96.94 278 ASP B O 1
ATOM 5064 N N . SER B 1 279 ? 2.814 -27.812 -14.43 1 98.38 279 SER B N 1
ATOM 5065 C CA . SER B 1 279 ? 3.066 -26.547 -13.742 1 98.38 279 SER B CA 1
ATOM 5066 C C . SER B 1 279 ? 4.461 -26.016 -14.055 1 98.38 279 SER B C 1
ATOM 5068 O O . SER B 1 279 ? 5.426 -26.781 -14.109 1 98.38 279 SER B O 1
ATOM 5070 N N . ARG B 1 280 ? 4.504 -24.703 -14.273 1 98.69 280 ARG B N 1
ATOM 5071 C CA . ARG B 1 280 ? 5.773 -24.016 -14.484 1 98.69 280 ARG B CA 1
ATOM 5072 C C . ARG B 1 280 ? 6.004 -22.953 -13.414 1 98.69 280 ARG B C 1
ATOM 5074 O O . ARG B 1 280 ? 6.855 -22.078 -13.578 1 98.69 280 ARG B O 1
ATOM 5081 N N . GLY B 1 281 ? 5.234 -22.906 -12.336 1 98.56 281 GLY B N 1
ATOM 5082 C CA . GLY B 1 281 ? 5.438 -22.062 -11.18 1 98.56 281 GLY B CA 1
ATOM 5083 C C . GLY B 1 281 ? 6.152 -22.75 -10.039 1 98.56 281 GLY B C 1
ATOM 5084 O O . GLY B 1 281 ? 6.832 -23.766 -10.25 1 98.56 281 GLY B O 1
ATOM 5085 N N . ASN B 1 282 ? 6.059 -22.25 -8.828 1 98.88 282 ASN B N 1
ATOM 5086 C CA . ASN B 1 282 ? 6.648 -22.906 -7.668 1 98.88 282 ASN B CA 1
ATOM 5087 C C . ASN B 1 282 ? 5.617 -23.734 -6.91 1 98.88 282 ASN B C 1
ATOM 5089 O O . ASN B 1 282 ? 5.562 -23.688 -5.68 1 98.88 282 ASN B O 1
ATOM 5093 N N . PHE B 1 283 ? 4.809 -24.438 -7.637 1 98.94 283 PHE B N 1
ATOM 5094 C CA . PHE B 1 283 ? 3.73 -25.25 -7.102 1 98.94 283 PHE B CA 1
ATOM 5095 C C . PHE B 1 283 ? 3.318 -26.328 -8.102 1 98.94 283 PHE B C 1
ATOM 5097 O O . PHE B 1 283 ? 3.697 -26.266 -9.273 1 98.94 283 PHE B O 1
ATOM 5104 N N . VAL B 1 284 ? 2.594 -27.328 -7.648 1 98.81 284 VAL B N 1
ATOM 5105 C CA . VAL B 1 284 ? 1.91 -28.297 -8.484 1 98.81 284 VAL B CA 1
ATOM 5106 C C . VAL B 1 284 ? 0.407 -28.25 -8.227 1 98.81 284 VAL B C 1
ATOM 5108 O O . VAL B 1 284 ? -0.029 -27.812 -7.16 1 98.81 284 VAL B O 1
ATOM 5111 N N . PHE B 1 285 ? -0.323 -28.578 -9.211 1 98.75 285 PHE B N 1
ATOM 5112 C CA . PHE B 1 285 ? -1.776 -28.594 -9.086 1 98.75 285 PHE B CA 1
ATOM 5113 C C . PHE B 1 285 ? -2.334 -29.984 -9.375 1 98.75 285 PHE B C 1
ATOM 5115 O O . PHE B 1 285 ? -2.086 -30.547 -10.438 1 98.75 285 PHE B O 1
ATOM 5122 N N . VAL B 1 286 ? -3.072 -30.562 -8.469 1 98.44 286 VAL B N 1
ATOM 5123 C CA . VAL B 1 286 ? -3.695 -31.875 -8.594 1 98.44 286 VAL B CA 1
ATOM 5124 C C . VAL B 1 286 ? -5.203 -31.719 -8.789 1 98.44 286 VAL B C 1
ATOM 5126 O O . VAL B 1 286 ? -5.898 -31.203 -7.914 1 98.44 286 VAL B O 1
ATOM 5129 N N . PHE B 1 287 ? -5.691 -32.188 -9.922 1 97.75 287 PHE B N 1
ATOM 5130 C CA . PHE B 1 287 ? -7.133 -32.188 -10.156 1 97.75 287 PHE B CA 1
ATOM 5131 C C . PHE B 1 287 ? -7.82 -33.219 -9.266 1 97.75 287 PHE B C 1
ATOM 5133 O O . PHE B 1 287 ? -7.359 -34.344 -9.141 1 97.75 287 PHE B O 1
ATOM 5140 N N . MET B 1 288 ? -8.852 -32.75 -8.664 1 96.81 288 MET B N 1
ATOM 5141 C CA . MET B 1 288 ? -9.594 -33.625 -7.781 1 96.81 288 MET B CA 1
ATOM 5142 C C . MET B 1 288 ? -11.062 -33.219 -7.691 1 96.81 288 MET B C 1
ATOM 5144 O O . MET B 1 288 ? -11.367 -32.031 -7.645 1 96.81 288 MET B O 1
ATOM 5148 N N . GLU B 1 289 ? -11.938 -34.219 -7.598 1 96.31 289 GLU B N 1
ATOM 5149 C CA . GLU B 1 289 ? -13.352 -33.938 -7.359 1 96.31 289 GLU B CA 1
ATOM 5150 C C . GLU B 1 289 ? -13.586 -33.469 -5.926 1 96.31 289 GLU B C 1
ATOM 5152 O O . GLU B 1 289 ? -12.773 -33.75 -5.039 1 96.31 289 GLU B O 1
ATOM 5157 N N . LYS B 1 290 ? -14.68 -32.906 -5.762 1 96.69 290 LYS B N 1
ATOM 5158 C CA . LYS B 1 290 ? -14.984 -32.219 -4.512 1 96.69 290 LYS B CA 1
ATOM 5159 C C . LYS B 1 290 ? -14.867 -33.156 -3.32 1 96.69 290 LYS B C 1
ATOM 5161 O O . LYS B 1 290 ? -14.18 -32.844 -2.344 1 96.69 290 LYS B O 1
ATOM 5166 N N . GLU B 1 291 ? -15.516 -34.281 -3.381 1 96.88 291 GLU B N 1
ATOM 5167 C CA . GLU B 1 291 ? -15.547 -35.188 -2.252 1 96.88 291 GLU B CA 1
ATOM 5168 C C . GLU B 1 291 ? -14.148 -35.719 -1.921 1 96.88 291 GLU B C 1
ATOM 5170 O O . GLU B 1 291 ? -13.766 -35.781 -0.751 1 96.88 291 GLU B O 1
ATOM 5175 N N . GLU B 1 292 ? -13.469 -36.094 -2.926 1 96.69 292 GLU B N 1
ATOM 5176 C CA . GLU B 1 292 ? -12.102 -36.562 -2.734 1 96.69 292 GLU B CA 1
ATOM 5177 C C . GLU B 1 292 ? -11.211 -35.469 -2.164 1 96.69 292 GLU B C 1
ATOM 5179 O O . GLU B 1 292 ? -10.391 -35.719 -1.279 1 96.69 292 GLU B O 1
ATOM 5184 N N . LYS B 1 293 ? -11.328 -34.281 -2.709 1 97.31 293 LYS B N 1
ATOM 5185 C CA . LYS B 1 293 ? -10.555 -33.125 -2.266 1 97.31 293 LYS B CA 1
ATOM 5186 C C . LYS B 1 293 ? -10.781 -32.844 -0.784 1 97.31 293 LYS B C 1
ATOM 5188 O O . LYS B 1 293 ? -9.82 -32.625 -0.037 1 97.31 293 LYS B O 1
ATOM 5193 N N . GLU B 1 294 ? -12.016 -32.844 -0.379 1 97.31 294 GLU B N 1
ATOM 5194 C CA . GLU B 1 294 ? -12.359 -32.594 1.015 1 97.31 294 GLU B CA 1
ATOM 5195 C C . GLU B 1 294 ? -11.758 -33.625 1.94 1 97.31 294 GLU B C 1
ATOM 5197 O O . GLU B 1 294 ? -11.273 -33.312 3.025 1 97.31 294 GLU B O 1
ATOM 5202 N N . ARG B 1 295 ? -11.805 -34.875 1.52 1 97.69 295 ARG B N 1
ATOM 5203 C CA . ARG B 1 295 ? -11.203 -35.938 2.303 1 97.69 295 ARG B CA 1
ATOM 5204 C C . ARG B 1 295 ? -9.695 -35.75 2.416 1 97.69 295 ARG B C 1
ATOM 5206 O O . ARG B 1 295 ? -9.109 -36 3.477 1 97.69 295 ARG B O 1
ATOM 5213 N N . LEU B 1 296 ? -9.109 -35.438 1.322 1 97.62 296 LEU B N 1
ATOM 5214 C CA . LEU B 1 296 ? -7.668 -35.219 1.336 1 97.62 296 LEU B CA 1
ATOM 5215 C C . LEU B 1 296 ? -7.305 -34.062 2.281 1 97.62 296 LEU B C 1
ATOM 5217 O O . LEU B 1 296 ? -6.344 -34.188 3.045 1 97.62 296 LEU B O 1
ATOM 5221 N N . LEU B 1 297 ? -8.023 -32.969 2.197 1 97.38 297 LEU B N 1
ATOM 5222 C CA . LEU B 1 297 ? -7.75 -31.797 3.037 1 97.38 297 LEU B CA 1
ATOM 5223 C C . LEU B 1 297 ? -7.867 -32.156 4.516 1 97.38 297 LEU B C 1
ATOM 5225 O O . LEU B 1 297 ? -7.062 -31.719 5.332 1 97.38 297 LEU B O 1
ATOM 5229 N N . GLU B 1 298 ? -8.844 -32.906 4.844 1 97.06 298 GLU B N 1
ATOM 5230 C CA . GLU B 1 298 ? -9.008 -33.344 6.223 1 97.06 298 GLU B CA 1
ATOM 5231 C C . GLU B 1 298 ? -7.828 -34.219 6.652 1 97.06 298 GLU B C 1
ATOM 5233 O O . GLU B 1 298 ? -7.309 -34.062 7.762 1 97.06 298 GLU B O 1
ATOM 5238 N N . HIS B 1 299 ? -7.477 -35.094 5.797 1 97.38 299 HIS B N 1
ATOM 5239 C CA . HIS B 1 299 ? -6.336 -35.969 6.07 1 97.38 299 HIS B CA 1
ATOM 5240 C C . HIS B 1 299 ? -5.07 -35.156 6.32 1 97.38 299 HIS B C 1
ATOM 5242 O O . HIS B 1 299 ? -4.363 -35.406 7.301 1 97.38 299 HIS B O 1
ATOM 5248 N N . LEU B 1 300 ? -4.797 -34.219 5.434 1 97.38 300 LEU B N 1
ATOM 5249 C CA . LEU B 1 300 ? -3.602 -33.406 5.562 1 97.38 300 LEU B CA 1
ATOM 5250 C C . LEU B 1 300 ? -3.662 -32.562 6.832 1 97.38 300 LEU B C 1
ATOM 5252 O O . LEU B 1 300 ? -2.637 -32.312 7.477 1 97.38 300 LEU B O 1
ATOM 5256 N N . ARG B 1 301 ? -4.805 -32.031 7.133 1 95.75 301 ARG B N 1
ATOM 5257 C CA . ARG B 1 301 ? -4.988 -31.25 8.344 1 95.75 301 ARG B CA 1
ATOM 5258 C C . ARG B 1 301 ? -4.598 -32.062 9.586 1 95.75 301 ARG B C 1
ATOM 5260 O O . ARG B 1 301 ? -3.98 -31.516 10.508 1 95.75 301 ARG B O 1
ATOM 5267 N N . THR B 1 302 ? -4.957 -33.344 9.688 1 96.5 302 THR B N 1
ATOM 5268 C CA . THR B 1 302 ? -4.625 -34.188 10.812 1 96.5 302 THR B CA 1
ATOM 5269 C C . THR B 1 302 ? -3.115 -34.375 10.922 1 96.5 302 THR B C 1
ATOM 5271 O O . THR B 1 302 ? -2.607 -34.781 11.977 1 96.5 302 THR B O 1
ATOM 5274 N N . LYS B 1 303 ? -2.459 -34.125 9.844 1 96.12 303 LYS B N 1
ATOM 5275 C CA . LYS B 1 303 ? -1.005 -34.25 9.812 1 96.12 303 LYS B CA 1
ATOM 5276 C C . LYS B 1 303 ? -0.335 -32.875 9.93 1 96.12 303 LYS B C 1
ATOM 5278 O O . LYS B 1 303 ? 0.878 -32.75 9.742 1 96.12 303 LYS B O 1
ATOM 5283 N N . ASN B 1 304 ? -1.029 -31.812 10.125 1 96.44 304 ASN B N 1
ATOM 5284 C CA . ASN B 1 304 ? -0.551 -30.438 10.281 1 96.44 304 ASN B CA 1
ATOM 5285 C C . ASN B 1 304 ? 0.091 -29.922 9 1 96.44 304 ASN B C 1
ATOM 5287 O O . ASN B 1 304 ? 1.182 -29.344 9.039 1 96.44 304 ASN B O 1
ATOM 5291 N N . VAL B 1 305 ? -0.562 -30.25 7.902 1 97 305 VAL B N 1
ATOM 5292 C CA . VAL B 1 305 ? -0.134 -29.766 6.594 1 97 305 VAL B CA 1
ATOM 5293 C C . VAL B 1 305 ? -1.252 -28.938 5.953 1 97 305 VAL B C 1
ATOM 5295 O O . VAL B 1 305 ? -2.4 -29.391 5.891 1 97 305 VAL B O 1
ATOM 5298 N N . ALA B 1 306 ? -0.911 -27.734 5.523 1 97.75 306 ALA B N 1
ATOM 5299 C CA . ALA B 1 306 ? -1.882 -26.875 4.844 1 97.75 306 ALA B CA 1
ATOM 5300 C C . ALA B 1 306 ? -1.537 -26.719 3.365 1 97.75 306 ALA B C 1
ATOM 5302 O O . ALA B 1 306 ? -0.388 -26.438 3.016 1 97.75 306 ALA B O 1
ATOM 5303 N N . VAL B 1 307 ? -2.445 -27.016 2.492 1 98.12 307 VAL B N 1
ATOM 5304 C CA . VAL B 1 307 ? -2.363 -26.766 1.056 1 98.12 307 VAL B CA 1
ATOM 5305 C C . VAL B 1 307 ? -3.564 -25.938 0.601 1 98.12 307 VAL B C 1
ATOM 5307 O O . VAL B 1 307 ? -4.5 -25.719 1.372 1 98.12 307 VAL B O 1
ATOM 5310 N N . ARG B 1 308 ? -3.514 -25.469 -0.567 1 97.44 308 ARG B N 1
ATOM 5311 C CA . ARG B 1 308 ? -4.555 -24.547 -1.029 1 97.44 308 ARG B CA 1
ATOM 5312 C C . ARG B 1 308 ? -5.625 -25.297 -1.821 1 97.44 308 ARG B C 1
ATOM 5314 O O . ARG B 1 308 ? -5.305 -26.078 -2.719 1 97.44 308 ARG B O 1
ATOM 5321 N N . SER B 1 309 ? -6.859 -24.969 -1.471 1 96.75 309 SER B N 1
ATOM 5322 C CA . SER B 1 309 ? -8 -25.625 -2.09 1 96.75 309 SER B CA 1
ATOM 5323 C C . SER B 1 309 ? -8.641 -24.75 -3.158 1 96.75 309 SER B C 1
ATOM 5325 O O . SER B 1 309 ? -8.797 -23.547 -2.961 1 96.75 309 SER B O 1
ATOM 5327 N N . PHE B 1 310 ? -8.938 -25.328 -4.273 1 96.31 310 PHE B N 1
ATOM 5328 C CA . PHE B 1 310 ? -9.711 -24.719 -5.34 1 96.31 310 PHE B CA 1
ATOM 5329 C C . PHE B 1 310 ? -10.875 -25.609 -5.746 1 96.31 310 PHE B C 1
ATOM 5331 O O . PHE B 1 310 ? -10.945 -26.766 -5.336 1 96.31 310 PHE B O 1
ATOM 5338 N N . ARG B 1 311 ? -11.781 -25.031 -6.512 1 95 311 ARG B N 1
ATOM 5339 C CA . ARG B 1 311 ? -12.93 -25.812 -6.969 1 95 311 ARG B CA 1
ATOM 5340 C C . ARG B 1 311 ? -12.492 -27.031 -7.754 1 95 311 ARG B C 1
ATOM 5342 O O . ARG B 1 311 ? -13.07 -28.109 -7.609 1 95 311 ARG B O 1
ATOM 5349 N N . GLU B 1 312 ? -11.391 -26.891 -8.484 1 96.31 312 GLU B N 1
ATOM 5350 C CA . GLU B 1 312 ? -10.969 -27.906 -9.438 1 96.31 312 GLU B CA 1
ATOM 5351 C C . GLU B 1 312 ? -9.969 -28.875 -8.812 1 96.31 312 GLU B C 1
ATOM 5353 O O . GLU B 1 312 ? -9.664 -29.922 -9.383 1 96.31 312 GLU B O 1
ATOM 5358 N N . GLY B 1 313 ? -9.5 -28.531 -7.625 1 97.56 313 GLY B N 1
ATOM 5359 C CA . GLY B 1 313 ? -8.484 -29.391 -7.031 1 97.56 313 GLY B CA 1
ATOM 5360 C C . GLY B 1 313 ? -7.688 -28.703 -5.941 1 97.56 313 GLY B C 1
ATOM 5361 O O . GLY B 1 313 ? -8.211 -27.859 -5.223 1 97.56 313 GLY B O 1
ATOM 5362 N N . VAL B 1 314 ? -6.438 -29.234 -5.762 1 98.12 314 VAL B N 1
ATOM 5363 C CA . VAL B 1 314 ? -5.566 -28.75 -4.699 1 98.12 314 VAL B CA 1
ATOM 5364 C C . VAL B 1 314 ? -4.246 -28.266 -5.293 1 98.12 314 VAL B C 1
ATOM 5366 O O . VAL B 1 314 ? -3.695 -28.891 -6.195 1 98.12 314 VAL B O 1
ATOM 5369 N N . ARG B 1 315 ? -3.846 -27.109 -4.875 1 98.69 315 ARG B N 1
ATOM 5370 C CA . ARG B 1 315 ? -2.523 -26.594 -5.223 1 98.69 315 ARG B CA 1
ATOM 5371 C C . ARG B 1 315 ? -1.54 -26.797 -4.074 1 98.69 315 ARG B C 1
ATOM 5373 O O . ARG B 1 315 ? -1.837 -26.453 -2.928 1 98.69 315 ARG B O 1
ATOM 5380 N N . ILE B 1 316 ? -0.414 -27.328 -4.375 1 98.75 316 ILE B N 1
ATOM 5381 C CA . ILE B 1 316 ? 0.61 -27.609 -3.375 1 98.75 316 ILE B CA 1
ATOM 5382 C C . ILE B 1 316 ? 1.879 -26.828 -3.699 1 98.75 316 ILE B C 1
ATOM 5384 O O . ILE B 1 316 ? 2.514 -27.062 -4.73 1 98.75 316 ILE B O 1
ATOM 5388 N N . THR B 1 317 ? 2.266 -25.953 -2.822 1 98.81 317 THR B N 1
ATOM 5389 C CA . THR B 1 317 ? 3.502 -25.203 -2.963 1 98.81 317 THR B CA 1
ATOM 5390 C C . THR B 1 317 ? 4.715 -26.109 -2.848 1 98.81 317 THR B C 1
ATOM 5392 O O . THR B 1 317 ? 4.738 -27.031 -2.018 1 98.81 317 THR B O 1
ATOM 5395 N N . ILE B 1 318 ? 5.691 -25.875 -3.684 1 98.88 318 ILE B N 1
ATOM 5396 C CA . ILE B 1 318 ? 6.938 -26.625 -3.545 1 98.88 318 ILE B CA 1
ATOM 5397 C C . ILE B 1 318 ? 7.691 -26.141 -2.311 1 98.88 318 ILE B C 1
ATOM 5399 O O . ILE B 1 318 ? 8.039 -24.953 -2.211 1 98.88 318 ILE B O 1
ATOM 5403 N N . GLY B 1 319 ? 7.902 -27 -1.343 1 98.31 319 GLY B N 1
ATOM 5404 C CA . GLY B 1 319 ? 8.633 -26.672 -0.127 1 98.31 319 GLY B CA 1
ATOM 5405 C C . GLY B 1 319 ? 10.055 -27.203 -0.131 1 98.31 319 GLY B C 1
ATOM 5406 O O . GLY B 1 319 ? 10.664 -27.359 -1.192 1 98.31 319 GLY B O 1
ATOM 5407 N N . LYS B 1 320 ? 10.633 -27.328 0.996 1 97.88 320 LYS B N 1
ATOM 5408 C CA . LYS B 1 320 ? 11.898 -28.031 1.15 1 97.88 320 LYS B CA 1
ATOM 5409 C C . LYS B 1 320 ? 11.734 -29.516 0.845 1 97.88 320 LYS B C 1
ATOM 5411 O O . LYS B 1 320 ? 10.617 -30.031 0.802 1 97.88 320 LYS B O 1
ATOM 5416 N N . ARG B 1 321 ? 12.898 -30.125 0.577 1 98.06 321 ARG B N 1
ATOM 5417 C CA . ARG B 1 321 ? 12.867 -31.516 0.18 1 98.06 321 ARG B CA 1
ATOM 5418 C C . ARG B 1 321 ? 12.102 -32.375 1.2 1 98.06 321 ARG B C 1
ATOM 5420 O O . ARG B 1 321 ? 11.281 -33.188 0.831 1 98.06 321 ARG B O 1
ATOM 5427 N N . GLU B 1 322 ? 12.336 -32.094 2.523 1 97.88 322 GLU B N 1
ATOM 5428 C CA . GLU B 1 322 ? 11.688 -32.875 3.584 1 97.88 322 GLU B CA 1
ATOM 5429 C C . GLU B 1 322 ? 10.18 -32.625 3.59 1 97.88 322 GLU B C 1
ATOM 5431 O O . GLU B 1 322 ? 9.406 -33.531 3.877 1 97.88 322 GLU B O 1
ATOM 5436 N N . GLU B 1 323 ? 9.766 -31.406 3.371 1 97.94 323 GLU B N 1
ATOM 5437 C CA . GLU B 1 323 ? 8.344 -31.094 3.299 1 97.94 323 GLU B CA 1
ATOM 5438 C C . GLU B 1 323 ? 7.688 -31.766 2.098 1 97.94 323 GLU B C 1
ATOM 5440 O O . GLU B 1 323 ? 6.578 -32.281 2.205 1 97.94 323 GLU B O 1
ATOM 5445 N N . ASN B 1 324 ? 8.391 -31.75 0.954 1 98.19 324 ASN B N 1
ATOM 5446 C CA . ASN B 1 324 ? 7.895 -32.406 -0.248 1 98.19 324 ASN B CA 1
ATOM 5447 C C . ASN B 1 324 ? 7.762 -33.906 -0.045 1 98.19 324 ASN B C 1
ATOM 5449 O O . ASN B 1 324 ? 6.77 -34.531 -0.456 1 98.19 324 ASN B O 1
ATOM 5453 N N . ASP B 1 325 ? 8.781 -34.469 0.595 1 97.94 325 ASP B N 1
ATOM 5454 C CA . ASP B 1 325 ? 8.742 -35.906 0.878 1 97.94 325 ASP B CA 1
ATOM 5455 C C . ASP B 1 325 ? 7.551 -36.25 1.766 1 97.94 325 ASP B C 1
ATOM 5457 O O . ASP B 1 325 ? 6.891 -37.281 1.55 1 97.94 325 ASP B O 1
ATOM 5461 N N . MET B 1 326 ? 7.352 -35.438 2.748 1 96.81 326 MET B N 1
ATOM 5462 C CA . MET B 1 326 ? 6.246 -35.656 3.676 1 96.81 326 MET B CA 1
ATOM 5463 C C . MET B 1 326 ? 4.906 -35.656 2.943 1 96.81 326 MET B C 1
ATOM 5465 O O . MET B 1 326 ? 4.074 -36.531 3.139 1 96.81 326 MET B O 1
ATOM 5469 N N . ILE B 1 327 ? 4.672 -34.688 2.088 1 96.94 327 ILE B N 1
ATOM 5470 C CA . ILE B 1 327 ? 3.398 -34.594 1.389 1 96.94 327 ILE B CA 1
ATOM 5471 C C . ILE B 1 327 ? 3.229 -35.75 0.425 1 96.94 327 ILE B C 1
ATOM 5473 O O . ILE B 1 327 ? 2.121 -36.281 0.259 1 96.94 327 ILE B O 1
ATOM 5477 N N . LEU B 1 328 ? 4.277 -36.188 -0.257 1 97.5 328 LEU B N 1
ATOM 5478 C CA . LEU B 1 328 ? 4.219 -37.312 -1.169 1 97.5 328 LEU B CA 1
ATOM 5479 C C . LEU B 1 328 ? 3.85 -38.594 -0.421 1 97.5 328 LEU B C 1
ATOM 5481 O O . LEU B 1 328 ? 3.051 -39.375 -0.911 1 97.5 328 LEU B O 1
ATOM 5485 N N . ARG B 1 329 ? 4.43 -38.75 0.753 1 97.38 329 ARG B N 1
ATOM 5486 C CA . ARG B 1 329 ? 4.098 -39.906 1.569 1 97.38 329 ARG B CA 1
ATOM 5487 C C . ARG B 1 329 ? 2.623 -39.906 1.954 1 97.38 329 ARG B C 1
ATOM 5489 O O . ARG B 1 329 ? 1.956 -40.938 1.878 1 97.38 329 ARG B O 1
ATOM 5496 N N . GLU B 1 330 ? 2.145 -38.75 2.379 1 96.94 330 GLU B N 1
ATOM 5497 C CA . GLU B 1 330 ? 0.75 -38.656 2.801 1 96.94 330 GLU B CA 1
ATOM 5498 C C . GLU B 1 330 ? -0.2 -38.875 1.629 1 96.94 330 GLU B C 1
ATOM 5500 O O . GLU B 1 330 ? -1.285 -39.438 1.802 1 96.94 330 GLU B O 1
ATOM 5505 N N . LEU B 1 331 ? 0.199 -38.469 0.441 1 96.75 331 LEU B N 1
ATOM 5506 C CA . LEU B 1 331 ? -0.618 -38.656 -0.751 1 96.75 331 LEU B CA 1
ATOM 5507 C C . LEU B 1 331 ? -0.62 -40.125 -1.17 1 96.75 331 LEU B C 1
ATOM 5509 O O . LEU B 1 331 ? -1.616 -40.625 -1.7 1 96.75 331 LEU B O 1
ATOM 5513 N N . GLU B 1 332 ? 0.464 -40.75 -0.929 1 95.62 332 GLU B N 1
ATOM 5514 C CA . GLU B 1 332 ? 0.537 -42.188 -1.209 1 95.62 332 GLU B CA 1
ATOM 5515 C C . GLU B 1 332 ? -0.39 -42.969 -0.289 1 95.62 332 GLU B C 1
ATOM 5517 O O . GLU B 1 332 ? -1.104 -43.875 -0.741 1 95.62 332 GLU B O 1
ATOM 5522 N N . VAL B 1 333 ? -0.395 -42.594 0.984 1 94.38 333 VAL B N 1
ATOM 5523 C CA . VAL B 1 333 ? -1.246 -43.25 1.974 1 94.38 333 VAL B CA 1
ATOM 5524 C C . VAL B 1 333 ? -2.713 -42.969 1.664 1 94.38 333 VAL B C 1
ATOM 5526 O O . VAL B 1 333 ? -3.568 -43.844 1.815 1 94.38 333 VAL B O 1
ATOM 5529 N N . PHE B 1 334 ? -2.949 -41.812 1.276 1 93.88 334 PHE B N 1
ATOM 5530 C CA . PHE B 1 334 ? -4.309 -41.344 0.999 1 93.88 334 PHE B CA 1
ATOM 5531 C C . PHE B 1 334 ? -4.895 -42.094 -0.189 1 93.88 334 PHE B C 1
ATOM 5533 O O . PHE B 1 334 ? -6.098 -42.375 -0.237 1 93.88 334 PHE B O 1
ATOM 5540 N N . LYS B 1 335 ? -4.078 -42.438 -1.098 1 86.12 335 LYS B N 1
ATOM 5541 C CA . LYS B 1 335 ? -4.543 -43.156 -2.285 1 86.12 335 LYS B CA 1
ATOM 5542 C C . LYS B 1 335 ? -4.93 -44.594 -1.946 1 86.12 335 LYS B C 1
ATOM 5544 O O . LYS B 1 335 ? -5.91 -45.125 -2.477 1 86.12 335 LYS B O 1
#

Solvent-accessible surface area (backbone atoms only — not comparable to full-atom values): 34532 Å² total; per-residue (Å²): 127,53,37,58,58,53,40,59,70,59,24,56,62,89,78,76,76,71,85,42,86,41,67,25,49,77,48,41,35,66,52,52,33,56,64,69,56,53,51,49,41,62,68,68,56,54,47,61,55,33,7,34,81,36,66,49,65,36,71,68,48,48,52,52,51,48,59,70,66,68,61,90,85,70,57,75,60,22,52,50,58,23,47,14,43,62,42,48,55,50,48,50,50,60,55,38,67,29,37,32,39,44,40,86,42,59,66,58,59,58,44,47,31,37,28,64,67,42,51,68,47,80,49,59,38,42,96,84,70,39,85,60,94,73,96,63,29,58,46,26,36,35,50,43,48,38,33,22,38,59,44,11,34,70,74,55,69,66,63,53,50,57,49,45,71,50,46,15,27,33,40,38,31,28,56,29,27,81,53,56,71,61,79,69,68,71,50,55,81,79,35,69,47,38,32,39,33,29,45,35,28,29,68,60,10,26,30,10,39,25,40,15,33,40,42,36,32,51,68,54,42,54,35,47,55,22,48,45,69,81,49,50,35,26,50,64,38,48,42,49,52,44,54,46,61,75,47,41,66,65,36,52,54,51,36,50,50,47,45,51,50,43,53,52,49,51,52,52,40,47,72,72,66,52,50,60,52,72,39,32,32,62,36,43,20,38,58,34,56,64,72,61,42,53,51,49,50,53,55,35,46,78,69,35,38,28,55,29,80,52,87,62,20,38,32,41,28,44,52,47,72,69,56,44,51,51,52,52,51,52,52,58,70,70,101,128,54,37,57,58,54,40,58,72,60,22,57,62,88,76,76,76,69,84,42,86,39,67,25,48,77,49,42,34,66,52,51,34,55,62,69,57,51,52,48,42,61,69,68,56,54,48,62,54,32,7,32,82,36,66,48,65,38,69,69,49,49,52,51,49,49,59,69,66,67,62,89,85,70,57,74,63,22,51,50,60,23,47,15,44,64,41,48,54,50,49,49,50,61,53,36,66,30,37,32,38,44,42,87,41,59,65,61,60,61,44,48,31,36,28,64,65,42,52,69,48,80,50,59,39,42,98,84,70,40,84,58,93,73,95,65,28,58,45,26,35,36,50,42,47,39,32,23,39,58,45,10,36,70,73,54,69,67,64,54,48,58,48,45,73,50,47,15,27,34,39,38,31,28,56,30,27,80,54,57,72,62,79,70,67,70,52,56,81,79,36,68,45,38,34,40,33,30,44,34,27,30,69,59,11,26,29,10,40,24,42,15,34,39,42,36,31,50,68,54,40,54,34,46,57,22,48,45,69,80,48,50,33,26,51,66,39,49,44,50,52,42,54,46,62,75,45,42,66,63,36,52,53,51,37,51,52,45,45,52,50,42,53,51,50,51,52,52,40,48,73,74,65,53,50,60,52,73,39,31,33,61,36,43,21,39,56,34,55,63,71,61,42,54,51,49,52,52,54,34,47,78,67,36,38,30,56,29,81,50,87,62,20,40,31,40,26,45,52,47,72,70,56,44,51,50,52,51,51,52,51,58,70,70,101

GO terms:
  GO:0030170 pyridoxal phosphate binding (F, IDA)
  GO:0042803 protein homodimerization activity (F, IDA)
  GO:0004400 L-histidinol-phosphate:2-oxoglutarate transaminase activity (F, IDA)
  GO:0000105 L-histidine biosynthetic process (P, IDA)

Secondary structure (DSSP, 8-state):
--HHHHHHHH------PPP-SEEESS---SSPPPHHHHHHHHHH--GGGGGS---SS-HHHHHHHHHHHT-SS--GGGEEEEESHHHHHHHHHHHSSEEEE-SSS-HHHHHHHHHHT-EEEE-PPPTTS-PPP----TTEEEEEESS-TTT-----HHHHHHHHTTT-EEEEE-TTHHHH----GGGGGT-SSEEEEEESSSTTS-GGG-EEEEEE-HHHHHHHHHHSPTT-S-HHHHHHHHHHHHTHHHHHHHHHHHHHHHHHHHHHHHHTT--B----SSEEEEE--HHHHHHHHHHHHHTTEEEEE-SSEEEEE---HHHHHHHHHHHHHH-/--HHHHHHHH------PPP-SEEESS---SSPPPHHHHHHHHHH--GGGGGS---SS-HHHHHHHHHHHT-SS--GGGEEEEESHHHHHHHHHHHSSEEEE-SSS-HHHHHHHHHHT--EEE-PPPTTS-PPP----TTEEEEEESS-TTT-----HHHHHHHHTTT-EEEEE-TTHHHH----GGGGGT-SSEEEEEESSSTTS-GGG-EEEEEE-HHHHHHHHHHSPTT-S-HHHHHHHHHHHHTHHHHHHHHHHHHHHHHHHHHHHHHTT--B----SSEEEEE--HHHHHHHHHHHHHTTEEEEE-SSEEEEE---HHHHHHHHHHHHHH-

Organism: Thermotoga maritima (strain ATCC 43589 / DSM 3109 / JCM 10099 / NBRC 100826 / MSB8) (NCBI:txid243274)

Nearest PDB structures (foldseek):
  1uu1-assembly1_A  TM=9.900E-01  e=3.373E-62  Thermotoga maritima
  1uu0-assembly2_C  TM=9.917E-01  e=1.425E-54  Thermotoga maritima
  3cq5-assembly2_C  TM=9.309E-01  e=8.131E-31  unclassified
  3hdo-assembly1_B  TM=9.166E-01  e=1.763E-30  Geobacter metallireducens GS-15
  4r5z-assembly2_C  TM=8.900E-01  e=3.069E-29  Mycobacterium tuberculosis H37Rv

pLDDT: mean 97.32, std 2.35, range [76.75, 98.94]